Protein AF-A0A976L3A5-F1 (afdb_monomer)

Secondary structure (DSSP, 8-state):
---TT-EEEEE-S-HHHHHHHHHHHHHTT-EEEEESSHHHHHHHHHHS-EEEEEEESEETTEEHHHHHHHHHHSTTTTT--EEEEES---HHHHHHHHHTT-SEEEESS--HHHHHHHHHHHHHHHHHHHHH-----------SSPPEEEEE-S-HHHHHHHHHHHHHTT-EEEEESSHHHHHHHHHHH--SEEEE-S--SSS-HHHHHHHHHH-TTTTTS-EEEEES---HHHHHHHHTTT-SEEEETTS-HHHHHHHHHHHHHHHHHHHHHHHHHHHHHHHHTT--SS-SS----TTEEEEEEEE-GGGS--S-EEEEEE-SSSEEEEEEEEEE-SSTTHHHHHHHHHHHHHHHHHHHHHHH----HHHHHHHHHHHHHT-TTTTT-EEEEEEEEEETTT-EEEEEEESPPPEEEEETTTTEEEEE---BPPBTSSS------EEEE--TTEEEEEE-HHHHH-B-TTS-B-HHHHHHHHHHHS-TTS-HHHHHHHHHHHHHTT--SS-EEEEEEEE--

Structure (mmCIF, N/CA/C/O backbone):
data_AF-A0A976L3A5-F1
#
_entry.id   AF-A0A976L3A5-F1
#
loop_
_atom_site.group_PDB
_atom_site.id
_atom_site.type_symbol
_atom_site.label_atom_id
_atom_site.label_alt_id
_atom_site.label_comp_id
_atom_site.label_asym_id
_atom_site.label_entity_id
_atom_site.label_seq_id
_atom_site.pdbx_PDB_ins_code
_atom_site.Cartn_x
_atom_site.Cartn_y
_atom_site.Cartn_z
_atom_site.occupancy
_atom_site.B_iso_or_equiv
_atom_site.auth_seq_id
_atom_site.auth_comp_id
_atom_site.auth_asym_id
_atom_site.auth_atom_id
_atom_site.pdbx_PDB_model_num
ATOM 1 N N . MET A 1 1 ? 5.240 18.615 -30.918 1.00 34.28 1 MET A N 1
ATOM 2 C CA . MET A 1 1 ? 6.228 19.668 -30.588 1.00 34.28 1 MET A CA 1
ATOM 3 C C . MET A 1 1 ? 7.577 19.183 -31.095 1.00 34.28 1 MET A C 1
ATOM 5 O O . MET A 1 1 ? 7.905 18.039 -30.826 1.00 34.28 1 MET A O 1
ATOM 9 N N . ARG A 1 2 ? 8.304 19.961 -31.906 1.00 36.03 2 ARG A N 1
ATOM 10 C CA . ARG A 1 2 ? 9.638 19.564 -32.390 1.00 36.03 2 ARG A CA 1
ATOM 11 C C . ARG A 1 2 ? 10.633 19.681 -31.227 1.00 36.03 2 ARG A C 1
ATOM 13 O O . ARG A 1 2 ? 10.787 20.776 -30.696 1.00 36.03 2 ARG A O 1
ATOM 20 N N . ILE A 1 3 ? 11.278 18.574 -30.849 1.00 50.44 3 ILE A N 1
ATOM 21 C CA . ILE A 1 3 ? 12.352 18.484 -29.835 1.00 50.44 3 ILE A CA 1
ATOM 22 C C . ILE A 1 3 ? 13.650 19.067 -30.433 1.00 50.44 3 ILE A C 1
ATOM 24 O O . ILE A 1 3 ? 14.671 18.402 -30.557 1.00 50.44 3 ILE A O 1
ATOM 28 N N . THR A 1 4 ? 13.598 20.296 -30.939 1.00 49.31 4 THR A N 1
ATOM 29 C CA . THR A 1 4 ? 14.696 20.914 -31.693 1.00 49.31 4 THR A CA 1
ATOM 30 C C . THR A 1 4 ? 15.434 21.903 -30.804 1.00 49.31 4 THR A C 1
ATOM 32 O O . THR A 1 4 ? 15.256 23.104 -30.980 1.00 49.31 4 THR A O 1
ATOM 35 N N . ASN A 1 5 ? 16.161 21.388 -29.801 1.00 63.97 5 ASN A N 1
ATOM 36 C CA . ASN A 1 5 ? 17.355 22.017 -29.196 1.00 63.97 5 ASN A CA 1
ATOM 37 C C . ASN A 1 5 ? 18.055 21.155 -28.111 1.00 63.97 5 ASN A C 1
ATOM 39 O O . ASN A 1 5 ? 18.822 21.681 -27.307 1.00 63.97 5 ASN A O 1
ATOM 43 N N . SER A 1 6 ? 17.765 19.852 -28.014 1.00 84.44 6 SER A N 1
ATOM 44 C CA . SER A 1 6 ? 18.373 18.975 -27.002 1.00 84.44 6 SER A CA 1
ATOM 45 C C . SER A 1 6 ? 19.882 18.825 -27.229 1.00 84.44 6 SER A C 1
ATOM 47 O O . SER A 1 6 ? 20.307 18.494 -28.339 1.00 84.44 6 SER A O 1
ATOM 49 N N . LYS A 1 7 ? 20.680 19.053 -26.175 1.00 93.75 7 LYS A N 1
ATOM 50 C CA . LYS A 1 7 ? 22.141 18.891 -26.189 1.00 93.75 7 LYS A CA 1
ATOM 51 C C . LYS A 1 7 ? 22.528 17.460 -25.818 1.00 93.75 7 LYS A C 1
ATOM 53 O O . LYS A 1 7 ? 22.185 16.997 -24.729 1.00 93.75 7 LYS A O 1
ATOM 58 N N . ILE A 1 8 ? 23.226 16.765 -26.709 1.00 96.19 8 ILE A N 1
ATOM 59 C CA . ILE A 1 8 ? 23.627 15.361 -26.555 1.00 96.19 8 ILE A CA 1
ATOM 60 C C . ILE A 1 8 ? 25.153 15.278 -26.541 1.00 96.19 8 ILE A C 1
ATOM 62 O O . ILE A 1 8 ? 25.808 15.864 -27.400 1.00 96.19 8 ILE A O 1
ATOM 66 N N . LEU A 1 9 ? 25.717 14.539 -25.588 1.00 97.19 9 LEU A N 1
ATOM 67 C CA . LEU A 1 9 ? 27.156 14.293 -25.485 1.00 97.19 9 LEU A CA 1
ATOM 68 C C . LEU A 1 9 ? 27.495 12.892 -26.001 1.00 97.19 9 LEU A C 1
ATOM 70 O O . LEU A 1 9 ? 26.852 11.922 -25.612 1.00 97.19 9 LEU A O 1
ATOM 74 N N . ILE A 1 10 ? 28.518 12.780 -26.843 1.00 96.88 10 ILE A N 1
ATOM 75 C CA . ILE A 1 10 ? 29.095 11.516 -27.308 1.00 96.88 10 ILE A CA 1
ATOM 76 C C . ILE A 1 10 ? 30.474 11.362 -26.668 1.00 96.88 10 ILE A C 1
ATOM 78 O O . ILE A 1 10 ? 31.307 12.253 -26.804 1.00 96.88 10 ILE A O 1
ATOM 82 N N . VAL A 1 11 ? 30.718 10.238 -26.001 1.00 95.81 11 VAL A N 1
ATOM 83 C CA . VAL A 1 11 ? 31.983 9.899 -25.340 1.00 95.81 11 VAL A CA 1
ATOM 84 C C . VAL A 1 11 ? 32.478 8.576 -25.902 1.00 95.81 11 VAL A C 1
ATOM 86 O O . VAL A 1 11 ? 31.894 7.534 -25.625 1.00 95.81 11 VAL A O 1
ATOM 89 N N . ASP A 1 12 ? 33.508 8.613 -26.731 1.00 93.38 12 ASP A N 1
ATOM 90 C CA . ASP A 1 12 ? 34.044 7.437 -27.427 1.00 93.38 12 ASP A CA 1
ATOM 91 C C . ASP A 1 12 ? 35.480 7.776 -27.835 1.00 93.38 12 ASP A C 1
ATOM 93 O O . ASP A 1 12 ? 35.710 8.912 -28.239 1.00 93.38 12 ASP A O 1
ATOM 97 N N . ASP A 1 13 ? 36.454 6.875 -27.722 1.00 91.00 13 ASP A N 1
ATOM 98 C CA . ASP A 1 13 ? 37.835 7.140 -28.155 1.00 91.00 13 ASP A CA 1
ATOM 99 C C . ASP A 1 13 ? 37.987 7.019 -29.685 1.00 91.00 13 ASP A C 1
ATOM 101 O O . ASP A 1 13 ? 38.823 7.706 -30.285 1.00 91.00 13 ASP A O 1
ATOM 105 N N . ASP A 1 14 ? 37.097 6.275 -30.349 1.00 91.94 14 ASP A N 1
ATOM 106 C CA . ASP A 1 14 ? 37.069 6.101 -31.799 1.00 91.94 14 ASP A CA 1
ATOM 107 C C . ASP A 1 14 ? 36.424 7.297 -32.527 1.00 91.94 14 ASP A C 1
ATOM 109 O O . ASP A 1 14 ? 35.209 7.521 -32.521 1.00 91.94 14 ASP A O 1
ATOM 113 N N . GLU A 1 15 ? 37.256 8.065 -33.235 1.00 92.31 15 GLU A N 1
ATOM 114 C CA . GLU A 1 15 ? 36.833 9.253 -33.990 1.00 92.31 15 GLU A CA 1
ATOM 115 C C . GLU A 1 15 ? 35.798 8.930 -35.080 1.00 92.31 15 GLU A C 1
ATOM 117 O O . GLU A 1 15 ? 34.915 9.744 -35.366 1.00 92.31 15 GLU A O 1
ATOM 122 N N . VAL A 1 16 ? 35.880 7.745 -35.690 1.00 88.75 16 VAL A N 1
ATOM 123 C CA . VAL A 1 16 ? 34.959 7.336 -36.758 1.00 88.75 16 VAL A CA 1
ATOM 124 C C . VAL A 1 16 ? 33.553 7.142 -36.198 1.00 88.75 16 VAL A C 1
ATOM 126 O O . VAL A 1 16 ? 32.594 7.694 -36.745 1.00 88.75 16 VAL A O 1
ATOM 129 N N . THR A 1 17 ? 33.422 6.419 -35.087 1.00 88.62 17 THR A N 1
ATOM 130 C CA . THR A 1 17 ? 32.145 6.211 -34.402 1.00 88.62 17 THR A CA 1
ATOM 131 C C . THR A 1 17 ? 31.548 7.540 -33.948 1.00 88.62 17 THR A C 1
ATOM 133 O O . THR A 1 17 ? 30.372 7.791 -34.234 1.00 88.62 17 THR A O 1
ATOM 136 N N . ARG A 1 18 ? 32.345 8.432 -33.332 1.00 94.19 18 ARG A N 1
ATOM 137 C CA . ARG A 1 18 ? 31.859 9.766 -32.931 1.00 94.19 18 ARG A CA 1
ATOM 138 C C . ARG A 1 18 ? 31.299 10.551 -34.112 1.00 94.19 18 ARG A C 1
ATOM 140 O O . ARG A 1 18 ? 30.179 11.051 -34.026 1.00 94.19 18 ARG A O 1
ATOM 147 N N . LYS A 1 19 ? 32.007 10.580 -35.248 1.00 90.62 19 LYS A N 1
ATOM 148 C CA . LYS A 1 19 ? 31.548 11.268 -36.467 1.00 90.62 19 LYS A CA 1
ATOM 149 C C . LYS A 1 19 ? 30.248 10.692 -37.024 1.00 90.62 19 LYS A C 1
ATOM 151 O O . LYS A 1 19 ? 29.393 11.461 -37.457 1.00 90.62 19 LYS A O 1
ATOM 156 N N . ILE A 1 20 ? 30.080 9.367 -37.015 1.00 88.94 20 ILE A N 1
ATOM 157 C CA . ILE A 1 20 ? 28.850 8.711 -37.493 1.00 88.94 20 ILE A CA 1
ATOM 158 C C . ILE A 1 20 ? 27.659 9.102 -36.613 1.00 88.94 20 ILE A C 1
ATOM 160 O O . ILE A 1 20 ? 26.619 9.510 -37.134 1.00 88.94 20 ILE A O 1
ATOM 164 N N . ILE A 1 21 ? 27.815 9.006 -35.289 1.00 92.94 21 ILE A N 1
ATOM 165 C CA . ILE A 1 21 ? 26.757 9.353 -34.332 1.00 92.94 21 ILE A CA 1
ATOM 166 C C . ILE A 1 21 ? 26.446 10.852 -34.414 1.00 92.94 21 ILE A C 1
ATOM 168 O O . ILE A 1 21 ? 25.276 11.223 -34.511 1.00 92.94 21 ILE A O 1
ATOM 172 N N . ASN A 1 22 ? 27.470 11.711 -34.455 1.00 95.19 22 ASN A N 1
ATOM 173 C CA . ASN A 1 22 ? 27.300 13.156 -34.595 1.00 95.19 22 ASN A CA 1
ATOM 174 C C . ASN A 1 22 ? 26.527 13.509 -35.873 1.00 95.19 22 ASN A C 1
ATOM 176 O O . ASN A 1 22 ? 25.530 14.232 -35.824 1.00 95.19 22 ASN A O 1
ATOM 180 N N . PHE A 1 23 ? 26.934 12.950 -37.014 1.00 90.38 23 PHE A N 1
ATOM 181 C CA . PHE A 1 23 ? 26.252 13.185 -38.282 1.00 90.38 23 PHE A CA 1
ATOM 182 C C . PHE A 1 23 ? 24.777 12.762 -38.233 1.00 90.38 23 PHE A C 1
ATOM 184 O O . PHE A 1 23 ? 23.910 13.514 -38.682 1.00 90.38 23 PHE A O 1
ATOM 191 N N . ALA A 1 24 ? 24.482 11.587 -37.670 1.00 89.56 24 ALA A N 1
ATOM 192 C CA . ALA A 1 24 ? 23.116 11.092 -37.533 1.00 89.56 24 ALA A CA 1
ATOM 193 C C . ALA A 1 24 ? 22.250 12.010 -36.654 1.00 89.56 24 ALA A C 1
ATOM 195 O O . ALA A 1 24 ? 21.173 12.429 -37.074 1.00 89.56 24 ALA A O 1
ATOM 196 N N . LEU A 1 25 ? 22.731 12.361 -35.458 1.00 92.94 25 LEU A N 1
ATOM 197 C CA . LEU A 1 25 ? 21.977 13.159 -34.487 1.00 92.94 25 LEU A CA 1
ATOM 198 C C . LEU A 1 25 ? 21.798 14.618 -34.931 1.00 92.94 25 LEU A C 1
ATOM 200 O O . LEU A 1 25 ? 20.715 15.182 -34.777 1.00 92.94 25 LEU A O 1
ATOM 204 N N . THR A 1 26 ? 22.820 15.223 -35.537 1.00 92.25 26 THR A N 1
ATOM 205 C CA . THR A 1 26 ? 22.747 16.609 -36.026 1.00 92.25 26 THR A CA 1
ATOM 206 C C . THR A 1 26 ? 21.719 16.754 -37.150 1.00 92.25 26 THR A C 1
ATOM 208 O O . THR A 1 26 ? 21.004 17.754 -37.215 1.00 92.25 26 THR A O 1
ATOM 211 N N . ARG A 1 27 ? 21.575 15.738 -38.015 1.00 90.31 27 ARG A N 1
ATOM 212 C CA . ARG A 1 27 ? 20.540 15.719 -39.064 1.00 90.31 27 ARG A CA 1
ATOM 213 C C . ARG A 1 27 ? 19.114 15.674 -38.518 1.00 90.31 27 ARG A C 1
ATOM 215 O O . ARG A 1 27 ? 18.221 16.215 -39.164 1.00 90.31 27 ARG A O 1
ATOM 222 N N . GLU A 1 28 ? 18.918 15.089 -37.340 1.00 86.38 28 GLU A N 1
ATOM 223 C CA . GLU A 1 28 ? 17.640 15.111 -36.619 1.00 86.38 28 GLU A CA 1
ATOM 224 C C . GLU A 1 28 ? 17.406 16.431 -35.854 1.00 86.38 28 GLU A C 1
ATOM 226 O O . GLU A 1 28 ? 16.343 16.628 -35.266 1.00 86.38 28 GLU A O 1
ATOM 231 N N . GLY A 1 29 ? 18.360 17.371 -35.899 1.00 87.75 29 GLY A N 1
ATOM 232 C CA . GLY A 1 29 ? 18.245 18.699 -35.291 1.00 87.75 29 GLY A CA 1
ATOM 233 C C . GLY A 1 29 ? 18.708 18.782 -33.835 1.00 87.75 29 GLY A C 1
ATOM 234 O O . GLY A 1 29 ? 18.370 19.753 -33.155 1.00 87.75 29 GLY A O 1
ATOM 235 N N . TYR A 1 30 ? 19.460 17.789 -33.349 1.00 92.69 30 TYR A N 1
ATOM 236 C CA . TYR A 1 30 ? 20.087 17.820 -32.026 1.00 92.69 30 TYR A CA 1
ATOM 237 C C . TYR A 1 30 ? 21.396 18.617 -32.035 1.00 92.69 30 TYR A C 1
ATOM 239 O O . TYR A 1 30 ? 22.109 18.648 -33.038 1.00 92.69 30 TYR A O 1
ATOM 247 N N . GLN A 1 31 ? 21.738 19.231 -30.899 1.00 94.44 31 GLN A N 1
ATOM 248 C CA . GLN A 1 31 ? 23.044 19.857 -30.706 1.00 94.44 31 GLN A CA 1
ATOM 249 C C . GLN A 1 31 ? 24.000 18.825 -30.103 1.00 94.44 31 GLN A C 1
ATOM 251 O O . GLN A 1 31 ? 23.772 18.340 -28.998 1.00 94.44 31 GLN A O 1
ATOM 256 N N . VAL A 1 32 ? 25.062 18.477 -30.824 1.00 96.00 32 VAL A N 1
ATOM 257 C CA . VAL A 1 32 ? 25.955 17.375 -30.447 1.00 96.00 32 VAL A CA 1
ATOM 258 C C . VAL A 1 32 ? 27.290 17.906 -29.929 1.00 96.00 32 VAL A C 1
ATOM 260 O O . VAL A 1 32 ? 27.897 18.784 -30.539 1.00 96.00 32 VAL A O 1
ATOM 263 N N . TYR A 1 33 ? 27.751 17.341 -28.817 1.00 97.19 33 TYR A N 1
ATOM 264 C CA . TYR A 1 33 ? 29.067 17.559 -28.225 1.00 97.19 33 TYR A CA 1
ATOM 265 C C . TYR A 1 33 ? 29.862 16.253 -28.283 1.00 97.19 33 TYR A C 1
ATOM 267 O O . TYR A 1 33 ? 29.306 15.181 -28.053 1.00 97.19 33 TYR A O 1
ATOM 275 N N . GLU A 1 34 ? 31.156 16.327 -28.581 1.00 97.12 34 GLU A N 1
ATOM 276 C CA . GLU A 1 34 ? 32.026 15.156 -28.731 1.00 97.12 34 GLU A CA 1
ATOM 277 C C . GLU A 1 34 ? 33.172 15.203 -27.719 1.00 97.12 34 GLU A C 1
ATOM 279 O O . GLU A 1 34 ? 33.894 16.195 -27.631 1.00 97.12 34 GLU A O 1
ATOM 284 N N . ALA A 1 35 ? 33.370 14.108 -26.993 1.00 96.25 35 ALA A N 1
ATOM 285 C CA . ALA A 1 35 ? 34.487 13.888 -26.093 1.00 96.25 35 ALA A CA 1
ATOM 286 C C . ALA A 1 35 ? 35.207 12.587 -26.467 1.00 96.25 35 ALA A C 1
ATOM 288 O O . ALA A 1 35 ? 34.580 11.561 -26.719 1.00 96.25 35 ALA A O 1
ATOM 289 N N . ASP A 1 36 ? 36.534 12.635 -26.478 1.00 93.44 36 ASP A N 1
ATOM 290 C CA . ASP A 1 36 ? 37.414 11.490 -26.745 1.00 93.44 36 ASP A CA 1
ATOM 291 C C . ASP A 1 36 ? 37.754 10.673 -25.489 1.00 93.44 36 ASP A C 1
ATOM 293 O O . ASP A 1 36 ? 38.430 9.652 -25.559 1.00 93.44 36 ASP A O 1
ATOM 297 N N . SER A 1 37 ? 37.341 11.161 -24.320 1.00 92.50 37 SER A N 1
ATOM 298 C CA . SER A 1 37 ? 37.727 10.615 -23.025 1.00 92.50 37 SER A CA 1
ATOM 299 C C . SER A 1 37 ? 36.748 11.044 -21.925 1.00 92.50 37 SER A C 1
ATOM 301 O O . SER A 1 37 ? 36.172 12.140 -22.003 1.00 92.50 37 SER A O 1
ATOM 303 N N . PRO A 1 38 ? 36.612 10.250 -20.843 1.00 92.44 38 PRO A N 1
ATOM 304 C CA . PRO A 1 38 ? 35.830 10.620 -19.661 1.00 92.44 38 PRO A CA 1
ATOM 305 C C . PRO A 1 38 ? 36.198 11.993 -19.080 1.00 92.44 38 PRO A C 1
ATOM 307 O O . PRO A 1 38 ? 35.324 12.777 -18.724 1.00 92.44 38 PRO A O 1
ATOM 310 N N . GLY A 1 39 ? 37.489 12.343 -19.049 1.00 91.00 39 GLY A N 1
ATOM 311 C CA . GLY A 1 39 ? 37.946 13.631 -18.515 1.00 91.00 39 GLY A CA 1
ATOM 312 C C . GLY A 1 39 ? 37.489 14.838 -19.345 1.00 91.00 39 GLY A C 1
ATOM 313 O O . GLY A 1 39 ? 37.159 15.894 -18.798 1.00 91.00 39 GLY A O 1
ATOM 314 N N . THR A 1 40 ? 37.437 14.707 -20.673 1.00 93.19 40 THR A N 1
ATOM 315 C CA . THR A 1 40 ? 36.853 15.738 -21.546 1.00 93.19 40 THR A CA 1
ATOM 316 C C . THR A 1 40 ? 35.333 15.796 -21.376 1.00 93.19 40 THR A C 1
ATOM 318 O O . THR A 1 40 ? 34.783 16.891 -21.254 1.00 93.19 40 THR A O 1
ATOM 321 N N . ALA A 1 41 ? 34.675 14.641 -21.256 1.00 94.81 41 ALA A N 1
ATOM 322 C CA . ALA A 1 41 ? 33.236 14.543 -21.034 1.00 94.81 41 ALA A CA 1
ATOM 323 C C . ALA A 1 41 ? 32.789 15.214 -19.719 1.00 94.81 41 ALA A C 1
ATOM 325 O O . ALA A 1 41 ? 31.869 16.028 -19.739 1.00 94.81 41 ALA A O 1
ATOM 326 N N . SER A 1 42 ? 33.479 14.972 -18.598 1.00 92.50 42 SER A N 1
ATOM 327 C CA . SER A 1 42 ? 33.164 15.592 -17.296 1.00 92.50 42 SER A CA 1
ATOM 328 C C . SER A 1 42 ? 33.249 17.121 -17.321 1.00 92.50 42 SER A C 1
ATOM 330 O O . SER A 1 42 ? 32.432 17.806 -16.699 1.00 92.50 42 SER A O 1
ATOM 332 N N . ARG A 1 43 ? 34.209 17.680 -18.073 1.00 92.38 43 ARG A N 1
ATOM 333 C CA . ARG A 1 43 ? 34.311 19.135 -18.269 1.00 92.38 43 ARG A CA 1
ATOM 334 C C . ARG A 1 43 ? 33.100 19.677 -19.025 1.00 92.38 43 ARG A C 1
ATOM 336 O O . ARG A 1 43 ? 32.534 20.674 -18.595 1.00 92.38 43 ARG A O 1
ATOM 343 N N . MET A 1 44 ? 32.675 18.993 -20.089 1.00 93.44 44 MET A N 1
ATOM 344 C CA . MET A 1 44 ? 31.502 19.385 -20.877 1.00 93.44 44 MET A CA 1
ATOM 345 C C . MET A 1 44 ? 30.200 19.281 -20.076 1.00 93.44 44 MET A C 1
ATOM 347 O O . MET A 1 44 ? 29.391 20.202 -20.133 1.00 93.44 44 MET A O 1
ATOM 351 N N . LEU A 1 45 ? 30.027 18.224 -19.273 1.00 92.69 45 LEU A N 1
ATOM 352 C CA . LEU A 1 45 ? 28.875 18.072 -18.372 1.00 92.69 45 LEU A CA 1
ATOM 353 C C . LEU A 1 45 ? 28.760 19.225 -17.363 1.00 92.69 45 LEU A C 1
ATOM 355 O O . LEU A 1 45 ? 27.659 19.594 -16.974 1.00 92.69 45 LEU A O 1
ATOM 359 N N . SER A 1 46 ? 29.886 19.815 -16.955 1.00 87.75 46 SER A N 1
ATOM 360 C CA . SER A 1 46 ? 29.907 20.930 -15.998 1.00 87.75 46 SER A CA 1
ATOM 361 C C . SER A 1 46 ? 29.564 22.285 -16.629 1.00 87.75 46 SER A C 1
ATOM 363 O O . SER A 1 46 ? 29.201 23.217 -15.913 1.00 87.75 46 SER A O 1
ATOM 365 N N . THR A 1 47 ? 29.718 22.428 -17.947 1.00 88.38 47 THR A N 1
ATOM 366 C CA . THR A 1 47 ? 29.538 23.705 -18.661 1.00 88.38 47 THR A CA 1
ATOM 367 C C . THR A 1 47 ? 28.286 23.749 -19.528 1.00 88.38 47 THR A C 1
ATOM 369 O O . THR A 1 47 ? 27.828 24.832 -19.882 1.00 88.38 47 THR A O 1
ATOM 372 N N . GLU A 1 48 ? 27.744 22.592 -19.894 1.00 89.88 48 GLU A N 1
ATOM 373 C CA . GLU A 1 48 ? 26.650 22.457 -20.848 1.00 89.88 48 GLU A CA 1
ATOM 374 C C . GLU A 1 48 ? 25.471 21.703 -20.232 1.00 89.88 48 GLU A C 1
ATOM 376 O O . GLU A 1 48 ? 25.651 20.734 -19.500 1.00 89.88 48 GLU A O 1
ATOM 381 N N . ASP A 1 49 ? 24.248 22.109 -20.580 1.00 87.50 49 ASP A N 1
ATOM 382 C CA . ASP A 1 49 ? 23.013 21.430 -20.160 1.00 87.50 49 ASP A CA 1
ATOM 383 C C . ASP A 1 49 ? 22.756 20.181 -21.019 1.00 87.50 49 ASP A C 1
ATOM 385 O O . ASP A 1 49 ? 21.867 20.144 -21.874 1.00 87.50 49 ASP A O 1
ATOM 389 N N . ILE A 1 50 ? 23.627 19.182 -20.863 1.00 93.56 50 ILE A N 1
ATOM 390 C CA . ILE A 1 50 ? 23.534 17.901 -21.565 1.00 93.56 50 ILE A CA 1
ATOM 391 C C . ILE A 1 50 ? 22.330 17.120 -21.035 1.00 93.56 50 ILE A C 1
ATOM 393 O O . ILE A 1 50 ? 22.184 16.908 -19.835 1.00 93.56 50 ILE A O 1
ATOM 397 N N . CYS A 1 51 ? 21.485 16.640 -21.947 1.00 88.19 51 CYS A N 1
ATOM 398 C CA . CYS A 1 51 ? 20.265 15.904 -21.610 1.00 88.19 51 CYS A CA 1
ATOM 399 C C . CYS A 1 51 ? 20.319 14.407 -21.945 1.00 88.19 51 CYS A C 1
ATOM 401 O O . CYS A 1 51 ? 19.392 13.681 -21.592 1.00 88.19 51 CYS A O 1
ATOM 403 N N . LEU A 1 52 ? 21.382 13.949 -22.616 1.00 93.25 52 LEU A N 1
ATOM 404 C CA . LEU A 1 52 ? 21.638 12.547 -22.947 1.00 93.25 52 LEU A CA 1
ATOM 405 C C . LEU A 1 52 ? 23.127 12.326 -23.229 1.00 93.25 52 LEU A C 1
ATOM 407 O O . LEU A 1 52 ? 23.751 13.145 -23.907 1.00 93.25 52 LEU A O 1
ATOM 411 N N . VAL A 1 53 ? 23.668 11.201 -22.757 1.00 95.12 53 VAL A N 1
ATOM 412 C CA . VAL A 1 53 ? 25.044 10.769 -23.031 1.00 95.12 53 VAL A CA 1
ATOM 413 C C . VAL A 1 53 ? 25.050 9.459 -23.822 1.00 95.12 53 VAL A C 1
ATOM 415 O O . VAL A 1 53 ? 24.489 8.458 -23.380 1.00 95.12 53 VAL A O 1
ATOM 418 N N . PHE A 1 54 ? 25.727 9.447 -24.968 1.00 94.56 54 PHE A N 1
ATOM 419 C CA . PHE A 1 54 ? 26.199 8.232 -25.631 1.00 94.56 54 PHE A CA 1
ATOM 420 C C . PHE A 1 54 ? 27.617 7.939 -25.160 1.00 94.56 54 PHE A C 1
ATOM 422 O O . PHE A 1 54 ? 28.471 8.813 -25.256 1.00 94.56 54 PHE A O 1
ATOM 429 N N . CYS A 1 55 ? 27.883 6.738 -24.655 1.00 93.06 55 CYS A N 1
ATOM 430 C CA . CYS A 1 55 ? 29.186 6.408 -24.077 1.00 93.06 55 CYS A CA 1
ATOM 431 C C . CYS A 1 55 ? 29.695 5.058 -24.591 1.00 93.06 55 CYS A C 1
ATOM 433 O O . CYS A 1 55 ? 28.965 4.070 -24.512 1.00 93.06 55 CYS A O 1
ATOM 435 N N . ASP A 1 56 ? 30.928 4.981 -25.095 1.00 90.75 56 ASP A N 1
ATOM 436 C CA . ASP A 1 56 ? 31.579 3.688 -25.303 1.00 90.75 56 ASP A CA 1
ATOM 437 C C . ASP A 1 56 ? 31.894 3.040 -23.954 1.00 90.75 56 ASP A C 1
ATOM 439 O O . ASP A 1 56 ? 32.240 3.694 -22.974 1.00 90.75 56 ASP A O 1
ATOM 443 N N . VAL A 1 57 ? 31.743 1.725 -23.899 1.00 85.88 57 VAL A N 1
ATOM 444 C CA . VAL A 1 57 ? 32.099 0.910 -22.743 1.00 85.88 57 VAL A CA 1
ATOM 445 C C . VAL A 1 57 ? 33.615 0.755 -22.628 1.00 85.88 57 VAL A C 1
ATOM 447 O O . VAL A 1 57 ? 34.122 0.694 -21.509 1.00 85.88 57 VAL A O 1
ATOM 450 N N . VAL A 1 58 ? 34.335 0.671 -23.750 1.00 82.69 58 VAL A N 1
ATOM 451 C CA . VAL A 1 58 ? 35.790 0.457 -23.777 1.00 82.69 58 VAL A CA 1
ATOM 452 C C . VAL A 1 58 ? 36.442 1.675 -24.418 1.00 82.69 58 VAL A C 1
ATOM 454 O O . VAL A 1 58 ? 36.218 1.901 -25.595 1.00 82.69 58 VAL A O 1
ATOM 457 N N . MET A 1 59 ? 37.224 2.445 -23.654 1.00 84.75 59 MET A N 1
ATOM 458 C CA . MET A 1 59 ? 37.889 3.665 -24.135 1.00 84.75 59 MET A CA 1
ATOM 459 C C . MET A 1 59 ? 39.355 3.672 -23.688 1.00 84.75 59 MET A C 1
ATOM 461 O O . MET A 1 59 ? 39.682 4.185 -22.615 1.00 84.75 59 MET A O 1
ATOM 465 N N . GLY A 1 60 ? 40.245 3.067 -24.476 1.00 80.44 60 GLY A N 1
ATOM 466 C CA . GLY A 1 60 ? 41.640 2.838 -24.078 1.00 80.44 60 GLY A CA 1
ATOM 467 C C . GLY A 1 60 ? 41.764 2.138 -22.713 1.00 80.44 60 GLY A C 1
ATOM 468 O O . GLY A 1 60 ? 41.279 1.021 -22.537 1.00 80.44 60 GLY A O 1
ATOM 469 N N . ASP A 1 61 ? 42.397 2.812 -21.745 1.00 74.69 61 ASP A N 1
ATOM 470 C CA . ASP A 1 61 ? 42.569 2.334 -20.360 1.00 74.69 61 ASP A CA 1
ATOM 471 C C . ASP A 1 61 ? 41.356 2.621 -19.447 1.00 74.69 61 ASP A C 1
ATOM 473 O O . ASP A 1 61 ? 41.343 2.219 -18.283 1.00 74.69 61 ASP A O 1
ATOM 477 N N . ALA A 1 62 ? 40.339 3.332 -19.945 1.00 76.38 62 ALA A N 1
ATOM 478 C CA . ALA A 1 62 ? 39.169 3.748 -19.179 1.00 76.38 62 ALA A CA 1
ATOM 479 C C . ALA A 1 62 ? 37.914 2.921 -19.512 1.00 76.38 62 ALA A C 1
ATOM 481 O O . ALA A 1 62 ? 37.673 2.510 -20.650 1.00 76.38 62 ALA A O 1
ATOM 482 N N . SER A 1 63 ? 37.075 2.719 -18.494 1.00 84.25 63 SER A N 1
ATOM 483 C CA . SER A 1 63 ? 35.796 2.010 -18.584 1.00 84.25 63 SER A CA 1
ATOM 484 C C . SER A 1 63 ? 34.634 3.002 -18.611 1.00 84.25 63 SER A C 1
ATOM 486 O O . SER A 1 63 ? 34.462 3.803 -17.690 1.00 84.25 63 SER A O 1
ATOM 488 N N . GLY A 1 64 ? 33.780 2.915 -19.633 1.00 85.94 64 GLY A N 1
ATOM 489 C CA . GLY A 1 64 ? 32.553 3.716 -19.707 1.00 85.94 64 GLY A CA 1
ATOM 490 C C . GLY A 1 64 ? 31.575 3.435 -18.565 1.00 85.94 64 GLY A C 1
ATOM 491 O O . GLY A 1 64 ? 30.811 4.315 -18.166 1.00 85.94 64 GLY A O 1
ATOM 492 N N . PHE A 1 65 ? 31.621 2.229 -17.988 1.00 84.19 65 PHE A N 1
ATOM 493 C CA . PHE A 1 65 ? 30.830 1.895 -16.804 1.00 84.19 65 PHE A CA 1
ATOM 494 C C . PHE A 1 65 ? 31.267 2.696 -15.580 1.00 84.19 65 PHE A C 1
ATOM 496 O O . PHE A 1 65 ? 30.410 3.213 -14.863 1.00 84.19 65 PHE A O 1
ATOM 503 N N . ASP A 1 66 ? 32.577 2.840 -15.379 1.00 86.50 66 ASP A N 1
ATOM 504 C CA . ASP A 1 66 ? 33.126 3.589 -14.247 1.00 86.50 66 ASP A CA 1
ATOM 505 C C . ASP A 1 66 ? 32.814 5.079 -14.402 1.00 86.50 66 ASP A C 1
ATOM 507 O O . ASP A 1 66 ? 32.364 5.715 -13.452 1.00 86.50 66 ASP A O 1
ATOM 511 N N . PHE A 1 67 ? 32.927 5.605 -15.627 1.00 89.94 67 PHE A N 1
ATOM 512 C CA . PHE A 1 67 ? 32.523 6.975 -15.944 1.00 89.94 67 PHE A CA 1
ATOM 513 C C . PHE A 1 67 ? 31.033 7.230 -15.655 1.00 89.94 67 PHE A C 1
ATOM 515 O O . PHE A 1 67 ? 30.682 8.213 -15.006 1.00 89.94 67 PHE A O 1
ATOM 522 N N . CYS A 1 68 ? 30.140 6.334 -16.084 1.00 87.44 68 CYS A N 1
ATOM 523 C CA . CYS A 1 68 ? 28.708 6.450 -15.795 1.00 87.44 68 CYS A CA 1
ATOM 524 C C . CYS A 1 68 ? 28.427 6.423 -14.283 1.00 87.44 68 CYS A C 1
ATOM 526 O O . CYS A 1 68 ? 27.652 7.241 -13.782 1.00 87.44 68 CYS A O 1
ATOM 528 N N . ALA A 1 69 ? 29.081 5.524 -13.541 1.00 82.38 69 ALA A N 1
ATOM 529 C CA . ALA A 1 69 ? 28.949 5.445 -12.089 1.00 82.38 69 ALA A CA 1
ATOM 530 C C . ALA A 1 69 ? 29.446 6.725 -11.391 1.00 82.38 69 ALA A C 1
ATOM 532 O O . ALA A 1 69 ? 28.777 7.231 -10.487 1.00 82.38 69 ALA A O 1
ATOM 533 N N . GLU A 1 70 ? 30.574 7.283 -11.839 1.00 87.00 70 GLU A N 1
ATOM 534 C CA . GLU A 1 70 ? 31.121 8.549 -11.345 1.00 87.00 70 GLU A CA 1
ATOM 535 C C . GLU A 1 70 ? 30.150 9.712 -11.592 1.00 87.00 70 GLU A C 1
ATOM 537 O O . GLU A 1 70 ? 29.813 10.443 -10.658 1.00 87.00 70 GLU A O 1
ATOM 542 N N . VAL A 1 71 ? 29.633 9.858 -12.816 1.00 87.50 71 VAL A N 1
ATOM 543 C CA . VAL A 1 71 ? 28.672 10.919 -13.163 1.00 87.50 71 VAL A CA 1
ATOM 544 C C . VAL A 1 71 ? 27.403 10.794 -12.322 1.00 87.50 71 VAL A C 1
ATOM 546 O O . VAL A 1 71 ? 26.949 11.775 -11.736 1.00 87.50 71 VAL A O 1
ATOM 549 N N . ARG A 1 72 ? 26.861 9.580 -12.173 1.00 79.75 72 ARG A N 1
ATOM 550 C CA . ARG A 1 72 ? 25.640 9.338 -11.384 1.00 79.75 72 ARG A CA 1
ATOM 551 C C . ARG A 1 72 ? 25.819 9.527 -9.877 1.00 79.75 72 ARG A C 1
ATOM 553 O O . ARG A 1 72 ? 24.820 9.702 -9.174 1.00 79.75 72 ARG A O 1
ATOM 560 N N . SER A 1 73 ? 27.053 9.502 -9.370 1.00 79.88 73 SER A N 1
ATOM 561 C CA . SER A 1 73 ? 27.337 9.819 -7.964 1.00 79.88 73 SER A CA 1
ATOM 562 C C . SER A 1 73 ? 27.060 11.292 -7.629 1.00 79.88 73 SER A C 1
ATOM 564 O O . SER A 1 73 ? 26.775 11.617 -6.477 1.00 79.88 73 SER A O 1
ATOM 566 N N . GLN A 1 74 ? 27.062 12.171 -8.637 1.00 80.94 74 GLN A N 1
ATOM 567 C CA . GLN A 1 74 ? 26.772 13.593 -8.492 1.00 80.94 74 GLN A CA 1
ATOM 568 C C . GLN A 1 74 ? 25.256 13.826 -8.527 1.00 80.94 74 GLN A C 1
ATOM 570 O O . GLN A 1 74 ? 24.582 13.455 -9.489 1.00 80.94 74 GLN A O 1
ATOM 575 N N . ASP A 1 75 ? 24.705 14.476 -7.495 1.00 71.00 75 ASP A N 1
ATOM 576 C CA . ASP A 1 75 ? 23.251 14.677 -7.345 1.00 71.00 75 ASP A CA 1
ATOM 577 C C . ASP A 1 75 ? 22.600 15.341 -8.574 1.00 71.00 75 ASP A C 1
ATOM 579 O O . ASP A 1 75 ? 21.473 15.004 -8.930 1.00 71.00 75 ASP A O 1
ATOM 583 N N . VAL A 1 76 ? 23.323 16.240 -9.251 1.00 75.50 76 VAL A N 1
ATOM 584 C CA . VAL A 1 76 ? 22.837 17.000 -10.416 1.00 75.50 76 VAL A CA 1
ATOM 585 C C . VAL A 1 76 ? 22.673 16.129 -11.671 1.00 75.50 76 VAL A C 1
ATOM 587 O O . VAL A 1 76 ? 21.796 16.394 -12.488 1.00 75.50 76 VAL A O 1
ATOM 590 N N . PHE A 1 77 ? 23.472 15.066 -11.814 1.00 82.25 77 PHE A N 1
ATOM 591 C CA . PHE A 1 77 ? 23.480 14.183 -12.992 1.00 82.25 77 PHE A CA 1
ATOM 592 C C . PHE A 1 77 ? 22.919 12.789 -12.709 1.00 82.25 77 PHE A C 1
ATOM 594 O O . PHE A 1 77 ? 22.915 11.925 -13.582 1.00 82.25 77 PHE A O 1
ATOM 601 N N . ARG A 1 78 ? 22.398 12.551 -11.504 1.00 74.19 78 ARG A N 1
ATOM 602 C CA . ARG A 1 78 ? 21.846 11.254 -11.091 1.00 74.19 78 ARG A CA 1
ATOM 603 C C . ARG A 1 78 ? 20.803 10.696 -12.068 1.00 74.19 78 ARG A C 1
ATOM 605 O O . ARG A 1 78 ? 20.782 9.488 -12.305 1.00 74.19 78 ARG A O 1
ATOM 612 N N . ALA A 1 79 ? 19.969 11.571 -12.630 1.00 72.94 79 ALA A N 1
ATOM 613 C CA . ALA A 1 79 ? 18.916 11.239 -13.591 1.00 72.94 79 ALA A CA 1
ATOM 614 C C . ALA A 1 79 ? 19.303 11.509 -15.059 1.00 72.94 79 ALA A C 1
ATOM 616 O O . ALA A 1 79 ? 18.454 11.386 -15.939 1.00 72.94 79 ALA A O 1
ATOM 617 N N . LEU A 1 80 ? 20.554 11.896 -15.336 1.00 84.81 80 LEU A N 1
ATOM 618 C CA . LEU A 1 80 ? 21.039 12.086 -16.702 1.00 84.81 80 LEU A CA 1
ATOM 619 C C . LEU A 1 80 ? 21.029 10.730 -17.419 1.00 84.81 80 LEU A C 1
ATOM 621 O O . LEU A 1 80 ? 21.668 9.795 -16.925 1.00 84.81 80 LEU A O 1
ATOM 625 N N . PRO A 1 81 ? 20.317 10.584 -18.549 1.00 86.00 81 PRO A N 1
ATOM 626 C CA . PRO A 1 81 ? 20.274 9.300 -19.217 1.00 86.00 81 PRO A CA 1
ATOM 627 C C . PRO A 1 81 ? 21.580 8.956 -19.942 1.00 86.00 81 PRO A C 1
ATOM 629 O O . PRO A 1 81 ? 22.204 9.812 -20.576 1.00 86.00 81 PRO A O 1
ATOM 632 N N . PHE A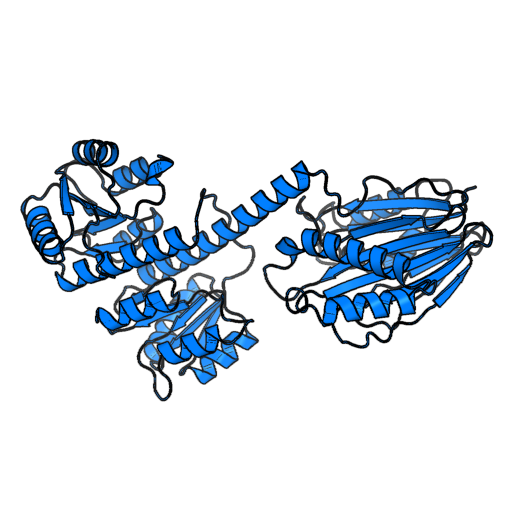 1 82 ? 21.940 7.672 -19.898 1.00 90.50 82 PHE A N 1
ATOM 633 C CA . PHE A 1 82 ? 23.093 7.085 -20.586 1.00 90.50 82 PHE A CA 1
ATOM 634 C C . PHE A 1 82 ? 22.660 5.973 -21.550 1.00 90.50 82 PHE A C 1
ATOM 636 O O . PHE A 1 82 ? 22.002 5.011 -21.145 1.00 90.50 82 PHE A O 1
ATOM 643 N N . ILE A 1 83 ? 23.108 6.061 -22.806 1.00 90.31 83 ILE A N 1
ATOM 644 C CA . ILE A 1 83 ? 23.075 4.966 -23.781 1.00 90.31 83 ILE A CA 1
ATOM 645 C C . ILE A 1 83 ? 24.504 4.475 -24.017 1.00 90.31 83 ILE A C 1
ATOM 647 O O . ILE A 1 83 ? 25.339 5.205 -24.550 1.00 90.31 83 ILE A O 1
ATOM 651 N N . PHE A 1 84 ? 24.787 3.218 -23.679 1.00 89.50 84 PHE A N 1
ATOM 652 C CA . PHE A 1 84 ? 26.096 2.635 -23.980 1.00 89.50 84 PHE A CA 1
ATOM 653 C C . PHE A 1 84 ? 26.200 2.185 -25.437 1.00 89.50 84 PHE A C 1
ATOM 655 O O . PHE A 1 84 ? 25.323 1.478 -25.922 1.00 89.50 84 PHE A O 1
ATOM 662 N N . VAL A 1 85 ? 27.288 2.519 -26.126 1.00 87.75 85 VAL A N 1
ATOM 663 C CA . VAL A 1 85 ? 27.564 2.097 -27.506 1.00 87.75 85 VAL A CA 1
ATOM 664 C C . VAL A 1 85 ? 28.760 1.154 -27.488 1.00 87.75 85 VAL A C 1
ATOM 666 O O . VAL A 1 85 ? 29.876 1.594 -27.289 1.00 87.75 85 VAL A O 1
ATOM 669 N N . THR A 1 86 ? 28.567 -0.150 -27.682 1.00 81.44 86 THR A N 1
ATOM 670 C CA . THR A 1 86 ? 29.644 -1.132 -27.451 1.00 81.44 86 THR A CA 1
ATOM 671 C C . THR A 1 86 ? 29.814 -2.138 -28.583 1.00 81.44 86 THR A C 1
ATOM 673 O O . THR A 1 86 ? 28.838 -2.627 -29.146 1.00 81.44 86 THR A O 1
ATOM 676 N N . GLY A 1 87 ? 31.062 -2.501 -28.895 1.00 72.88 87 GLY A N 1
ATOM 677 C CA . GLY A 1 87 ? 31.385 -3.636 -29.772 1.00 72.88 87 GLY A CA 1
ATOM 678 C C . GLY A 1 87 ? 31.184 -5.009 -29.119 1.00 72.88 87 GLY A C 1
ATOM 679 O O . GLY A 1 87 ? 31.178 -6.028 -29.811 1.00 72.88 87 GLY A O 1
ATOM 680 N N . LYS A 1 88 ? 30.982 -5.067 -27.793 1.00 66.12 88 LYS A N 1
ATOM 681 C CA . LYS A 1 88 ? 30.687 -6.317 -27.087 1.00 66.12 88 LYS A CA 1
ATOM 682 C C . LYS A 1 88 ? 29.241 -6.738 -27.353 1.00 66.12 88 LYS A C 1
ATOM 684 O O . LYS A 1 88 ? 28.283 -6.122 -26.893 1.00 66.12 88 LYS A O 1
ATOM 689 N N . SER A 1 89 ? 29.076 -7.804 -28.130 1.00 57.66 89 SER A N 1
ATOM 690 C CA . SER A 1 89 ? 27.775 -8.267 -28.625 1.00 57.66 89 SER A CA 1
ATOM 691 C C . SER A 1 89 ? 27.114 -9.341 -27.756 1.00 57.66 89 SER A C 1
ATOM 693 O O . SER A 1 89 ? 25.954 -9.688 -28.009 1.00 57.66 89 SER A O 1
ATOM 695 N N . SER A 1 90 ? 27.802 -9.851 -26.725 1.00 65.25 90 SER A N 1
ATOM 696 C CA . SER A 1 90 ? 27.270 -10.919 -25.878 1.00 65.25 90 SER A CA 1
ATOM 697 C C . SER A 1 90 ? 26.055 -10.441 -25.070 1.00 65.25 90 SER A C 1
ATOM 699 O O . SER A 1 90 ? 25.976 -9.300 -24.609 1.00 65.25 90 SER A O 1
ATOM 701 N N . GLY A 1 91 ? 25.075 -11.328 -24.875 1.00 59.84 91 GLY A N 1
ATOM 702 C CA . GLY A 1 91 ? 23.919 -11.034 -24.021 1.00 59.84 91 GLY A CA 1
ATOM 703 C C . GLY A 1 91 ? 24.290 -10.805 -22.549 1.00 59.84 91 GLY A C 1
ATOM 704 O O . GLY A 1 91 ? 23.486 -10.246 -21.807 1.00 59.84 91 GLY A O 1
ATOM 705 N N . GLU A 1 92 ? 25.485 -11.227 -22.127 1.00 65.81 92 GLU A N 1
ATOM 706 C CA . GLU A 1 92 ? 25.990 -11.066 -20.760 1.00 65.81 92 GLU A CA 1
ATOM 707 C C . GLU A 1 92 ? 26.512 -9.652 -20.519 1.00 65.81 92 GLU A C 1
ATOM 709 O O . GLU A 1 92 ? 26.108 -9.024 -19.542 1.00 65.81 92 GLU A O 1
ATOM 714 N N . ASP A 1 93 ? 27.289 -9.109 -21.459 1.00 66.81 93 ASP A N 1
ATOM 715 C CA . ASP A 1 93 ? 27.785 -7.730 -21.394 1.00 66.81 93 ASP A CA 1
ATOM 716 C C . ASP A 1 93 ? 26.627 -6.716 -21.420 1.00 66.81 93 ASP A C 1
ATOM 718 O O . ASP A 1 93 ? 26.609 -5.749 -20.659 1.00 66.81 93 ASP A O 1
ATOM 722 N N . LYS A 1 94 ? 25.597 -6.983 -22.234 1.00 66.75 94 LYS A N 1
ATOM 723 C CA . LYS A 1 94 ? 24.380 -6.154 -22.326 1.00 66.75 94 LYS A CA 1
ATOM 724 C C . LYS A 1 94 ? 23.568 -6.149 -21.032 1.00 66.75 94 LYS A C 1
ATOM 726 O O . LYS A 1 94 ? 23.085 -5.107 -20.597 1.00 66.75 94 LYS A O 1
ATOM 731 N N . ALA A 1 95 ? 23.406 -7.317 -20.409 1.00 63.25 95 ALA A N 1
ATOM 732 C CA . ALA A 1 95 ? 22.702 -7.428 -19.136 1.00 63.25 95 ALA A CA 1
ATOM 733 C C . ALA A 1 95 ? 23.490 -6.768 -17.991 1.00 63.25 95 ALA A C 1
ATOM 735 O O . ALA A 1 95 ? 22.884 -6.177 -17.097 1.00 63.25 95 ALA A O 1
ATOM 736 N N . LEU A 1 96 ? 24.825 -6.840 -18.026 1.00 68.31 96 LEU A N 1
ATOM 737 C CA . LEU A 1 96 ? 25.697 -6.161 -17.071 1.00 68.31 96 LEU A CA 1
ATOM 738 C C . LEU A 1 96 ? 25.587 -4.633 -17.194 1.00 68.31 96 LEU A C 1
ATOM 740 O O . LEU A 1 96 ? 25.403 -3.966 -16.180 1.00 68.31 96 LEU A O 1
ATOM 744 N N . ALA A 1 97 ? 25.591 -4.096 -18.417 1.00 67.19 97 ALA A N 1
ATOM 745 C CA . ALA A 1 97 ? 25.418 -2.664 -18.671 1.00 67.19 97 ALA A CA 1
ATOM 746 C C . ALA A 1 97 ? 24.118 -2.107 -18.061 1.00 67.19 97 ALA A C 1
ATOM 748 O O . ALA A 1 97 ? 24.129 -1.086 -17.375 1.00 67.19 97 ALA A O 1
ATOM 749 N N . LEU A 1 98 ? 23.003 -2.824 -18.235 1.00 65.19 98 LEU A N 1
ATOM 750 C CA . LEU A 1 98 ? 21.716 -2.447 -17.641 1.00 65.19 98 LEU A CA 1
ATOM 751 C C . LEU A 1 98 ? 21.730 -2.536 -16.107 1.00 65.19 98 LEU A C 1
ATOM 753 O O . LEU A 1 98 ? 21.159 -1.680 -15.439 1.00 65.19 98 LEU A O 1
ATOM 757 N N . LYS A 1 99 ? 22.412 -3.534 -15.525 1.00 64.94 99 LYS A N 1
ATOM 758 C CA . LYS A 1 99 ? 22.550 -3.665 -14.060 1.00 64.94 99 LYS A CA 1
ATOM 759 C C . LYS A 1 99 ? 23.353 -2.530 -13.423 1.00 64.94 99 LYS A C 1
ATOM 761 O O . LYS A 1 99 ? 23.077 -2.182 -12.279 1.00 64.94 99 LYS A O 1
ATOM 766 N N . ILE A 1 100 ? 24.323 -1.975 -14.148 1.00 66.31 100 ILE A N 1
ATOM 767 C CA . ILE A 1 100 ? 25.152 -0.841 -13.707 1.00 66.31 100 ILE A CA 1
ATOM 768 C C . ILE A 1 100 ? 24.373 0.492 -13.800 1.00 66.31 100 ILE A C 1
ATOM 770 O O . ILE A 1 100 ? 24.820 1.510 -13.283 1.00 66.31 100 ILE A O 1
ATOM 774 N N . GLY A 1 101 ? 23.158 0.476 -14.364 1.00 63.84 101 GLY A N 1
ATOM 775 C CA . GLY A 1 101 ? 22.250 1.624 -14.391 1.00 63.84 101 GLY A CA 1
ATOM 776 C C . GLY A 1 101 ? 22.236 2.374 -15.721 1.00 63.84 101 GLY A C 1
ATOM 777 O O . GLY A 1 101 ? 21.904 3.555 -15.744 1.00 63.84 101 GLY A O 1
ATOM 778 N N . ALA A 1 102 ? 22.606 1.729 -16.831 1.00 71.94 102 ALA A N 1
ATOM 779 C CA . ALA A 1 102 ? 22.361 2.294 -18.157 1.00 71.94 102 ALA A CA 1
ATOM 780 C C . ALA A 1 102 ? 20.860 2.357 -18.463 1.00 71.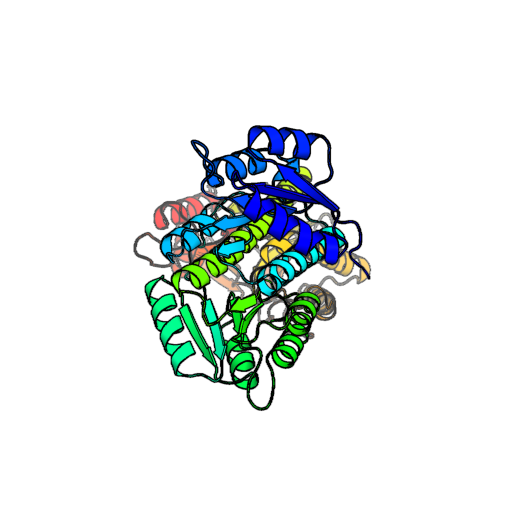94 102 ALA A C 1
ATOM 782 O O . ALA A 1 102 ? 20.121 1.419 -18.151 1.00 71.94 102 ALA A O 1
ATOM 783 N N . ASP A 1 103 ? 20.430 3.420 -19.138 1.00 78.12 103 ASP A N 1
ATOM 784 C CA . ASP A 1 103 ? 19.048 3.561 -19.598 1.00 78.12 103 ASP A CA 1
ATOM 785 C C . ASP A 1 103 ? 18.793 2.707 -20.845 1.00 78.12 103 ASP A C 1
ATOM 787 O O . ASP A 1 103 ? 17.705 2.149 -21.012 1.00 78.12 103 ASP A O 1
ATOM 791 N N . ASP A 1 104 ? 19.808 2.558 -21.704 1.00 80.69 104 ASP A N 1
ATOM 792 C CA . ASP A 1 104 ? 19.799 1.611 -22.819 1.00 80.69 104 ASP A CA 1
ATOM 793 C C . ASP A 1 104 ? 21.222 1.308 -23.338 1.00 80.69 104 ASP A C 1
ATOM 795 O O . ASP A 1 104 ? 22.222 1.832 -22.845 1.00 80.69 104 ASP A O 1
ATOM 799 N N . PHE A 1 105 ? 21.323 0.453 -24.356 1.00 84.50 105 PHE A N 1
ATOM 800 C CA . PHE A 1 105 ? 22.558 0.191 -25.090 1.00 84.50 105 PHE A CA 1
ATOM 801 C C . PHE A 1 105 ? 22.325 0.048 -26.605 1.00 84.50 105 PHE A C 1
ATOM 803 O O . PHE A 1 105 ? 21.218 -0.237 -27.078 1.00 84.50 105 PHE A O 1
ATOM 810 N N . ILE A 1 106 ? 23.414 0.186 -27.359 1.00 82.44 106 ILE A N 1
ATOM 811 C CA . ILE A 1 106 ? 23.550 0.016 -28.806 1.00 82.44 106 ILE A CA 1
ATOM 812 C C . ILE A 1 106 ? 24.782 -0.852 -29.070 1.00 82.44 106 ILE A C 1
ATOM 814 O O . ILE A 1 106 ? 25.832 -0.671 -28.458 1.00 82.44 106 ILE A O 1
ATOM 818 N N . THR A 1 107 ? 24.657 -1.832 -29.964 1.00 79.81 107 THR A N 1
ATOM 819 C CA . THR A 1 107 ? 25.766 -2.728 -30.331 1.00 79.81 107 THR A CA 1
ATOM 820 C C . THR A 1 107 ? 26.413 -2.268 -31.630 1.00 79.81 107 THR A C 1
ATOM 822 O O . THR A 1 107 ? 25.700 -2.066 -32.604 1.00 79.81 107 THR A O 1
ATOM 825 N N . LYS A 1 108 ? 27.742 -2.134 -31.665 1.00 78.44 108 LYS A N 1
ATOM 826 C CA . LYS A 1 108 ? 28.516 -1.861 -32.884 1.00 78.44 108 LYS A CA 1
ATOM 827 C C . LYS A 1 108 ? 28.699 -3.168 -33.694 1.00 78.44 108 LYS A C 1
ATOM 829 O O . LYS A 1 108 ? 28.993 -4.200 -33.086 1.00 78.44 108 LYS A O 1
ATOM 834 N N . PRO A 1 109 ? 28.579 -3.148 -35.036 1.00 76.12 109 PRO A N 1
ATOM 835 C CA . PRO A 1 109 ? 28.049 -2.052 -35.848 1.00 76.12 109 PRO A CA 1
ATOM 836 C C . PRO A 1 109 ? 26.529 -1.907 -35.659 1.00 76.12 109 PRO A C 1
ATOM 838 O O . PRO A 1 109 ? 25.821 -2.906 -35.534 1.00 76.12 109 PRO A O 1
ATOM 841 N N . PHE A 1 110 ? 26.033 -0.668 -35.663 1.00 78.50 110 PHE A N 1
ATOM 842 C CA . PHE A 1 110 ? 24.615 -0.349 -35.467 1.00 78.50 110 PHE A CA 1
ATOM 843 C C . PHE A 1 110 ? 23.985 0.255 -36.719 1.00 78.50 110 PHE A C 1
ATOM 845 O O . PHE A 1 110 ? 24.668 0.821 -37.574 1.00 78.50 110 PHE A O 1
ATOM 852 N N . LYS A 1 111 ? 22.658 0.161 -36.797 1.00 77.38 111 LYS A N 1
ATOM 853 C CA . LYS A 1 111 ? 21.861 0.911 -37.765 1.00 77.38 111 LYS A CA 1
ATOM 854 C C . LYS A 1 111 ? 21.621 2.326 -37.248 1.00 77.38 111 LYS A C 1
ATOM 856 O O . LYS A 1 111 ? 21.416 2.526 -36.050 1.00 77.38 111 LYS A O 1
ATOM 861 N N . VAL A 1 112 ? 21.642 3.305 -38.150 1.00 81.50 112 VAL A N 1
ATOM 862 C CA . VAL A 1 112 ? 21.384 4.709 -37.796 1.00 81.50 112 VAL A CA 1
ATOM 863 C C . VAL A 1 112 ? 19.954 4.867 -37.286 1.00 81.50 112 VAL A C 1
ATOM 865 O O . VAL A 1 112 ? 19.720 5.604 -36.335 1.00 81.50 112 VAL A O 1
ATOM 868 N N . GLU A 1 113 ? 19.015 4.119 -37.857 1.00 74.38 113 GLU A N 1
ATOM 869 C CA . GLU A 1 113 ? 17.618 4.111 -37.439 1.00 74.38 113 GLU A CA 1
ATOM 870 C C . GLU A 1 113 ? 17.485 3.719 -35.957 1.00 74.38 113 GLU A C 1
ATOM 872 O O . GLU A 1 113 ? 16.880 4.459 -35.186 1.00 74.38 113 GLU A O 1
ATOM 877 N N . ASP A 1 114 ? 18.143 2.638 -35.521 1.00 70.00 114 ASP A N 1
ATOM 878 C CA . ASP A 1 114 ? 18.111 2.169 -34.125 1.00 70.00 114 ASP A CA 1
ATOM 879 C C . ASP A 1 114 ? 18.657 3.221 -33.142 1.00 70.00 114 ASP A C 1
ATOM 881 O O . ASP A 1 114 ? 18.113 3.409 -32.048 1.00 70.00 114 ASP A O 1
ATOM 885 N N . LEU A 1 115 ? 19.729 3.925 -33.532 1.00 85.56 115 LEU A N 1
ATOM 886 C CA . LEU A 1 115 ? 20.318 5.025 -32.761 1.00 85.56 115 LEU A CA 1
ATOM 887 C C . LEU A 1 115 ? 19.304 6.161 -32.575 1.00 85.56 115 LEU A C 1
ATOM 889 O O . LEU A 1 115 ? 19.072 6.609 -31.448 1.00 85.56 115 LEU A O 1
ATOM 893 N N . ILE A 1 116 ? 18.676 6.612 -33.663 1.00 83.81 116 ILE A N 1
ATOM 894 C CA . ILE A 1 116 ? 17.693 7.699 -33.626 1.00 83.81 116 ILE A CA 1
ATOM 895 C C . ILE A 1 116 ? 16.463 7.303 -32.802 1.00 83.81 116 ILE A C 1
ATOM 897 O O . ILE A 1 116 ? 16.012 8.076 -31.954 1.00 83.81 116 ILE A O 1
ATOM 901 N N . LEU A 1 117 ? 15.965 6.078 -32.973 1.00 74.00 117 LEU A N 1
ATOM 902 C CA . LEU A 1 117 ? 14.825 5.543 -32.227 1.00 74.00 117 LEU A CA 1
ATOM 903 C C . LEU A 1 117 ? 15.058 5.549 -30.717 1.00 74.00 117 LEU A C 1
ATOM 905 O O . LEU A 1 117 ? 14.220 6.043 -29.955 1.00 74.00 117 LEU A O 1
ATOM 909 N N . LYS A 1 118 ? 16.204 5.027 -30.270 1.00 83.38 118 LYS A N 1
ATOM 910 C CA . LYS A 1 118 ? 16.579 5.007 -28.848 1.00 83.38 118 LYS A CA 1
ATOM 911 C C . LYS A 1 118 ? 16.749 6.414 -28.288 1.00 83.38 118 LYS A C 1
ATOM 913 O O . LYS A 1 118 ? 16.251 6.690 -27.198 1.00 83.38 118 LYS A O 1
ATOM 918 N N . THR A 1 119 ? 17.365 7.311 -29.060 1.00 88.62 119 THR A N 1
ATOM 919 C CA . THR A 1 119 ? 17.508 8.731 -28.701 1.00 88.62 119 THR A CA 1
ATOM 920 C C . THR A 1 119 ? 16.149 9.360 -28.412 1.00 88.62 119 THR A C 1
ATOM 922 O O . THR A 1 119 ? 15.910 9.869 -27.316 1.00 88.62 119 THR A O 1
ATOM 925 N N . LYS A 1 120 ? 15.229 9.279 -29.381 1.00 82.00 120 LYS A N 1
ATOM 926 C CA . LYS A 1 120 ? 13.889 9.867 -29.283 1.00 82.00 120 LYS A CA 1
ATOM 927 C C . LYS A 1 120 ? 13.083 9.255 -28.137 1.00 82.00 120 LYS A C 1
ATOM 929 O O . LYS A 1 120 ? 12.445 9.991 -27.390 1.00 82.00 120 LYS A O 1
ATOM 934 N N . SER A 1 121 ? 13.164 7.936 -27.955 1.00 74.81 121 SER A N 1
ATOM 935 C CA . SER A 1 121 ? 12.477 7.209 -26.877 1.00 74.81 121 SER A CA 1
ATOM 936 C C . SER A 1 121 ? 12.903 7.685 -25.486 1.00 74.81 121 SER A C 1
ATOM 938 O O . SER A 1 121 ? 12.058 7.980 -24.642 1.00 74.81 121 SER A O 1
ATOM 940 N N . ILE A 1 122 ? 14.214 7.804 -25.248 1.00 83.19 122 ILE A N 1
ATOM 941 C CA . ILE A 1 122 ? 14.740 8.260 -23.957 1.00 83.19 122 ILE A CA 1
ATOM 942 C C . ILE A 1 122 ? 14.396 9.726 -23.703 1.00 83.19 122 ILE A C 1
ATOM 944 O O . ILE A 1 122 ? 13.924 10.059 -22.618 1.00 83.19 122 ILE A O 1
ATOM 948 N N . LEU A 1 123 ? 14.595 10.603 -24.688 1.00 82.94 123 LEU A N 1
ATOM 949 C CA . LEU A 1 123 ? 14.286 12.023 -24.516 1.00 82.94 123 LEU A CA 1
ATOM 950 C C . LEU A 1 123 ? 12.791 12.240 -24.248 1.00 82.94 123 LEU A C 1
ATOM 952 O O . LEU A 1 123 ? 12.438 13.017 -23.362 1.00 82.94 123 LEU A O 1
ATOM 956 N N . ARG A 1 124 ? 11.913 11.491 -24.932 1.00 72.44 124 ARG A N 1
ATOM 957 C CA . ARG A 1 124 ? 10.464 11.529 -24.692 1.00 72.44 124 ARG A CA 1
ATOM 958 C C . ARG A 1 124 ? 10.112 11.097 -23.270 1.00 72.44 124 ARG A C 1
ATOM 960 O O . ARG A 1 124 ? 9.322 11.766 -22.608 1.00 72.44 124 ARG A O 1
ATOM 967 N N . ARG A 1 125 ? 10.731 10.016 -22.784 1.00 68.31 125 ARG A N 1
ATOM 968 C CA . ARG A 1 125 ? 10.582 9.538 -21.402 1.00 68.31 125 ARG A CA 1
ATOM 969 C C . ARG A 1 125 ? 10.980 10.626 -20.395 1.00 68.31 125 ARG A C 1
ATOM 971 O O . ARG A 1 125 ? 10.220 10.914 -19.476 1.00 68.31 125 ARG A O 1
ATOM 978 N N . VAL A 1 126 ? 12.133 11.267 -20.592 1.00 69.19 126 VAL A N 1
ATOM 979 C CA . VAL A 1 126 ? 12.622 12.344 -19.713 1.00 69.19 126 VAL A CA 1
ATOM 980 C C . VAL A 1 126 ? 11.698 13.567 -19.728 1.00 69.19 126 VAL A C 1
ATOM 982 O O . VAL A 1 126 ? 11.446 14.145 -18.674 1.00 69.19 126 VAL A O 1
ATOM 985 N N . GLU A 1 127 ? 11.162 13.965 -20.885 1.00 66.06 127 GLU A N 1
ATOM 986 C CA . GLU A 1 127 ? 10.202 15.077 -20.981 1.00 66.06 127 GLU A CA 1
ATOM 987 C C . GLU A 1 127 ? 8.922 14.817 -20.184 1.00 66.06 127 GLU A C 1
ATOM 989 O O . GLU A 1 127 ? 8.487 15.692 -19.435 1.00 66.06 127 GLU A O 1
ATOM 994 N N . ILE A 1 128 ? 8.342 13.617 -20.308 1.00 56.06 128 ILE A N 1
ATOM 995 C CA . ILE A 1 128 ? 7.149 13.223 -19.545 1.00 56.06 128 ILE A CA 1
ATOM 996 C C . ILE A 1 128 ? 7.444 13.352 -18.045 1.00 56.06 128 ILE A C 1
ATOM 998 O O . ILE A 1 128 ? 6.703 14.015 -17.321 1.00 56.06 128 ILE A O 1
ATOM 1002 N N . TYR A 1 129 ? 8.579 12.832 -17.583 1.00 55.50 129 TYR A N 1
ATOM 1003 C CA . TYR A 1 129 ? 8.966 12.926 -16.175 1.00 55.50 129 TYR A CA 1
ATOM 1004 C C . TYR A 1 129 ? 9.241 14.360 -15.689 1.00 55.50 129 TYR A C 1
ATOM 1006 O O . TYR A 1 129 ? 8.931 14.682 -14.542 1.00 55.50 129 TYR A O 1
ATOM 1014 N N . LYS A 1 130 ? 9.758 15.254 -16.544 1.00 55.81 130 LYS A N 1
ATOM 1015 C CA . LYS A 1 130 ? 9.932 16.682 -16.209 1.00 55.81 130 LYS A CA 1
ATOM 1016 C C . LYS A 1 130 ? 8.597 17.421 -16.071 1.00 55.81 130 LYS A C 1
ATOM 1018 O O . LYS A 1 130 ? 8.482 18.282 -15.204 1.00 55.81 130 LYS A O 1
ATOM 1023 N N . VAL A 1 131 ? 7.596 17.090 -16.892 1.00 44.31 131 VAL A N 1
ATOM 1024 C CA . VAL A 1 131 ? 6.253 17.703 -16.845 1.00 44.31 131 VAL A CA 1
ATOM 1025 C C . VAL A 1 131 ? 5.466 17.259 -15.608 1.00 44.31 131 VAL A C 1
ATOM 1027 O O . VAL A 1 131 ? 4.720 18.060 -15.048 1.00 44.31 131 VAL A O 1
ATOM 1030 N N . TYR A 1 132 ? 5.662 16.019 -15.153 1.00 41.97 132 TYR A N 1
ATOM 1031 C CA . TYR A 1 132 ? 4.979 15.468 -13.976 1.00 41.97 132 TYR A CA 1
ATOM 1032 C C . TYR A 1 132 ? 5.752 15.618 -12.654 1.00 41.97 132 TYR A C 1
ATOM 1034 O O . TYR A 1 132 ? 5.215 15.270 -11.609 1.00 41.97 132 TYR A O 1
ATOM 1042 N N . GLY A 1 133 ? 6.953 16.209 -12.684 1.00 35.38 133 GLY A N 1
ATOM 1043 C CA . GLY A 1 133 ? 7.741 16.570 -11.506 1.00 35.38 133 GLY A CA 1
ATOM 1044 C C . GLY A 1 133 ? 8.307 15.363 -10.757 1.00 35.38 133 GLY A C 1
ATOM 1045 O O . GLY A 1 133 ? 7.637 14.785 -9.912 1.00 35.38 133 GLY A O 1
ATOM 1046 N N . LEU A 1 134 ? 9.577 15.031 -10.996 1.00 35.78 134 LEU A N 1
ATOM 1047 C CA . LEU A 1 134 ? 10.291 14.014 -10.219 1.00 35.78 134 LEU A CA 1
ATOM 1048 C C . LEU A 1 134 ? 11.562 14.583 -9.588 1.00 35.78 134 LEU A C 1
ATOM 1050 O O . LEU A 1 134 ? 12.505 14.983 -10.273 1.00 35.78 134 LEU A O 1
ATOM 1054 N N . LYS A 1 135 ? 11.579 14.577 -8.252 1.00 31.20 135 LYS A N 1
ATOM 1055 C CA . LYS A 1 135 ? 12.788 14.470 -7.434 1.00 31.20 135 LYS A CA 1
ATOM 1056 C C . LYS A 1 135 ? 12.906 13.004 -7.029 1.00 31.20 135 LYS A C 1
ATOM 1058 O O . LYS A 1 135 ? 12.065 12.529 -6.281 1.00 31.20 135 LYS A O 1
ATOM 1063 N N . GLU A 1 136 ? 13.958 12.319 -7.460 1.00 34.88 136 GLU A N 1
ATOM 1064 C CA . GLU A 1 136 ? 14.210 10.930 -7.057 1.00 34.88 136 GLU A CA 1
ATOM 1065 C C . GLU A 1 136 ? 15.610 10.786 -6.450 1.00 34.88 136 GLU A C 1
ATOM 1067 O O . GLU A 1 136 ? 16.631 11.142 -7.055 1.00 34.88 136 GLU A O 1
ATOM 1072 N N . LYS A 1 137 ? 15.653 10.258 -5.222 1.00 29.12 137 LYS A N 1
ATOM 1073 C CA . LYS A 1 137 ? 16.861 9.802 -4.529 1.00 29.12 137 LYS A CA 1
ATOM 1074 C C . LYS A 1 137 ? 16.753 8.287 -4.342 1.00 29.12 137 LYS A C 1
ATOM 1076 O O . LYS A 1 137 ? 16.006 7.795 -3.508 1.00 29.12 137 LYS A O 1
ATOM 1081 N N . PHE A 1 138 ? 17.583 7.552 -5.079 1.00 29.89 138 PHE A N 1
ATOM 1082 C CA . PHE A 1 138 ? 17.630 6.091 -5.065 1.00 29.89 138 PHE A CA 1
ATOM 1083 C C . PHE A 1 138 ? 17.994 5.494 -3.697 1.00 29.89 138 PHE A C 1
ATOM 1085 O O . PHE A 1 138 ? 19.057 5.785 -3.144 1.00 29.89 138 PHE A O 1
ATOM 1092 N N . ARG A 1 139 ? 17.196 4.527 -3.223 1.00 26.12 139 ARG A N 1
ATOM 1093 C CA . ARG A 1 139 ? 17.640 3.521 -2.248 1.00 26.12 139 ARG A CA 1
ATOM 1094 C C . ARG A 1 139 ? 16.962 2.174 -2.512 1.00 26.12 139 ARG A C 1
ATOM 1096 O O . ARG A 1 139 ? 15.776 2.104 -2.806 1.00 26.12 139 ARG A O 1
ATOM 1103 N N . GLN A 1 140 ? 17.751 1.103 -2.462 1.00 27.89 140 GLN A N 1
ATOM 1104 C CA . GLN A 1 140 ? 17.340 -0.249 -2.854 1.00 27.89 140 GLN A CA 1
ATOM 1105 C C . GLN A 1 140 ? 16.689 -0.995 -1.685 1.00 27.89 140 GLN A C 1
ATOM 1107 O O . GLN A 1 140 ? 17.290 -1.051 -0.614 1.00 27.89 140 GLN A O 1
ATOM 1112 N N . THR A 1 141 ? 15.552 -1.655 -1.920 1.00 29.62 141 THR A N 1
ATOM 1113 C CA . THR A 1 141 ? 15.095 -2.828 -1.150 1.00 29.62 141 THR A CA 1
ATOM 1114 C C . THR A 1 141 ? 14.319 -3.784 -2.063 1.00 29.62 141 THR A C 1
ATOM 1116 O O . THR A 1 141 ? 13.785 -3.385 -3.100 1.00 29.62 141 THR A O 1
ATOM 1119 N N . HIS A 1 142 ? 14.326 -5.070 -1.713 1.00 33.22 142 HIS A N 1
ATOM 1120 C CA . HIS A 1 142 ? 13.657 -6.149 -2.442 1.00 33.22 142 HIS A CA 1
ATOM 1121 C C . HIS A 1 142 ? 12.273 -6.448 -1.834 1.00 33.22 142 HIS A C 1
ATOM 1123 O O . HIS A 1 142 ? 12.140 -6.336 -0.617 1.00 33.22 142 HIS A O 1
ATOM 1129 N N . PRO A 1 143 ? 11.253 -6.835 -2.627 1.00 43.00 143 PRO A N 1
ATOM 1130 C CA . PRO A 1 143 ? 9.975 -7.308 -2.093 1.00 43.00 143 PRO A CA 1
ATOM 1131 C C . PRO A 1 143 ? 10.067 -8.750 -1.557 1.00 43.00 143 PRO A C 1
ATOM 1133 O O . PRO A 1 143 ? 10.719 -9.592 -2.170 1.00 43.00 143 PRO A O 1
ATOM 1136 N N . ASP A 1 144 ? 9.338 -9.044 -0.473 1.00 48.69 144 ASP A N 1
ATOM 1137 C CA . ASP A 1 144 ? 9.224 -10.369 0.173 1.00 48.69 144 ASP A CA 1
ATOM 1138 C C . ASP A 1 144 ? 8.342 -11.387 -0.605 1.00 48.69 144 ASP A C 1
ATOM 1140 O O . ASP A 1 144 ? 8.200 -12.536 -0.189 1.00 48.69 144 ASP A O 1
ATOM 1144 N N . ALA A 1 145 ? 7.754 -11.007 -1.752 1.00 57.62 145 ALA A N 1
ATOM 1145 C CA . ALA A 1 145 ? 6.873 -11.855 -2.572 1.00 57.62 145 ALA A CA 1
ATOM 1146 C C . ALA A 1 145 ? 7.325 -11.933 -4.050 1.00 57.62 145 ALA A C 1
ATOM 1148 O O . ALA A 1 145 ? 7.867 -10.957 -4.577 1.00 57.62 145 ALA A O 1
ATOM 1149 N N . PRO A 1 146 ? 7.087 -13.064 -4.753 1.00 75.81 146 PRO A N 1
ATOM 1150 C CA . PRO A 1 146 ? 7.513 -13.239 -6.140 1.00 75.81 146 PRO A CA 1
ATOM 1151 C C . PRO A 1 146 ? 6.700 -12.356 -7.090 1.00 75.81 146 PRO A C 1
ATOM 1153 O O . PRO A 1 146 ? 5.469 -12.417 -7.125 1.00 75.81 146 PRO A O 1
ATOM 1156 N N . VAL A 1 147 ? 7.409 -11.576 -7.905 1.00 84.38 147 VAL A N 1
ATOM 1157 C CA . VAL A 1 147 ? 6.812 -10.634 -8.857 1.00 84.38 147 VAL A CA 1
ATOM 1158 C C . VAL A 1 147 ? 6.021 -11.374 -9.945 1.00 84.38 147 VAL A C 1
ATOM 1160 O O . VAL A 1 147 ? 6.479 -12.377 -10.502 1.00 84.38 147 VAL A O 1
ATOM 1163 N N . LYS A 1 148 ? 4.822 -10.876 -10.250 1.00 90.88 148 LYS A N 1
ATOM 1164 C CA . LYS A 1 148 ? 3.871 -11.410 -11.227 1.00 90.88 148 LYS A CA 1
ATOM 1165 C C . LYS A 1 148 ? 4.011 -10.715 -12.580 1.00 90.88 148 LYS A C 1
ATOM 1167 O O . LYS A 1 148 ? 3.798 -9.511 -12.693 1.00 90.88 148 LYS A O 1
ATOM 1172 N N . ILE A 1 149 ? 4.269 -11.491 -13.626 1.00 93.94 149 ILE A N 1
ATOM 1173 C CA . ILE A 1 149 ? 4.401 -11.010 -15.004 1.00 93.94 149 ILE A CA 1
ATOM 1174 C C . ILE A 1 149 ? 3.252 -11.561 -15.847 1.00 93.94 149 ILE A C 1
ATOM 1176 O O . ILE A 1 149 ? 3.046 -12.776 -15.888 1.00 93.94 149 ILE A O 1
ATOM 1180 N N . LEU A 1 150 ? 2.539 -10.687 -16.560 1.00 96.56 150 LEU A N 1
ATOM 1181 C CA . LEU A 1 150 ? 1.601 -11.075 -17.615 1.00 96.56 150 LEU A CA 1
ATOM 1182 C C . LEU A 1 150 ? 2.216 -10.780 -18.985 1.00 96.56 150 LEU A C 1
ATOM 1184 O O . LEU A 1 150 ? 2.529 -9.632 -19.280 1.00 96.56 150 LEU A O 1
ATOM 1188 N N . LEU A 1 151 ? 2.352 -11.805 -19.826 1.00 96.38 151 LEU A N 1
ATOM 1189 C CA . LEU A 1 151 ? 2.754 -11.663 -21.226 1.00 96.38 151 LEU A CA 1
ATOM 1190 C C . LEU A 1 151 ? 1.551 -11.898 -22.151 1.00 96.38 151 LEU A C 1
ATOM 1192 O O . LEU A 1 151 ? 0.940 -12.966 -22.111 1.00 96.38 151 LEU A O 1
ATOM 1196 N N . VAL A 1 152 ? 1.218 -10.909 -22.974 1.00 96.00 152 VAL A N 1
ATOM 1197 C CA . VAL A 1 152 ? 0.103 -10.936 -23.925 1.00 96.00 152 VAL A CA 1
ATOM 1198 C C . VAL A 1 152 ? 0.668 -10.943 -25.340 1.00 96.00 152 VAL A C 1
ATOM 1200 O O . VAL A 1 152 ? 1.218 -9.947 -25.791 1.00 96.00 152 VAL A O 1
ATOM 1203 N N . ASP A 1 153 ? 0.599 -12.085 -26.008 1.00 94.00 153 ASP A N 1
ATOM 1204 C CA . ASP A 1 153 ? 1.221 -12.312 -27.313 1.00 94.00 153 ASP A CA 1
ATOM 1205 C C . ASP A 1 153 ? 0.530 -13.516 -27.968 1.00 94.00 153 ASP A C 1
ATOM 1207 O O . ASP A 1 153 ? 0.305 -14.539 -27.309 1.00 94.00 153 ASP A O 1
ATOM 1211 N N . ASP A 1 154 ? 0.142 -13.395 -29.236 1.00 91.81 154 ASP A N 1
ATOM 1212 C CA . ASP A 1 154 ? -0.517 -14.469 -29.983 1.00 91.81 154 ASP A CA 1
ATOM 1213 C C . ASP A 1 154 ? 0.466 -15.582 -30.392 1.00 91.81 154 ASP A C 1
ATOM 1215 O O . ASP A 1 154 ? 0.047 -16.718 -30.647 1.00 91.81 154 ASP A O 1
ATOM 1219 N N . ASP A 1 155 ? 1.777 -15.315 -30.348 1.00 91.06 155 ASP A N 1
ATOM 1220 C CA . ASP A 1 155 ? 2.820 -16.308 -30.574 1.00 91.06 155 ASP A CA 1
ATOM 1221 C C . ASP A 1 155 ? 3.047 -17.202 -29.333 1.00 91.06 155 ASP A C 1
ATOM 1223 O O . ASP A 1 155 ? 3.719 -16.878 -28.342 1.00 91.06 155 ASP A O 1
ATOM 1227 N N . ILE A 1 156 ? 2.511 -18.422 -29.417 1.00 87.50 156 ILE A N 1
ATOM 1228 C CA . ILE A 1 156 ? 2.621 -19.463 -28.384 1.00 87.50 156 ILE A CA 1
ATOM 1229 C C . ILE A 1 156 ? 4.085 -19.873 -28.117 1.00 87.50 156 ILE A C 1
ATOM 1231 O O . ILE A 1 156 ? 4.423 -20.315 -27.015 1.00 87.50 156 ILE A O 1
ATOM 1235 N N . ILE A 1 157 ? 4.969 -19.770 -29.109 1.00 84.44 157 ILE A N 1
ATOM 1236 C CA . ILE A 1 157 ? 6.381 -20.138 -28.968 1.00 84.44 157 ILE A CA 1
ATOM 1237 C C . ILE A 1 157 ? 7.100 -19.076 -28.137 1.00 84.44 157 ILE A C 1
ATOM 1239 O O . ILE A 1 157 ? 7.795 -19.424 -27.176 1.00 84.44 157 ILE A O 1
ATOM 1243 N N . ILE A 1 158 ? 6.887 -17.796 -28.454 1.00 84.06 158 ILE A N 1
ATOM 1244 C CA . ILE A 1 158 ? 7.459 -16.665 -27.712 1.00 84.06 158 ILE A CA 1
ATOM 1245 C C . ILE A 1 158 ? 6.988 -16.683 -26.257 1.00 84.06 158 ILE A C 1
ATOM 1247 O O . ILE A 1 158 ? 7.817 -16.642 -25.340 1.00 84.06 158 ILE A O 1
ATOM 1251 N N . THR A 1 159 ? 5.681 -16.836 -26.027 1.00 89.19 159 THR A N 1
ATOM 1252 C CA . THR A 1 159 ? 5.124 -16.900 -24.667 1.00 89.19 159 THR A CA 1
ATOM 1253 C C . THR A 1 159 ? 5.731 -18.038 -23.849 1.00 89.19 159 THR A C 1
ATOM 1255 O O . THR A 1 159 ? 6.180 -17.821 -22.724 1.00 89.19 159 THR A O 1
ATOM 1258 N N . ARG A 1 160 ? 5.855 -19.244 -24.415 1.00 84.25 160 ARG A N 1
ATOM 1259 C CA . ARG A 1 160 ? 6.479 -20.386 -23.722 1.00 84.25 160 ARG A CA 1
ATOM 1260 C C . ARG A 1 160 ? 7.963 -20.178 -23.430 1.00 84.25 160 ARG A C 1
ATOM 1262 O O . ARG A 1 160 ? 8.412 -20.534 -22.337 1.00 84.25 160 ARG A O 1
ATOM 1269 N N . LEU A 1 161 ? 8.721 -19.627 -24.379 1.00 82.56 161 LEU A N 1
ATOM 1270 C CA . LEU A 1 161 ? 10.154 -19.370 -24.219 1.00 82.56 161 LEU A CA 1
ATOM 1271 C C . LEU A 1 161 ? 10.412 -18.410 -23.053 1.00 82.56 161 LEU A C 1
ATOM 1273 O O . LEU A 1 161 ? 11.158 -18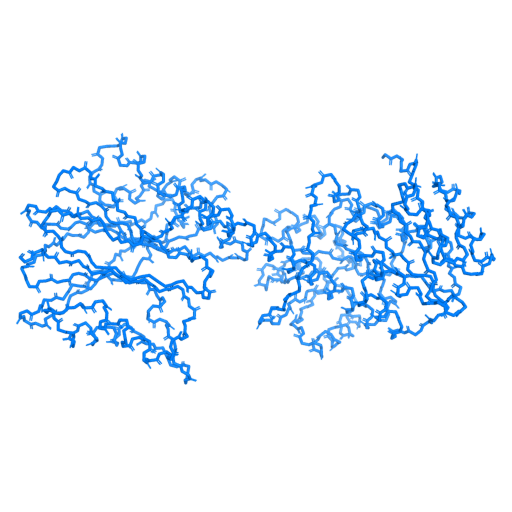.741 -22.125 1.00 82.56 161 LEU A O 1
ATOM 1277 N N . PHE A 1 162 ? 9.769 -17.243 -23.085 1.00 84.50 162 PHE A N 1
ATOM 1278 C CA . PHE A 1 162 ? 9.923 -16.229 -22.046 1.00 84.50 162 PHE A CA 1
ATOM 1279 C C . PHE A 1 162 ? 9.288 -16.665 -20.729 1.00 84.50 162 PHE A C 1
ATOM 1281 O O . PHE A 1 162 ? 9.887 -16.458 -19.678 1.00 84.50 162 PHE A O 1
ATOM 1288 N N . GLY A 1 163 ? 8.155 -17.369 -20.767 1.00 83.69 163 GLY A N 1
ATOM 1289 C CA . GLY A 1 163 ? 7.519 -17.934 -19.580 1.00 83.69 163 GLY A CA 1
ATOM 1290 C C . GLY A 1 163 ? 8.443 -18.871 -18.804 1.00 83.69 163 GLY A C 1
ATOM 1291 O O . GLY A 1 163 ? 8.613 -18.706 -17.596 1.00 83.69 163 GLY A O 1
ATOM 1292 N N . LYS A 1 164 ? 9.114 -19.812 -19.486 1.00 80.81 164 LYS A N 1
ATOM 1293 C CA . LYS A 1 164 ? 10.101 -20.700 -18.843 1.00 80.81 164 LYS A CA 1
ATOM 1294 C C . LYS A 1 164 ? 11.262 -19.911 -18.245 1.00 80.81 164 LYS A C 1
ATOM 1296 O O . LYS A 1 164 ? 11.711 -20.215 -17.142 1.00 80.81 164 LYS A O 1
ATOM 1301 N N . TYR A 1 165 ? 11.740 -18.900 -18.966 1.00 81.06 165 TYR A N 1
ATOM 1302 C CA . TYR A 1 165 ? 12.819 -18.051 -18.485 1.00 81.06 165 TYR A CA 1
ATOM 1303 C C . TYR A 1 165 ? 12.409 -17.270 -17.226 1.00 81.06 165 TYR A C 1
ATOM 1305 O O . TYR A 1 165 ? 13.157 -17.269 -16.250 1.00 81.06 165 TYR A O 1
ATOM 1313 N N . PHE A 1 166 ? 11.222 -16.658 -17.203 1.00 85.00 166 PHE A N 1
ATOM 1314 C CA . PHE A 1 166 ? 10.729 -15.907 -16.049 1.00 85.00 166 PHE A CA 1
ATOM 1315 C C . PHE A 1 166 ? 10.516 -16.804 -14.823 1.00 85.00 166 PHE A C 1
ATOM 1317 O O . PHE A 1 166 ? 11.003 -16.479 -13.742 1.00 85.00 166 PHE A O 1
ATOM 1324 N N . MET A 1 167 ? 9.892 -17.973 -14.990 1.00 85.00 167 MET A N 1
ATOM 1325 C CA . MET A 1 167 ? 9.697 -18.922 -13.885 1.00 85.00 167 MET A CA 1
ATOM 1326 C C . MET A 1 167 ? 11.028 -19.376 -13.267 1.00 85.00 167 MET A C 1
ATOM 1328 O O . MET A 1 167 ? 11.166 -19.402 -12.047 1.00 85.00 167 MET A O 1
ATOM 1332 N N . ASN A 1 168 ? 12.046 -19.648 -14.092 1.00 82.12 168 ASN A N 1
ATOM 1333 C CA . ASN A 1 168 ? 13.382 -20.020 -13.611 1.00 82.12 168 ASN A CA 1
ATOM 1334 C C . ASN A 1 168 ? 14.103 -18.896 -12.846 1.00 82.12 168 ASN A C 1
ATOM 1336 O O . ASN A 1 168 ? 15.067 -19.174 -12.139 1.00 82.12 168 ASN A O 1
ATOM 1340 N N . ASN A 1 169 ? 13.668 -17.643 -12.997 1.00 77.38 169 ASN A N 1
ATOM 1341 C CA . ASN A 1 169 ? 14.216 -16.484 -12.288 1.00 77.38 169 ASN A CA 1
ATOM 1342 C C . ASN A 1 169 ? 13.301 -16.018 -11.137 1.00 77.38 169 ASN A C 1
ATOM 1344 O O . ASN A 1 169 ? 13.445 -14.897 -10.661 1.00 77.38 169 ASN A O 1
ATOM 1348 N N . GLY A 1 170 ? 12.379 -16.873 -10.674 1.00 81.38 170 GLY A N 1
ATOM 1349 C CA . GLY A 1 170 ? 11.579 -16.631 -9.468 1.00 81.38 170 GLY A CA 1
ATOM 1350 C C . GLY A 1 170 ? 10.312 -15.798 -9.674 1.00 81.38 170 GLY A C 1
ATOM 1351 O O . GLY A 1 170 ? 9.653 -15.452 -8.696 1.00 81.38 170 GLY A O 1
ATOM 1352 N N . TYR A 1 171 ? 9.937 -15.492 -10.918 1.00 85.19 171 TYR A N 1
ATOM 1353 C CA . TYR A 1 171 ? 8.686 -14.790 -11.211 1.00 85.19 171 TYR A CA 1
ATOM 1354 C C . TYR A 1 171 ? 7.489 -15.736 -11.256 1.00 85.19 171 TYR A C 1
ATOM 1356 O O . TYR A 1 171 ? 7.576 -16.857 -11.766 1.00 85.19 171 TYR A O 1
ATOM 1364 N N . LYS A 1 172 ? 6.322 -15.234 -10.840 1.00 89.69 172 LYS A N 1
ATOM 1365 C CA . LYS A 1 172 ? 5.039 -15.857 -11.179 1.00 89.69 172 LYS A CA 1
ATOM 1366 C C . LYS A 1 172 ? 4.634 -15.398 -12.582 1.00 89.69 172 LYS A C 1
ATOM 1368 O O . LYS A 1 172 ? 4.588 -14.205 -12.858 1.00 89.69 172 LYS A O 1
ATOM 1373 N N . TYR A 1 173 ? 4.345 -16.340 -13.473 1.00 92.75 173 TYR A N 1
ATOM 1374 C CA . TYR A 1 173 ? 4.117 -16.060 -14.892 1.00 92.75 173 TYR A CA 1
ATOM 1375 C C . TYR A 1 173 ? 2.679 -16.360 -15.324 1.00 92.75 173 TYR A C 1
ATOM 1377 O O . TYR A 1 173 ? 2.130 -17.411 -14.991 1.00 92.75 173 TYR A O 1
ATOM 1385 N N . PHE A 1 174 ? 2.109 -15.464 -16.129 1.00 95.81 174 PHE A N 1
ATOM 1386 C CA . PHE A 1 174 ? 0.823 -15.628 -16.797 1.00 95.81 174 PHE A CA 1
ATOM 1387 C C . PHE A 1 174 ? 0.947 -15.291 -18.285 1.00 95.81 174 PHE A C 1
ATOM 1389 O O . PHE A 1 174 ? 1.734 -14.426 -18.671 1.00 95.81 174 PHE A O 1
ATOM 1396 N N . SER A 1 175 ? 0.142 -15.951 -19.120 1.00 95.62 175 SER A N 1
ATOM 1397 C CA . SER A 1 175 ? 0.138 -15.732 -20.571 1.00 95.62 175 SER A CA 1
ATOM 1398 C C . SER A 1 175 ? -1.271 -15.546 -21.114 1.00 95.62 175 SER A C 1
ATOM 1400 O O . SER A 1 175 ? -2.209 -16.194 -20.641 1.00 95.62 175 SER A O 1
ATOM 1402 N N . ALA A 1 176 ? -1.412 -14.691 -22.120 1.00 95.31 176 ALA A N 1
ATOM 1403 C CA . ALA A 1 176 ? -2.644 -14.495 -22.869 1.00 95.31 176 ALA A CA 1
ATOM 1404 C C . ALA A 1 176 ? -2.342 -14.403 -24.367 1.00 95.31 176 ALA A C 1
ATOM 1406 O O . ALA A 1 176 ? -1.354 -13.799 -24.754 1.00 95.31 176 ALA A O 1
ATOM 1407 N N . VAL A 1 177 ? -3.219 -14.972 -25.196 1.00 93.69 177 VAL A N 1
ATOM 1408 C CA . VAL A 1 177 ? -3.053 -14.992 -26.665 1.00 93.69 177 VAL A CA 1
ATOM 1409 C C . VAL A 1 177 ? -3.746 -13.830 -27.383 1.00 93.69 177 VAL A C 1
ATOM 1411 O O . VAL A 1 177 ? -3.715 -13.762 -28.601 1.00 93.69 177 VAL A O 1
ATOM 1414 N N . ASN A 1 178 ? -4.459 -12.972 -26.647 1.00 93.75 178 ASN A N 1
ATOM 1415 C CA . ASN A 1 178 ? -5.117 -11.777 -27.175 1.00 93.75 178 ASN A CA 1
ATOM 1416 C C . ASN A 1 178 ? -5.465 -10.792 -26.047 1.00 93.75 178 ASN A C 1
ATOM 1418 O O . ASN A 1 178 ? -5.455 -11.157 -24.863 1.00 93.75 178 ASN A O 1
ATOM 1422 N N . ALA A 1 179 ? -5.833 -9.567 -26.429 1.00 95.38 179 ALA A N 1
ATOM 1423 C CA . ALA A 1 179 ? -6.166 -8.475 -25.515 1.00 95.38 179 ALA A CA 1
ATOM 1424 C C . ALA A 1 179 ? -7.284 -8.825 -24.516 1.00 95.38 179 ALA A C 1
ATOM 1426 O O . ALA A 1 179 ? -7.154 -8.562 -23.323 1.00 95.38 179 ALA A O 1
ATOM 1427 N N . TYR A 1 180 ? -8.370 -9.469 -24.962 1.00 95.19 180 TYR A N 1
ATOM 1428 C CA . TYR A 1 180 ? -9.510 -9.794 -24.092 1.00 95.19 180 TYR A CA 1
ATOM 1429 C C . TYR A 1 180 ? -9.148 -10.793 -22.987 1.00 95.19 180 TYR A C 1
ATOM 1431 O O . TYR A 1 180 ? -9.505 -10.603 -21.822 1.00 95.19 180 TYR A O 1
ATOM 1439 N N . LYS A 1 181 ? -8.404 -11.855 -23.326 1.00 95.38 181 LYS A N 1
ATOM 1440 C CA . LYS A 1 181 ? -7.876 -12.793 -22.324 1.00 95.38 181 LYS A CA 1
ATOM 1441 C C . LYS A 1 181 ? -6.863 -12.107 -21.414 1.00 95.38 181 LYS A C 1
ATOM 1443 O O . LYS A 1 181 ? -6.891 -12.349 -20.208 1.00 95.38 181 LYS A O 1
ATOM 1448 N N . GLY A 1 182 ? -6.021 -11.239 -21.979 1.00 96.12 182 GLY A N 1
ATOM 1449 C CA . GLY A 1 182 ? -5.070 -10.417 -21.236 1.00 96.12 182 GLY A CA 1
ATOM 1450 C C . GLY A 1 182 ? -5.768 -9.575 -20.173 1.00 96.12 182 GLY A C 1
ATOM 1451 O O . GLY A 1 182 ? -5.390 -9.635 -19.008 1.00 96.12 182 GLY A O 1
ATOM 1452 N N . LEU A 1 183 ? -6.850 -8.883 -20.536 1.00 95.81 183 LEU A N 1
ATOM 1453 C CA . LEU A 1 183 ? -7.635 -8.056 -19.621 1.00 95.81 183 LEU A CA 1
ATOM 1454 C C . LEU A 1 183 ? -8.259 -8.881 -18.487 1.00 95.81 183 LEU A C 1
ATOM 1456 O O . LEU A 1 183 ? -8.177 -8.499 -17.322 1.00 95.81 183 LEU A O 1
ATOM 1460 N N . ASN A 1 184 ? -8.842 -10.039 -18.805 1.00 95.44 184 ASN A N 1
ATOM 1461 C CA . ASN A 1 184 ? -9.441 -10.917 -17.797 1.00 95.44 184 ASN A CA 1
ATOM 1462 C C . ASN A 1 184 ? -8.404 -11.446 -16.797 1.00 95.44 184 ASN A C 1
ATOM 1464 O O . ASN A 1 184 ? -8.656 -11.461 -15.591 1.00 95.44 184 ASN A O 1
ATOM 1468 N N . ILE A 1 185 ? -7.229 -11.856 -17.284 1.00 95.25 185 ILE A N 1
ATOM 1469 C CA . ILE A 1 185 ? -6.130 -12.301 -16.421 1.00 95.25 185 ILE A CA 1
ATOM 1470 C C . ILE A 1 185 ? -5.591 -11.128 -15.599 1.00 95.25 185 ILE A C 1
ATOM 1472 O O . ILE A 1 185 ? -5.366 -11.296 -14.404 1.00 95.25 185 ILE A O 1
ATOM 1476 N N . ALA A 1 186 ? -5.448 -9.940 -16.195 1.00 92.75 186 ALA A N 1
ATOM 1477 C CA . ALA A 1 186 ? -4.997 -8.744 -15.492 1.00 92.75 186 ALA A CA 1
ATOM 1478 C C . ALA A 1 186 ? -5.916 -8.398 -14.308 1.00 92.75 186 ALA A C 1
ATOM 1480 O O . ALA A 1 186 ? -5.420 -8.176 -13.206 1.00 92.75 186 ALA A O 1
ATOM 1481 N N . ARG A 1 187 ? -7.244 -8.456 -14.494 1.00 88.19 187 ARG A N 1
ATOM 1482 C CA . ARG A 1 187 ? -8.229 -8.247 -13.414 1.00 88.19 187 ARG A CA 1
ATOM 1483 C C . ARG A 1 187 ? -8.137 -9.285 -12.306 1.00 88.19 187 ARG A C 1
ATOM 1485 O O . ARG A 1 187 ? -8.240 -8.943 -11.133 1.00 88.19 187 ARG A O 1
ATOM 1492 N N . LYS A 1 188 ? -7.987 -10.555 -12.680 1.00 85.06 188 LYS A N 1
ATOM 1493 C CA . LYS A 1 188 ? -8.003 -11.668 -11.728 1.00 85.06 188 LYS A CA 1
ATOM 1494 C C . LYS A 1 188 ? -6.712 -11.755 -10.920 1.00 85.06 188 LYS A C 1
ATOM 1496 O O . LYS A 1 188 ? -6.749 -11.931 -9.709 1.00 85.06 188 LYS A O 1
ATOM 1501 N N . GLU A 1 189 ? -5.575 -11.696 -11.602 1.00 87.50 189 GLU A N 1
ATOM 1502 C CA . GLU A 1 189 ? -4.278 -12.026 -11.012 1.00 87.50 189 GLU A CA 1
ATOM 1503 C C . GLU A 1 189 ? -3.519 -10.793 -10.524 1.00 87.50 189 GLU A C 1
ATOM 1505 O O . GLU A 1 189 ? -2.616 -10.951 -9.693 1.00 87.50 189 GLU A O 1
ATOM 1510 N N . MET A 1 190 ? -3.905 -9.597 -10.998 1.00 82.38 190 MET A N 1
ATOM 1511 C CA . MET A 1 190 ? -3.279 -8.310 -10.682 1.00 82.38 190 MET A CA 1
ATOM 1512 C C . MET A 1 190 ? -1.753 -8.378 -10.867 1.00 82.38 190 MET A C 1
ATOM 1514 O O . MET A 1 190 ? -1.022 -8.430 -9.876 1.00 82.38 190 MET A O 1
ATOM 1518 N N . PRO A 1 191 ? -1.263 -8.482 -12.120 1.00 90.75 191 PRO A N 1
ATOM 1519 C CA . PRO A 1 191 ? 0.165 -8.578 -12.392 1.00 90.75 191 PRO A CA 1
ATOM 1520 C C . PRO A 1 191 ? 0.886 -7.276 -12.026 1.00 90.75 191 PRO A C 1
ATOM 1522 O O . PRO A 1 191 ? 0.324 -6.191 -12.156 1.00 90.75 191 PRO A O 1
ATOM 1525 N N . ASP A 1 192 ? 2.150 -7.394 -11.625 1.00 83.75 192 ASP A N 1
ATOM 1526 C CA . ASP A 1 192 ? 3.012 -6.251 -11.307 1.00 83.75 192 ASP A CA 1
ATOM 1527 C C . ASP A 1 192 ? 3.566 -5.584 -12.573 1.00 83.75 192 ASP A C 1
ATOM 1529 O O . ASP A 1 192 ? 3.991 -4.433 -12.542 1.00 83.75 192 ASP A O 1
ATOM 1533 N N . ILE A 1 193 ? 3.581 -6.307 -13.698 1.00 92.31 193 ILE A N 1
ATOM 1534 C CA . ILE A 1 193 ? 3.987 -5.787 -15.004 1.00 92.31 193 ILE A CA 1
ATOM 1535 C C . ILE A 1 193 ? 3.307 -6.550 -16.144 1.00 92.31 193 ILE A C 1
ATOM 1537 O O . ILE A 1 193 ? 3.131 -7.773 -16.082 1.00 92.31 193 ILE A O 1
ATOM 1541 N N . ILE A 1 194 ? 2.942 -5.821 -17.198 1.00 95.56 194 ILE A N 1
ATOM 1542 C CA . ILE A 1 194 ? 2.365 -6.365 -18.429 1.00 95.56 194 ILE A CA 1
ATOM 1543 C C . ILE A 1 194 ? 3.355 -6.158 -19.573 1.00 95.56 194 ILE A C 1
ATOM 1545 O O . ILE A 1 194 ? 3.782 -5.038 -19.842 1.00 95.56 194 ILE A O 1
ATOM 1549 N N . LEU A 1 195 ? 3.690 -7.244 -20.263 1.00 95.31 195 LEU A N 1
ATOM 1550 C CA . LEU A 1 195 ? 4.354 -7.224 -21.559 1.00 95.31 195 LEU A CA 1
ATOM 1551 C C . LEU A 1 195 ? 3.305 -7.562 -22.611 1.00 95.31 195 LEU A C 1
ATOM 1553 O O . LEU A 1 195 ? 2.636 -8.582 -22.483 1.00 95.31 195 LEU A O 1
ATOM 1557 N N . SER A 1 196 ? 3.154 -6.733 -23.636 1.00 95.06 196 SER A N 1
ATOM 1558 C CA . SER A 1 196 ? 2.179 -6.980 -24.702 1.00 95.06 196 SER A CA 1
ATOM 1559 C C . SER A 1 196 ? 2.816 -6.841 -26.064 1.00 95.06 196 SER A C 1
ATOM 1561 O O . SER A 1 196 ? 3.520 -5.861 -26.307 1.00 95.06 196 SER A O 1
ATOM 1563 N N . ASP A 1 197 ? 2.499 -7.749 -26.977 1.00 92.25 197 ASP A N 1
ATOM 1564 C CA . ASP A 1 197 ? 2.765 -7.504 -28.384 1.00 92.25 197 ASP A CA 1
ATOM 1565 C C . ASP A 1 197 ? 1.981 -6.283 -28.874 1.00 92.25 197 ASP A C 1
ATOM 1567 O O . ASP A 1 197 ? 0.922 -5.929 -28.344 1.00 92.25 197 ASP A O 1
ATOM 1571 N N . PHE A 1 198 ? 2.549 -5.630 -29.881 1.00 86.62 198 PHE A N 1
ATOM 1572 C CA . PHE A 1 198 ? 1.894 -4.599 -30.657 1.00 86.62 198 PHE A CA 1
ATOM 1573 C C . PHE A 1 198 ? 0.840 -5.207 -31.582 1.00 86.62 198 PHE A C 1
ATOM 1575 O O . PHE A 1 198 ? -0.306 -4.768 -31.571 1.00 86.62 198 PHE A O 1
ATOM 1582 N N . MET A 1 199 ? 1.230 -6.207 -32.374 1.00 85.81 199 MET A N 1
ATOM 1583 C CA . MET A 1 199 ? 0.374 -6.788 -33.404 1.00 85.81 199 MET A CA 1
ATOM 1584 C C . MET A 1 199 ? -0.308 -8.020 -32.835 1.00 85.81 199 MET A C 1
ATOM 1586 O O . MET A 1 199 ? 0.329 -9.044 -32.656 1.00 85.81 199 MET A O 1
ATOM 1590 N N . MET A 1 200 ? -1.603 -7.927 -32.563 1.00 90.00 200 MET A N 1
ATOM 1591 C CA . MET A 1 200 ? -2.404 -9.070 -32.131 1.00 90.00 200 MET A CA 1
ATOM 1592 C C . MET A 1 200 ? -3.677 -9.160 -32.976 1.00 90.00 200 MET A C 1
ATOM 1594 O O . MET A 1 200 ? -4.172 -8.128 -33.440 1.00 90.00 200 MET A O 1
ATOM 1598 N N . PRO A 1 201 ? -4.235 -10.367 -33.175 1.00 82.44 201 PRO A N 1
ATOM 1599 C CA . PRO A 1 201 ? -5.523 -10.536 -33.833 1.00 82.44 201 PRO A CA 1
ATOM 1600 C C . PRO A 1 201 ? -6.647 -9.812 -33.087 1.00 82.44 201 PRO A C 1
ATOM 1602 O O . PRO A 1 201 ? -6.656 -9.766 -31.855 1.00 82.44 201 PRO A O 1
ATOM 1605 N N . ASP A 1 202 ? -7.624 -9.323 -33.853 1.00 88.06 202 ASP A N 1
ATOM 1606 C CA . ASP A 1 202 ? -8.843 -8.623 -33.418 1.00 88.06 202 ASP A CA 1
ATOM 1607 C C . ASP A 1 202 ? -8.610 -7.262 -32.741 1.00 88.06 202 ASP A C 1
ATOM 1609 O O . ASP A 1 202 ? -9.157 -6.251 -33.179 1.00 88.06 202 ASP A O 1
ATOM 1613 N N . VAL A 1 203 ? -7.808 -7.234 -31.678 1.00 90.12 203 VAL A N 1
ATOM 1614 C CA . VAL A 1 203 ? -7.502 -6.055 -30.866 1.00 90.12 203 VAL A CA 1
ATOM 1615 C C . VAL A 1 203 ? -5.996 -5.981 -30.676 1.00 90.12 203 VAL A C 1
ATOM 1617 O O . VAL A 1 203 ? -5.402 -6.858 -30.046 1.00 90.12 203 VAL A O 1
ATOM 1620 N N . ASP A 1 204 ? -5.396 -4.919 -31.209 1.00 90.31 204 ASP A N 1
ATOM 1621 C CA . ASP A 1 204 ? -3.960 -4.677 -31.122 1.00 90.31 204 ASP A CA 1
ATOM 1622 C C . ASP A 1 204 ? -3.512 -4.263 -29.704 1.00 90.31 204 ASP A C 1
ATOM 1624 O O . ASP A 1 204 ? -4.311 -4.007 -28.796 1.00 90.31 204 ASP A O 1
ATOM 1628 N N . GLY A 1 205 ? -2.198 -4.206 -29.494 1.00 90.06 205 GLY A N 1
ATOM 1629 C CA . GLY A 1 205 ? -1.610 -3.846 -28.206 1.00 90.06 205 GLY A CA 1
ATOM 1630 C C . GLY A 1 205 ? -1.894 -2.408 -27.761 1.00 90.06 205 GLY A C 1
ATOM 1631 O O . GLY A 1 205 ? -1.879 -2.129 -26.560 1.00 90.06 205 GLY A O 1
ATOM 1632 N N . PHE A 1 206 ? -2.171 -1.490 -28.692 1.00 91.12 206 PHE A N 1
ATOM 1633 C CA . PHE A 1 206 ? -2.516 -0.108 -28.357 1.00 91.12 206 PHE A CA 1
ATOM 1634 C C . PHE A 1 206 ? -3.911 -0.051 -27.773 1.00 91.12 206 PHE A C 1
ATOM 1636 O O . PHE A 1 206 ? -4.109 0.499 -26.691 1.00 91.12 206 PHE A O 1
ATOM 1643 N N . GLU A 1 207 ? -4.873 -0.660 -28.450 1.00 93.31 207 GLU A N 1
ATOM 1644 C CA . GLU A 1 207 ? -6.233 -0.720 -27.956 1.00 93.31 207 GLU A CA 1
ATOM 1645 C C . GLU A 1 207 ? -6.297 -1.514 -26.648 1.00 93.31 207 GLU A C 1
ATOM 1647 O O . GLU A 1 207 ? -6.937 -1.065 -25.698 1.00 93.31 207 GLU A O 1
ATOM 1652 N N . PHE A 1 208 ? -5.513 -2.588 -26.508 1.00 95.88 208 PHE A N 1
ATOM 1653 C CA . PHE A 1 208 ? -5.358 -3.272 -25.224 1.00 95.88 208 PHE A CA 1
ATOM 1654 C C . PHE A 1 208 ? -4.864 -2.332 -24.109 1.00 95.88 208 PHE A C 1
ATOM 1656 O O . PHE A 1 208 ? -5.446 -2.304 -23.021 1.00 95.88 208 PHE A O 1
ATOM 1663 N N . ARG A 1 209 ? -3.843 -1.502 -24.367 1.00 94.62 209 ARG A N 1
ATOM 1664 C CA . ARG A 1 209 ? -3.395 -0.492 -23.396 1.00 94.62 209 ARG A CA 1
ATOM 1665 C C . ARG A 1 209 ? -4.486 0.542 -23.102 1.00 94.62 209 ARG A C 1
ATOM 1667 O O . ARG A 1 209 ? -4.642 0.905 -21.937 1.00 94.62 209 ARG A O 1
ATOM 1674 N N . ARG A 1 210 ? -5.279 0.984 -24.088 1.00 92.88 210 ARG A N 1
ATOM 1675 C CA . ARG A 1 210 ? -6.425 1.888 -23.842 1.00 92.88 210 ARG A CA 1
ATOM 1676 C C . ARG A 1 210 ? -7.467 1.252 -22.930 1.00 92.88 210 ARG A C 1
ATOM 1678 O O . ARG A 1 210 ? -7.922 1.909 -21.998 1.00 92.88 210 ARG A O 1
ATOM 1685 N N . MET A 1 211 ? -7.792 -0.021 -23.147 1.00 94.12 211 MET A N 1
ATOM 1686 C CA . MET A 1 211 ? -8.718 -0.767 -22.290 1.00 94.12 211 MET A CA 1
ATOM 1687 C C . MET A 1 211 ? -8.216 -0.830 -20.841 1.00 94.12 211 MET A C 1
ATOM 1689 O O . MET A 1 211 ? -8.999 -0.643 -19.914 1.00 94.12 211 MET A O 1
ATOM 1693 N N . LEU A 1 212 ? -6.910 -1.044 -20.634 1.00 92.88 212 LEU A N 1
ATOM 1694 C CA . LEU A 1 212 ? -6.302 -1.026 -19.298 1.00 92.88 212 LEU A CA 1
ATOM 1695 C C . LEU A 1 212 ? -6.348 0.367 -18.657 1.00 92.88 212 LEU A C 1
ATOM 1697 O O . LEU A 1 212 ? -6.626 0.472 -17.469 1.00 92.88 212 LEU A O 1
ATOM 1701 N N . LEU A 1 213 ? -6.101 1.432 -19.427 1.00 87.00 213 LEU A N 1
ATOM 1702 C CA . LEU A 1 213 ? -6.147 2.818 -18.940 1.00 87.00 213 LEU A CA 1
ATOM 1703 C C . LEU A 1 213 ? -7.555 3.259 -18.507 1.00 87.00 213 LEU A C 1
ATOM 1705 O O . LEU A 1 213 ? -7.685 4.091 -17.610 1.00 87.00 213 LEU A O 1
ATOM 1709 N N . GLN A 1 214 ? -8.599 2.704 -19.126 1.00 89.69 214 GLN A N 1
ATOM 1710 C CA . GLN A 1 214 ? -9.997 2.951 -18.755 1.00 89.69 214 GLN A CA 1
ATOM 1711 C C . GLN A 1 214 ? -10.425 2.209 -17.484 1.00 89.69 214 GLN A C 1
ATOM 1713 O O . GLN A 1 214 ? -11.431 2.574 -16.881 1.00 89.69 214 GLN A O 1
ATOM 1718 N N . ASP A 1 215 ? -9.683 1.180 -17.074 1.00 80.94 215 ASP A N 1
ATOM 1719 C CA . ASP A 1 215 ? -9.964 0.401 -15.874 1.00 80.94 215 ASP A CA 1
ATOM 1720 C C . ASP A 1 215 ? -9.186 0.992 -14.677 1.00 80.94 215 ASP A C 1
ATOM 1722 O O . ASP A 1 215 ? -7.955 0.874 -14.630 1.00 80.94 215 ASP A O 1
ATOM 1726 N N . PRO A 1 216 ? -9.855 1.623 -13.685 1.00 72.56 216 PRO A N 1
ATOM 1727 C CA . PRO A 1 216 ? -9.180 2.261 -12.548 1.00 72.56 216 PRO A CA 1
ATOM 1728 C C . PRO A 1 216 ? -8.268 1.303 -11.782 1.00 72.56 216 PRO A C 1
ATOM 1730 O O . PRO A 1 216 ? -7.211 1.696 -11.288 1.00 72.56 216 PRO A O 1
ATOM 1733 N N . ALA A 1 217 ? -8.646 0.025 -11.756 1.00 70.50 217 ALA A N 1
ATOM 1734 C CA . ALA A 1 217 ? -7.929 -1.026 -11.071 1.00 70.50 217 ALA A CA 1
ATOM 1735 C C . ALA A 1 217 ? -6.645 -1.463 -11.800 1.00 70.50 217 ALA A C 1
ATOM 1737 O O . ALA A 1 217 ? -5.805 -2.089 -11.148 1.00 70.50 217 ALA A O 1
ATOM 1738 N N . LEU A 1 218 ? -6.497 -1.171 -13.100 1.00 80.69 218 LEU A N 1
ATOM 1739 C CA . LEU A 1 218 ? -5.404 -1.660 -13.954 1.00 80.69 218 LEU A CA 1
ATOM 1740 C C . LEU A 1 218 ? -4.570 -0.551 -14.611 1.00 80.69 218 LEU A C 1
ATOM 1742 O O . LEU A 1 218 ? -3.448 -0.822 -15.038 1.00 80.69 218 LEU A O 1
ATOM 1746 N N . ARG A 1 219 ? -5.074 0.688 -14.686 1.00 79.88 219 ARG A N 1
ATOM 1747 C CA . ARG A 1 219 ? -4.434 1.806 -15.410 1.00 79.88 219 ARG A CA 1
ATOM 1748 C C . ARG A 1 219 ? -2.984 2.080 -14.998 1.00 79.88 219 ARG A C 1
ATOM 1750 O O . ARG A 1 219 ? -2.162 2.430 -15.844 1.00 79.88 219 ARG A O 1
ATOM 1757 N N . ASN A 1 220 ? -2.669 1.846 -13.723 1.00 79.19 220 ASN A N 1
ATOM 1758 C CA . ASN A 1 220 ? -1.351 2.089 -13.134 1.00 79.19 220 ASN A CA 1
ATOM 1759 C C . ASN A 1 220 ? -0.386 0.904 -13.273 1.00 79.19 220 ASN A C 1
ATOM 1761 O O . ASN A 1 220 ? 0.774 1.032 -12.888 1.00 79.19 220 ASN A O 1
ATOM 1765 N N . ILE A 1 221 ? -0.832 -0.247 -13.794 1.00 83.38 221 ILE A N 1
ATOM 1766 C CA . ILE A 1 221 ? 0.060 -1.390 -13.991 1.00 83.38 221 ILE A CA 1
ATOM 1767 C C . ILE A 1 221 ? 1.106 -1.011 -15.054 1.00 83.38 221 ILE A C 1
ATOM 1769 O O . ILE A 1 221 ? 0.725 -0.610 -16.162 1.00 83.38 221 ILE A O 1
ATOM 1773 N N . PRO A 1 222 ? 2.412 -1.137 -14.746 1.00 86.25 222 PRO A N 1
ATOM 1774 C CA . PRO A 1 222 ? 3.493 -0.920 -15.695 1.00 86.25 222 PRO A CA 1
ATOM 1775 C C . PRO A 1 222 ? 3.282 -1.735 -16.969 1.00 86.25 222 PRO A C 1
ATOM 1777 O O . PRO A 1 222 ? 3.124 -2.956 -16.923 1.00 86.25 222 PRO A O 1
ATOM 1780 N N . PHE A 1 223 ? 3.296 -1.053 -18.109 1.00 92.38 223 PHE A N 1
ATOM 1781 C CA . PHE A 1 223 ? 3.065 -1.667 -19.408 1.00 92.38 223 PHE A CA 1
ATOM 1782 C C . PHE A 1 223 ? 4.296 -1.505 -20.295 1.00 92.38 223 PHE A C 1
ATOM 1784 O O . PHE A 1 223 ? 4.845 -0.407 -20.411 1.00 92.38 223 PHE A O 1
ATOM 1791 N N . ILE A 1 224 ? 4.725 -2.598 -20.916 1.00 92.00 224 ILE A N 1
ATOM 1792 C CA . ILE A 1 224 ? 5.845 -2.650 -21.851 1.00 92.00 224 ILE A CA 1
ATOM 1793 C C . ILE A 1 224 ? 5.340 -3.222 -23.170 1.00 92.00 224 ILE A C 1
ATOM 1795 O O . ILE A 1 224 ? 4.744 -4.302 -23.191 1.00 92.00 224 ILE A O 1
ATOM 1799 N N . PHE A 1 225 ? 5.645 -2.553 -24.280 1.00 92.06 225 PHE A N 1
ATOM 1800 C CA . PHE A 1 225 ? 5.475 -3.188 -25.585 1.00 92.06 225 PHE A CA 1
ATOM 1801 C C . PHE A 1 225 ? 6.599 -4.189 -25.836 1.00 92.06 225 PHE A C 1
ATOM 1803 O O . PHE A 1 225 ? 7.775 -3.840 -25.783 1.00 92.06 225 PHE A O 1
ATOM 1810 N N . PHE A 1 226 ? 6.240 -5.432 -26.128 1.00 90.50 226 PHE A N 1
ATOM 1811 C CA . PHE A 1 226 ? 7.148 -6.523 -26.439 1.00 90.50 226 PHE A CA 1
ATOM 1812 C C . PHE A 1 226 ? 6.927 -6.972 -27.882 1.00 90.50 226 PHE A C 1
ATOM 1814 O O . PHE A 1 226 ? 6.110 -7.842 -28.154 1.00 90.50 226 PHE A O 1
ATOM 1821 N N . THR A 1 227 ? 7.613 -6.323 -28.821 1.00 85.75 227 THR A N 1
ATOM 1822 C CA . THR A 1 227 ? 7.234 -6.314 -30.243 1.00 85.75 227 THR A CA 1
ATOM 1823 C C . THR A 1 227 ? 8.384 -6.722 -31.160 1.00 85.75 227 THR A C 1
ATOM 1825 O O . THR A 1 227 ? 9.557 -6.583 -30.817 1.00 85.75 227 THR A O 1
ATOM 1828 N N . SER A 1 228 ? 8.057 -7.242 -32.342 1.00 81.69 228 SER A N 1
ATOM 1829 C CA . SER A 1 228 ? 9.023 -7.420 -33.438 1.00 81.69 228 SER A CA 1
ATOM 1830 C C . SER A 1 228 ? 9.135 -6.181 -34.337 1.00 81.69 228 SER A C 1
ATOM 1832 O O . SER A 1 228 ? 10.047 -6.119 -35.154 1.00 81.69 228 SER A O 1
ATOM 1834 N N . ASN A 1 229 ? 8.209 -5.221 -34.214 1.00 70.62 229 ASN A N 1
ATOM 1835 C CA . ASN A 1 229 ? 8.164 -3.991 -35.005 1.00 70.62 229 ASN A CA 1
ATOM 1836 C C . ASN A 1 229 ? 8.969 -2.869 -34.327 1.00 70.62 229 ASN A C 1
ATOM 1838 O O . ASN A 1 229 ? 8.709 -2.534 -33.173 1.00 70.62 229 ASN A O 1
ATOM 1842 N N . ASP A 1 230 ? 9.901 -2.265 -35.060 1.00 66.88 230 ASP A N 1
ATOM 1843 C CA . ASP A 1 230 ? 10.804 -1.199 -34.616 1.00 66.88 230 ASP A CA 1
ATOM 1844 C C . ASP A 1 230 ? 10.451 0.184 -35.201 1.00 66.88 230 ASP A C 1
ATOM 1846 O O . ASP A 1 230 ? 11.194 1.143 -35.023 1.00 66.88 230 ASP A O 1
ATOM 1850 N N . SER A 1 231 ? 9.302 0.337 -35.873 1.00 74.75 231 SER A N 1
ATOM 1851 C CA . SER A 1 231 ? 8.943 1.612 -36.509 1.00 74.75 231 SER A CA 1
ATOM 1852 C C . SER A 1 231 ? 8.829 2.774 -35.502 1.00 74.75 231 SER A C 1
ATOM 1854 O O . SER A 1 231 ? 8.095 2.674 -34.512 1.00 74.75 231 SER A O 1
ATOM 1856 N N . GLU A 1 232 ? 9.454 3.913 -35.819 1.00 65.56 232 GLU A N 1
ATOM 1857 C CA . GLU A 1 232 ? 9.509 5.112 -34.963 1.00 65.56 232 GLU A CA 1
ATOM 1858 C C . GLU A 1 232 ? 8.144 5.603 -34.487 1.00 65.56 232 GLU A C 1
ATOM 1860 O O . GLU A 1 232 ? 7.941 5.818 -33.292 1.00 65.56 232 GLU A O 1
ATOM 1865 N N . ASN A 1 233 ? 7.197 5.744 -35.415 1.00 72.75 233 ASN A N 1
ATOM 1866 C CA . ASN A 1 233 ? 5.875 6.286 -35.108 1.00 72.75 233 ASN A CA 1
ATOM 1867 C C . ASN A 1 233 ? 5.136 5.427 -34.074 1.00 72.75 233 ASN A C 1
ATOM 1869 O O . ASN A 1 233 ? 4.512 5.968 -33.166 1.00 72.75 233 ASN A O 1
ATOM 1873 N N . THR A 1 234 ? 5.255 4.101 -34.178 1.00 72.81 234 THR A N 1
ATOM 1874 C CA . THR A 1 234 ? 4.639 3.159 -33.235 1.00 72.81 234 THR A CA 1
ATOM 1875 C C . THR A 1 234 ? 5.261 3.299 -31.845 1.00 72.81 234 THR A C 1
ATOM 1877 O O . THR A 1 234 ? 4.546 3.387 -30.853 1.00 72.81 234 THR A O 1
ATOM 1880 N N . ILE A 1 235 ? 6.589 3.394 -31.746 1.00 72.00 235 ILE A N 1
ATOM 1881 C CA . ILE A 1 235 ? 7.268 3.534 -30.448 1.00 72.00 235 ILE A CA 1
ATOM 1882 C C . ILE A 1 235 ? 6.870 4.849 -29.760 1.00 72.00 235 ILE A C 1
ATOM 1884 O O . ILE A 1 235 ? 6.509 4.846 -28.582 1.00 72.00 235 ILE A O 1
ATOM 1888 N N . LEU A 1 236 ? 6.882 5.965 -30.497 1.00 74.50 236 LEU A N 1
ATOM 1889 C CA . LEU A 1 236 ? 6.518 7.280 -29.963 1.00 74.50 236 LEU A CA 1
ATOM 1890 C C . LEU A 1 236 ? 5.054 7.344 -29.517 1.00 74.50 236 LEU A C 1
ATOM 1892 O O . LEU A 1 236 ? 4.774 7.827 -28.420 1.00 74.50 236 LEU A O 1
ATOM 1896 N N . GLN A 1 237 ? 4.139 6.789 -30.316 1.00 79.00 237 GLN A N 1
ATOM 1897 C CA . GLN A 1 237 ? 2.729 6.674 -29.946 1.00 79.00 237 GLN A CA 1
ATOM 1898 C C . GLN A 1 237 ? 2.555 5.871 -28.650 1.00 79.00 237 GLN A C 1
ATOM 1900 O O . GLN A 1 237 ? 1.675 6.168 -27.846 1.00 79.00 237 GLN A O 1
ATOM 1905 N N . GLY A 1 238 ? 3.389 4.850 -28.435 1.00 78.06 238 GLY A N 1
ATOM 1906 C CA . GLY A 1 238 ? 3.360 4.060 -27.214 1.00 78.06 238 GLY A CA 1
ATOM 1907 C C . GLY A 1 238 ? 3.714 4.888 -25.977 1.00 78.06 238 GLY A C 1
ATOM 1908 O O . GLY A 1 238 ? 2.998 4.834 -24.980 1.00 78.06 238 GLY A O 1
ATOM 1909 N N . PHE A 1 239 ? 4.769 5.704 -26.040 1.00 76.62 239 PHE A N 1
ATOM 1910 C CA . PHE A 1 239 ? 5.141 6.595 -24.931 1.00 76.62 239 PHE A CA 1
ATOM 1911 C C . PHE A 1 239 ? 4.080 7.657 -24.627 1.00 76.62 239 PHE A C 1
ATOM 1913 O O . PHE A 1 239 ? 3.878 7.985 -23.459 1.00 76.62 239 PHE A O 1
ATOM 1920 N N . ASP A 1 240 ? 3.337 8.123 -25.632 1.00 78.06 240 ASP A N 1
ATOM 1921 C CA . ASP A 1 240 ? 2.183 9.009 -25.418 1.00 78.06 240 ASP A CA 1
ATOM 1922 C C . ASP A 1 240 ? 1.044 8.334 -24.620 1.00 78.06 240 ASP A C 1
ATOM 1924 O O . ASP A 1 240 ? 0.160 9.016 -24.103 1.00 78.06 240 ASP A O 1
ATOM 1928 N N . MET A 1 241 ? 1.077 7.005 -24.472 1.00 78.81 241 MET A N 1
ATOM 1929 C CA . MET A 1 241 ? 0.138 6.200 -23.679 1.00 78.81 241 MET A CA 1
ATOM 1930 C C . MET A 1 241 ? 0.724 5.709 -22.342 1.00 78.81 241 MET A C 1
ATOM 1932 O O . MET A 1 241 ? 0.229 4.733 -21.761 1.00 78.81 241 MET A O 1
ATOM 1936 N N . ASP A 1 242 ? 1.779 6.377 -21.861 1.00 78.75 242 ASP A N 1
ATOM 1937 C CA . ASP A 1 242 ? 2.472 6.095 -20.596 1.00 78.75 242 ASP A CA 1
ATOM 1938 C C . ASP A 1 242 ? 2.894 4.620 -20.462 1.00 78.75 242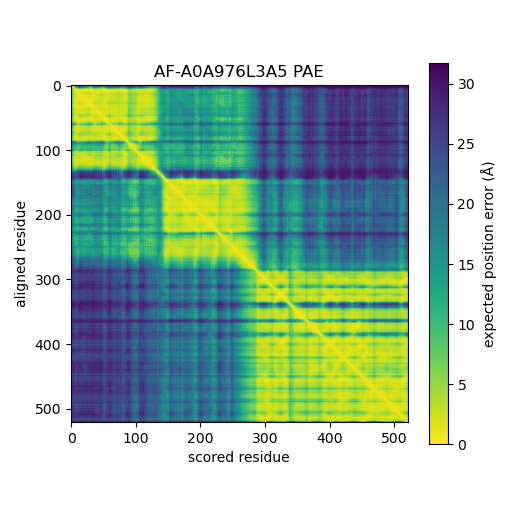 ASP A C 1
ATOM 1940 O O . ASP A 1 242 ? 2.655 3.952 -19.451 1.00 78.75 242 ASP A O 1
ATOM 1944 N N . ILE A 1 243 ? 3.490 4.067 -21.524 1.00 86.00 243 ILE A N 1
ATOM 1945 C CA . ILE A 1 243 ? 4.255 2.820 -21.406 1.00 86.00 243 ILE A CA 1
ATOM 1946 C C . ILE A 1 243 ? 5.580 3.097 -20.694 1.00 86.00 243 ILE A C 1
ATOM 1948 O O . ILE A 1 243 ? 6.169 4.171 -20.831 1.00 86.00 243 ILE A O 1
ATOM 1952 N N . LYS A 1 244 ? 6.102 2.101 -19.975 1.00 82.94 244 LYS A N 1
ATOM 1953 C CA . LYS A 1 244 ? 7.407 2.223 -19.310 1.00 82.94 244 LYS A CA 1
ATOM 1954 C C . LYS A 1 244 ? 8.562 2.018 -20.280 1.00 82.94 244 LYS A C 1
ATOM 1956 O O . LYS A 1 244 ? 9.561 2.737 -20.218 1.00 82.94 244 LYS A O 1
ATOM 1961 N N . ASP A 1 245 ? 8.431 1.070 -21.200 1.00 84.44 245 ASP A N 1
ATOM 1962 C CA . ASP A 1 245 ? 9.464 0.790 -22.194 1.00 84.44 245 ASP A CA 1
ATOM 1963 C C . ASP A 1 245 ? 8.894 0.056 -23.413 1.00 84.44 245 ASP A C 1
ATOM 1965 O O . ASP A 1 245 ? 7.756 -0.420 -23.398 1.00 84.44 245 ASP A O 1
ATOM 1969 N N . TYR A 1 246 ? 9.725 -0.086 -24.443 1.00 85.94 246 TYR A N 1
ATOM 1970 C CA . TYR A 1 246 ? 9.540 -1.091 -25.483 1.00 85.94 246 TYR A CA 1
ATOM 1971 C C . TYR A 1 246 ? 10.740 -2.044 -25.496 1.00 85.94 246 TYR A C 1
ATOM 1973 O O . TYR A 1 246 ? 11.878 -1.676 -25.197 1.00 85.94 246 TYR A O 1
ATOM 1981 N N . ILE A 1 247 ? 10.487 -3.303 -25.825 1.00 86.00 247 ILE A N 1
ATOM 1982 C CA . ILE A 1 247 ? 11.489 -4.358 -25.873 1.00 86.00 247 ILE A CA 1
ATOM 1983 C C . ILE A 1 247 ? 11.289 -5.134 -27.171 1.00 86.00 247 ILE A C 1
ATOM 1985 O O . ILE A 1 247 ? 10.197 -5.623 -27.452 1.00 86.00 247 ILE A O 1
ATOM 1989 N N . LEU A 1 248 ? 12.360 -5.278 -27.953 1.00 82.44 248 LEU A N 1
ATOM 1990 C CA . LEU A 1 248 ? 12.320 -6.084 -29.169 1.00 82.44 248 LEU A CA 1
ATOM 1991 C C . LEU A 1 248 ? 12.290 -7.576 -28.821 1.00 82.44 248 LEU A C 1
ATOM 1993 O O . LEU A 1 248 ? 13.132 -8.023 -28.036 1.00 82.44 248 LEU A O 1
ATOM 1997 N N . LYS A 1 249 ? 11.402 -8.360 -29.446 1.00 83.25 249 LYS A N 1
ATOM 1998 C CA . LYS A 1 249 ? 11.319 -9.827 -29.254 1.00 83.25 249 LYS A CA 1
ATOM 1999 C C . LYS A 1 249 ? 12.616 -10.558 -29.628 1.00 83.25 249 LYS A C 1
ATOM 2001 O O . LYS A 1 249 ? 12.911 -11.621 -29.090 1.00 83.25 249 LYS A O 1
ATOM 2006 N N . SER A 1 250 ? 13.420 -9.959 -30.509 1.00 77.56 250 SER A N 1
ATOM 2007 C CA . SER A 1 250 ? 14.761 -10.425 -30.886 1.00 77.56 250 SER A CA 1
ATOM 2008 C C . SER A 1 250 ? 15.822 -10.219 -29.794 1.00 77.56 250 SER A C 1
ATOM 2010 O O . SER A 1 250 ? 16.940 -10.727 -29.913 1.00 77.56 250 SER A O 1
ATOM 2012 N N . SER A 1 251 ? 15.503 -9.488 -28.722 1.00 77.44 251 SER A N 1
ATOM 2013 C CA . SER A 1 251 ? 16.421 -9.266 -27.606 1.00 77.44 251 SER A CA 1
ATOM 2014 C C . SER A 1 251 ? 16.690 -10.573 -26.852 1.00 77.44 251 SER A C 1
ATOM 2016 O O . SER A 1 251 ? 15.755 -11.326 -26.568 1.00 77.44 251 SER A O 1
ATOM 2018 N N . PRO A 1 252 ? 17.942 -10.841 -26.435 1.00 75.44 252 PRO A N 1
ATOM 2019 C CA . PRO A 1 252 ? 18.244 -12.014 -25.623 1.00 75.44 252 PRO A CA 1
ATOM 2020 C C . PRO A 1 252 ? 17.406 -12.037 -24.329 1.00 75.44 252 PRO A C 1
ATOM 2022 O O . PRO A 1 252 ? 17.299 -10.996 -23.675 1.00 75.44 252 PRO A O 1
ATOM 2025 N N . PRO A 1 253 ? 16.894 -13.197 -23.869 1.00 77.38 253 PRO A N 1
ATOM 2026 C CA . PRO A 1 253 ? 16.055 -13.272 -22.666 1.00 77.38 253 PRO A CA 1
ATOM 2027 C C . PRO A 1 253 ? 16.672 -12.642 -21.410 1.00 77.38 253 PRO A C 1
ATOM 2029 O O . PRO A 1 253 ? 15.976 -11.995 -20.631 1.00 77.38 253 PRO A O 1
ATOM 2032 N N . LYS A 1 254 ? 18.000 -12.747 -21.252 1.00 70.06 254 LYS A N 1
ATOM 2033 C CA . LYS A 1 254 ? 18.757 -12.087 -20.171 1.00 70.06 254 LYS A CA 1
ATOM 2034 C C . LYS A 1 254 ? 18.614 -10.556 -20.191 1.00 70.06 254 LYS A C 1
ATOM 2036 O O . LYS A 1 254 ? 18.535 -9.943 -19.132 1.00 70.06 254 LYS A O 1
ATOM 2041 N N . VAL A 1 255 ? 18.567 -9.944 -21.377 1.00 72.56 255 VAL A N 1
ATOM 2042 C CA . VAL A 1 255 ? 18.402 -8.490 -21.553 1.00 72.56 255 VAL A CA 1
ATOM 2043 C C . VAL A 1 255 ? 16.978 -8.067 -21.206 1.00 72.56 255 VAL A C 1
ATOM 2045 O O . VAL A 1 255 ? 16.792 -7.107 -20.463 1.00 72.56 255 VAL A O 1
ATOM 2048 N N . VAL A 1 256 ? 15.981 -8.815 -21.687 1.00 82.62 256 VAL A N 1
ATOM 2049 C CA . VAL A 1 256 ? 14.565 -8.579 -21.358 1.00 82.62 256 VAL A CA 1
ATOM 2050 C C . VAL A 1 256 ? 14.354 -8.637 -19.845 1.00 82.62 256 VAL A C 1
ATOM 2052 O O . VAL A 1 256 ? 13.779 -7.729 -19.254 1.00 82.62 256 VAL A O 1
ATOM 2055 N N . HIS A 1 257 ? 14.913 -9.659 -19.201 1.00 79.19 257 HIS A N 1
ATOM 2056 C CA . HIS A 1 257 ? 14.888 -9.810 -17.751 1.00 79.19 257 HIS A CA 1
ATOM 2057 C C . HIS A 1 257 ? 15.585 -8.661 -17.011 1.00 79.19 257 HIS A C 1
ATOM 2059 O O . HIS A 1 257 ? 15.047 -8.162 -16.026 1.00 79.19 257 HIS A O 1
ATOM 2065 N N . ALA A 1 258 ? 16.748 -8.202 -17.481 1.00 71.75 258 ALA A N 1
ATOM 2066 C CA . ALA A 1 258 ? 17.437 -7.063 -16.875 1.00 71.75 258 ALA A CA 1
ATOM 2067 C C . ALA A 1 258 ? 16.599 -5.773 -16.945 1.00 71.75 258 ALA A C 1
ATOM 2069 O O . ALA A 1 258 ? 16.497 -5.069 -15.941 1.00 71.75 258 ALA A O 1
ATOM 2070 N N . LYS A 1 259 ? 15.945 -5.499 -18.085 1.00 79.81 259 LYS A N 1
ATOM 2071 C CA . LYS A 1 259 ? 15.035 -4.350 -18.239 1.00 79.81 259 LYS A CA 1
ATOM 2072 C C . LYS A 1 259 ? 13.837 -4.434 -17.294 1.00 79.81 259 LYS A C 1
ATOM 2074 O O . LYS A 1 259 ? 13.563 -3.473 -16.581 1.00 79.81 259 LYS A O 1
ATOM 2079 N N . ILE A 1 260 ? 13.173 -5.591 -17.234 1.00 84.56 260 ILE A N 1
ATOM 2080 C CA . ILE A 1 260 ? 12.040 -5.826 -16.325 1.00 84.56 260 ILE A CA 1
ATOM 2081 C C . ILE A 1 260 ? 12.460 -5.596 -14.868 1.00 84.56 260 ILE A C 1
ATOM 2083 O O . ILE A 1 260 ? 11.799 -4.850 -14.151 1.00 84.56 260 ILE A O 1
ATOM 2087 N N . ASN A 1 261 ? 13.593 -6.166 -14.447 1.00 78.56 261 ASN A N 1
ATOM 2088 C CA . ASN A 1 261 ? 14.118 -5.966 -13.097 1.00 78.56 261 ASN A CA 1
ATOM 2089 C C . ASN A 1 261 ? 14.402 -4.506 -12.775 1.00 78.56 261 ASN A C 1
ATOM 2091 O O . ASN A 1 261 ? 14.098 -4.069 -11.670 1.00 78.56 261 ASN A O 1
ATOM 2095 N N . ASN A 1 262 ? 14.991 -3.759 -13.710 1.00 75.06 262 ASN A N 1
ATOM 2096 C CA . ASN A 1 262 ? 15.284 -2.349 -13.487 1.00 75.06 262 ASN A CA 1
ATOM 2097 C C . ASN A 1 262 ? 13.989 -1.548 -13.280 1.00 75.06 262 ASN A C 1
ATOM 2099 O O . ASN A 1 262 ? 13.883 -0.780 -12.332 1.00 75.06 262 ASN A O 1
ATOM 2103 N N . ILE A 1 263 ? 12.966 -1.808 -14.099 1.00 79.50 263 ILE A N 1
ATOM 2104 C CA . ILE A 1 263 ? 11.653 -1.161 -13.977 1.00 79.50 263 ILE A CA 1
ATOM 2105 C C . ILE A 1 263 ? 11.002 -1.491 -12.631 1.00 79.50 263 ILE A C 1
ATOM 2107 O O . ILE A 1 263 ? 10.596 -0.582 -11.915 1.00 79.50 263 ILE A O 1
ATOM 2111 N N . ILE A 1 264 ? 10.956 -2.769 -12.242 1.00 77.38 264 ILE A N 1
ATOM 2112 C CA . ILE A 1 264 ? 10.388 -3.185 -10.949 1.00 77.38 264 ILE A CA 1
ATOM 2113 C C . ILE A 1 264 ? 11.155 -2.555 -9.783 1.00 77.38 264 ILE A C 1
ATOM 2115 O O . ILE A 1 264 ? 10.551 -2.072 -8.825 1.00 77.38 264 ILE A O 1
ATOM 2119 N N . LYS A 1 265 ? 12.490 -2.558 -9.851 1.00 73.25 265 LYS A N 1
ATOM 2120 C CA . LYS A 1 265 ? 13.353 -1.984 -8.816 1.00 73.25 265 LYS A CA 1
ATOM 2121 C C . LYS A 1 265 ? 13.112 -0.485 -8.667 1.00 73.25 265 LYS A C 1
ATOM 2123 O O . LYS A 1 265 ? 12.997 -0.024 -7.536 1.00 73.25 265 LYS A O 1
ATOM 2128 N N . ASN A 1 266 ? 12.996 0.243 -9.776 1.00 69.81 266 ASN A N 1
ATOM 2129 C CA . ASN A 1 266 ? 12.718 1.678 -9.767 1.00 69.81 266 ASN A CA 1
ATOM 2130 C C . ASN A 1 266 ? 11.342 1.967 -9.169 1.00 69.81 266 ASN A C 1
ATOM 2132 O O . ASN A 1 266 ? 11.255 2.740 -8.228 1.00 69.81 266 ASN A O 1
ATOM 2136 N N . LEU A 1 267 ? 10.299 1.252 -9.596 1.00 68.75 267 LEU A N 1
ATOM 2137 C CA . LEU A 1 267 ? 8.952 1.404 -9.031 1.00 68.75 267 LEU A CA 1
ATOM 2138 C C . LEU A 1 267 ? 8.905 1.087 -7.531 1.00 68.75 267 LEU A C 1
ATOM 2140 O O . LEU A 1 267 ? 8.202 1.739 -6.764 1.00 68.75 267 LEU A O 1
ATOM 2144 N N . THR A 1 268 ? 9.665 0.080 -7.096 1.00 66.25 268 THR A N 1
ATOM 2145 C CA . THR A 1 268 ? 9.773 -0.270 -5.673 1.00 66.25 268 THR A CA 1
ATOM 2146 C C . THR A 1 268 ? 10.487 0.835 -4.892 1.00 66.25 268 THR A C 1
ATOM 2148 O O . THR A 1 268 ? 10.066 1.164 -3.785 1.00 66.25 268 THR A O 1
ATOM 2151 N N . ALA A 1 269 ? 11.546 1.419 -5.459 1.00 64.38 269 ALA A N 1
ATOM 2152 C CA . ALA A 1 269 ? 12.291 2.515 -4.851 1.00 64.38 269 ALA A CA 1
ATOM 2153 C C . ALA A 1 269 ? 11.451 3.799 -4.751 1.00 64.38 269 ALA A C 1
ATOM 2155 O O . ALA A 1 269 ? 11.343 4.327 -3.647 1.00 64.38 269 ALA A O 1
ATOM 2156 N N . GLU A 1 270 ? 10.798 4.219 -5.842 1.00 62.53 270 GLU A N 1
ATOM 2157 C CA . GLU A 1 270 ? 9.858 5.356 -5.891 1.00 62.53 270 GLU A CA 1
ATOM 2158 C C . GLU A 1 270 ? 8.791 5.208 -4.796 1.00 62.53 270 GLU A C 1
ATOM 2160 O O . GLU A 1 270 ? 8.561 6.099 -3.976 1.00 62.53 270 GLU A O 1
ATOM 2165 N N . ARG A 1 271 ? 8.192 4.013 -4.705 1.00 59.97 271 ARG A N 1
ATOM 2166 C CA . ARG A 1 271 ? 7.201 3.685 -3.677 1.00 59.97 271 ARG A CA 1
ATOM 2167 C C . ARG A 1 271 ? 7.767 3.848 -2.265 1.00 59.97 271 ARG A C 1
ATOM 2169 O O . ARG A 1 271 ? 7.134 4.464 -1.414 1.00 59.97 271 ARG A O 1
ATOM 2176 N N . ASN A 1 272 ? 8.943 3.294 -1.993 1.00 59.72 272 ASN A N 1
ATOM 2177 C CA . ASN A 1 272 ? 9.540 3.376 -0.661 1.00 59.72 272 ASN A CA 1
ATOM 2178 C C . ASN A 1 272 ? 9.978 4.803 -0.304 1.00 59.72 272 ASN A C 1
ATOM 2180 O O . ASN A 1 272 ? 9.910 5.176 0.864 1.00 59.72 272 ASN A O 1
ATOM 2184 N N . GLN A 1 273 ? 10.419 5.602 -1.279 1.00 61.41 273 GLN A N 1
ATOM 2185 C CA . GLN A 1 273 ? 10.729 7.014 -1.065 1.00 61.41 273 GLN A CA 1
ATOM 2186 C C . GLN A 1 273 ? 9.466 7.776 -0.662 1.00 61.41 273 GLN A C 1
ATOM 2188 O O . GLN A 1 273 ? 9.476 8.449 0.364 1.00 61.41 273 GLN A O 1
ATOM 2193 N N . ALA A 1 274 ? 8.368 7.599 -1.396 1.00 57.28 274 ALA A N 1
ATOM 2194 C CA . ALA A 1 274 ? 7.096 8.224 -1.056 1.00 57.28 274 ALA A CA 1
ATOM 2195 C C . ALA A 1 274 ? 6.583 7.793 0.338 1.00 57.28 274 ALA A C 1
ATOM 2197 O O . ALA A 1 274 ? 6.041 8.622 1.067 1.00 57.28 274 ALA A O 1
ATOM 2198 N N . LEU A 1 275 ? 6.807 6.535 0.756 1.00 56.31 275 LEU A N 1
ATOM 2199 C CA . LEU A 1 275 ? 6.510 6.094 2.131 1.00 56.31 275 LEU A CA 1
ATOM 2200 C C . LEU A 1 275 ? 7.362 6.833 3.162 1.00 56.31 275 LEU A C 1
ATOM 2202 O O . LEU A 1 275 ? 6.833 7.301 4.165 1.00 56.31 275 LEU A O 1
ATOM 2206 N N . ASN A 1 276 ? 8.667 6.952 2.919 1.00 61.31 276 ASN A N 1
ATOM 2207 C CA . ASN A 1 276 ? 9.564 7.658 3.831 1.00 61.31 276 ASN A CA 1
ATOM 2208 C C . ASN A 1 276 ? 9.211 9.149 3.931 1.00 61.31 276 ASN A C 1
ATOM 2210 O O . ASN A 1 276 ? 9.228 9.698 5.024 1.00 61.31 276 ASN A O 1
ATOM 2214 N N . GLU A 1 277 ? 8.853 9.806 2.827 1.00 62.66 277 GLU A N 1
ATOM 2215 C CA . GLU A 1 277 ? 8.451 11.219 2.842 1.00 62.66 277 GLU A CA 1
ATOM 2216 C C . GLU A 1 277 ? 7.140 11.432 3.611 1.00 62.66 277 GLU A C 1
ATOM 2218 O O . GLU A 1 277 ? 7.038 12.362 4.412 1.00 62.66 277 GLU A O 1
ATOM 2223 N N . LEU A 1 278 ? 6.153 10.545 3.434 1.00 58.69 278 LEU A N 1
ATOM 2224 C CA . LEU A 1 278 ? 4.934 10.562 4.246 1.00 58.69 278 LEU A CA 1
ATOM 2225 C C . LEU A 1 278 ? 5.230 10.304 5.723 1.00 58.69 278 LEU A C 1
ATOM 2227 O O . LEU A 1 278 ? 4.650 10.973 6.576 1.00 58.69 278 LEU A O 1
ATOM 2231 N N . GLN A 1 279 ? 6.147 9.382 6.025 1.00 59.59 279 GLN A N 1
ATOM 2232 C CA . GLN A 1 279 ? 6.589 9.122 7.390 1.00 59.59 279 GLN A CA 1
ATOM 2233 C C . GLN A 1 279 ? 7.188 10.370 8.028 1.00 59.59 279 GLN A C 1
ATOM 2235 O O . GLN A 1 279 ? 6.838 10.734 9.149 1.00 59.59 279 GLN A O 1
ATOM 2240 N N . GLU A 1 280 ? 8.118 11.010 7.325 1.00 64.69 280 GLU A N 1
ATOM 2241 C CA . GLU A 1 280 ? 8.782 12.218 7.790 1.00 64.69 280 GLU A CA 1
ATOM 2242 C C . GLU A 1 280 ? 7.768 13.345 7.996 1.00 64.69 280 GLU A C 1
ATOM 2244 O O . GLU A 1 280 ? 7.800 14.004 9.036 1.00 64.69 280 GLU A O 1
ATOM 2249 N N . ALA A 1 281 ? 6.815 13.519 7.075 1.00 64.06 281 ALA A N 1
ATOM 2250 C CA . ALA A 1 281 ? 5.736 14.489 7.215 1.00 64.06 281 ALA A CA 1
ATOM 2251 C C . ALA A 1 281 ? 4.844 14.194 8.435 1.00 64.06 281 ALA A C 1
ATOM 2253 O O . ALA A 1 281 ? 4.629 15.087 9.257 1.00 64.06 281 ALA A O 1
ATOM 2254 N N . ALA A 1 282 ? 4.384 12.952 8.607 1.00 59.44 282 ALA A N 1
ATOM 2255 C CA . ALA A 1 282 ? 3.564 12.541 9.747 1.00 59.44 282 ALA A CA 1
ATOM 2256 C C . ALA A 1 282 ? 4.296 12.753 11.084 1.00 59.44 282 ALA A C 1
ATOM 2258 O O . ALA A 1 282 ? 3.744 13.362 12.006 1.00 59.44 282 ALA A O 1
ATOM 2259 N N . ASN A 1 283 ? 5.570 12.351 11.154 1.00 61.72 283 ASN A N 1
ATOM 2260 C CA . ASN A 1 283 ? 6.432 12.564 12.316 1.00 61.72 283 ASN A CA 1
ATOM 2261 C C . ASN A 1 283 ? 6.647 14.060 12.597 1.00 61.72 283 ASN A C 1
ATOM 2263 O O . ASN A 1 283 ? 6.611 14.482 13.750 1.00 61.72 283 ASN A O 1
ATOM 2267 N N . SER A 1 284 ? 6.838 14.882 11.557 1.00 61.56 284 SER A N 1
ATOM 2268 C CA . SER A 1 284 ? 7.074 16.325 11.704 1.00 61.56 284 SER A CA 1
ATOM 2269 C C . SER A 1 284 ? 5.869 17.085 12.268 1.00 61.56 284 SER A C 1
ATOM 2271 O O . SER A 1 284 ? 6.043 18.098 12.943 1.00 61.56 284 SER A O 1
ATOM 2273 N N . ILE A 1 285 ? 4.652 16.583 12.030 1.00 59.34 285 ILE A N 1
ATOM 2274 C CA . ILE A 1 285 ? 3.395 17.193 12.488 1.00 59.34 285 ILE A CA 1
ATOM 2275 C C . ILE A 1 285 ? 2.950 16.589 13.837 1.00 59.34 285 ILE A C 1
ATOM 2277 O O . ILE A 1 285 ? 1.945 17.013 14.399 1.00 59.34 285 ILE A O 1
ATOM 2281 N N . SER A 1 286 ? 3.703 15.627 14.399 1.00 58.03 286 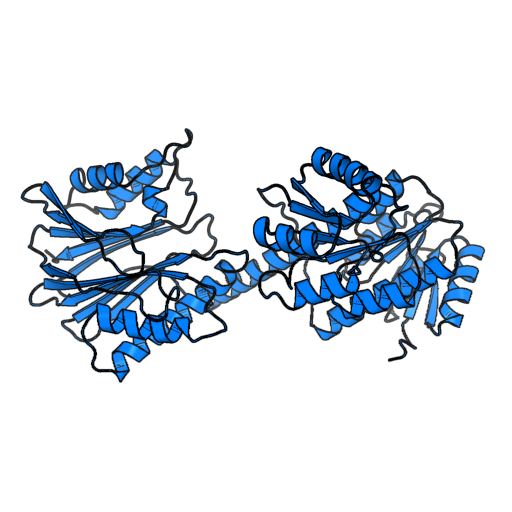SER A N 1
ATOM 2282 C CA . SER A 1 286 ? 3.273 14.821 15.561 1.00 58.03 286 SER A CA 1
ATOM 2283 C C . SER A 1 286 ? 1.869 14.238 15.355 1.00 58.03 286 SER A C 1
ATOM 2285 O O . SER A 1 286 ? 1.056 14.190 16.277 1.00 58.03 286 SER A O 1
ATOM 2287 N N . MET A 1 287 ? 1.541 13.877 14.108 1.00 60.56 287 MET A N 1
ATOM 2288 C CA . MET A 1 287 ? 0.215 13.382 13.770 1.00 60.56 287 MET A CA 1
ATOM 2289 C C . MET A 1 287 ? 0.105 11.936 14.240 1.00 60.56 287 MET A C 1
ATOM 2291 O O . MET A 1 287 ? 0.487 11.000 13.543 1.00 60.56 287 MET A O 1
ATOM 2295 N N . GLU A 1 288 ? -0.408 11.770 15.452 1.00 67.56 288 GLU A N 1
ATOM 2296 C CA . GLU A 1 288 ? -0.616 10.465 16.058 1.00 67.56 288 GLU A CA 1
ATOM 2297 C C . GLU A 1 288 ? -1.975 9.888 15.646 1.00 67.56 288 GLU A C 1
ATOM 2299 O O . GLU A 1 288 ? -3.052 10.444 15.901 1.00 67.56 288 GLU A O 1
ATOM 2304 N N . VAL A 1 289 ? -1.918 8.748 14.965 1.00 74.62 289 VAL A N 1
ATOM 2305 C CA . VAL A 1 289 ? -3.086 7.935 14.595 1.00 74.62 289 VAL A CA 1
ATOM 2306 C C . VAL A 1 289 ? -3.691 7.256 15.822 1.00 74.62 289 VAL A C 1
ATOM 2308 O O . VAL A 1 289 ? -4.901 7.068 15.909 1.00 74.62 289 VAL A O 1
ATOM 2311 N N . VAL A 1 290 ? -2.855 6.985 16.816 1.00 83.44 290 VAL A N 1
ATOM 2312 C CA . VAL A 1 290 ? -3.246 6.508 18.132 1.00 83.44 290 VAL A CA 1
ATOM 2313 C C . VAL A 1 290 ? -2.587 7.424 19.165 1.00 83.44 290 VAL A C 1
ATOM 2315 O O . VAL A 1 290 ? -1.362 7.529 19.143 1.00 83.44 290 VAL A O 1
ATOM 2318 N N . PRO A 1 291 ? -3.349 8.100 20.045 1.00 84.75 291 PRO A N 1
ATOM 2319 C CA . PRO A 1 291 ? -2.777 8.950 21.090 1.00 84.75 291 PRO A CA 1
ATOM 2320 C C . PRO A 1 291 ? -1.801 8.174 21.985 1.00 84.75 291 PRO A C 1
ATOM 2322 O O . PRO A 1 291 ? -2.118 7.045 22.367 1.00 84.75 291 PRO A O 1
ATOM 2325 N N . GLN A 1 292 ? -0.672 8.783 22.384 1.00 82.06 292 GLN A N 1
ATOM 2326 C CA . GLN A 1 292 ? 0.293 8.152 23.314 1.00 82.06 292 GLN A CA 1
ATOM 2327 C C . GLN A 1 292 ? -0.345 7.618 24.601 1.00 82.06 292 GLN A C 1
ATOM 2329 O O . GLN A 1 292 ? 0.077 6.594 25.134 1.00 82.06 292 GLN A O 1
ATOM 2334 N N . SER A 1 293 ? -1.344 8.325 25.125 1.00 87.81 293 SER A N 1
ATOM 2335 C CA . SER A 1 293 ? -2.096 7.899 26.298 1.00 87.81 293 SER A CA 1
ATOM 2336 C C . SER A 1 293 ? -3.572 8.253 26.147 1.00 87.81 293 SER A C 1
ATOM 2338 O O . SER A 1 293 ? -3.890 9.290 25.554 1.00 87.81 293 SER A O 1
ATOM 2340 N N . PRO A 1 294 ? -4.478 7.452 26.728 1.00 91.31 294 PRO A N 1
ATOM 2341 C CA . PRO A 1 294 ? -5.888 7.800 26.777 1.00 91.31 294 PRO A CA 1
ATOM 2342 C C . PRO A 1 294 ? -6.109 9.098 27.576 1.00 91.31 294 PRO A C 1
ATOM 2344 O O . PRO A 1 294 ? -5.296 9.446 28.440 1.00 91.31 294 PRO A O 1
ATOM 2347 N N . PRO A 1 295 ? -7.201 9.836 27.310 1.00 92.00 295 PRO A N 1
ATOM 2348 C CA . PRO A 1 295 ? -7.547 11.013 28.092 1.00 92.00 295 PRO A CA 1
ATOM 2349 C C . PRO A 1 295 ? -7.962 10.622 29.514 1.00 92.00 295 PRO A C 1
ATOM 2351 O O . PRO A 1 295 ? -8.507 9.545 29.755 1.00 92.00 295 PRO A O 1
ATOM 2354 N N . VAL A 1 296 ? -7.775 11.544 30.458 1.00 92.25 296 VAL A N 1
ATOM 2355 C CA . VAL A 1 296 ? -8.373 11.416 31.790 1.00 92.25 296 VAL A CA 1
ATOM 2356 C C . VAL A 1 296 ? -9.850 11.782 31.682 1.00 92.25 296 VAL A C 1
ATOM 2358 O O . VAL A 1 296 ? -10.176 12.932 31.397 1.00 92.25 296 VAL A O 1
ATOM 2361 N N . PHE A 1 297 ? -10.738 10.821 31.932 1.00 93.00 297 PHE A N 1
ATOM 2362 C CA . PHE A 1 297 ? -12.182 11.041 31.939 1.00 93.00 297 PHE A CA 1
ATOM 2363 C C . PHE A 1 297 ? -12.783 10.592 33.270 1.00 93.00 297 PHE A C 1
ATOM 2365 O O . PHE A 1 297 ? -12.501 9.498 33.758 1.00 93.00 297 PHE A O 1
ATOM 2372 N N . LYS A 1 298 ? -13.586 11.457 33.895 1.00 93.00 298 LYS A N 1
ATOM 2373 C CA . LYS A 1 298 ? -14.099 11.230 35.252 1.00 93.00 298 LYS A CA 1
ATOM 2374 C C . LYS A 1 298 ? -14.888 9.919 35.318 1.00 93.00 298 LYS A C 1
ATOM 2376 O O . LYS A 1 298 ? -15.755 9.678 34.488 1.00 93.00 298 LYS A O 1
ATOM 2381 N N . GLY A 1 299 ? -14.596 9.102 36.330 1.00 91.81 299 GLY A N 1
ATOM 2382 C CA . GLY A 1 299 ? -15.301 7.847 36.600 1.00 91.81 299 GLY A CA 1
ATOM 2383 C C . GLY A 1 299 ? -14.871 6.663 35.732 1.00 91.81 299 GLY A C 1
ATOM 2384 O O . GLY A 1 299 ? -15.247 5.539 36.058 1.00 91.81 299 GLY A O 1
ATOM 2385 N N . LEU A 1 300 ? -14.064 6.871 34.686 1.00 94.69 300 LEU A N 1
ATOM 2386 C CA . LEU A 1 300 ? -13.545 5.801 33.837 1.00 94.69 300 LEU A CA 1
ATOM 2387 C C . LEU A 1 300 ? -12.035 5.628 34.015 1.00 94.69 300 LEU A C 1
ATOM 2389 O O . LEU A 1 300 ? -11.263 6.584 34.038 1.00 94.69 300 LEU A O 1
ATOM 2393 N N . ASN A 1 301 ? -11.608 4.375 34.103 1.00 94.38 301 ASN A N 1
ATOM 2394 C CA . ASN A 1 301 ? -10.223 3.968 33.947 1.00 94.38 301 ASN A CA 1
ATOM 2395 C C . ASN A 1 301 ? -10.060 3.386 32.540 1.00 94.38 301 ASN A C 1
ATOM 2397 O O . ASN A 1 301 ? -10.662 2.360 32.223 1.00 94.38 301 ASN A O 1
ATOM 2401 N N . ILE A 1 302 ? -9.270 4.058 31.705 1.00 95.44 302 ILE A N 1
ATOM 2402 C CA . ILE A 1 302 ? -9.000 3.658 30.323 1.00 95.44 302 ILE A CA 1
ATOM 2403 C C . ILE A 1 302 ? -7.518 3.307 30.225 1.00 95.44 302 ILE A C 1
ATOM 2405 O O . ILE A 1 302 ? -6.660 4.122 30.560 1.00 95.44 302 ILE A O 1
ATOM 2409 N N . GLN A 1 303 ? -7.222 2.095 29.768 1.00 95.50 303 GLN A N 1
ATOM 2410 C CA . GLN A 1 303 ? -5.871 1.606 29.511 1.00 95.50 303 GLN A CA 1
ATOM 2411 C C . GLN A 1 303 ? -5.758 1.212 28.044 1.00 95.50 303 GLN A C 1
ATOM 2413 O O . GLN A 1 303 ? -6.681 0.623 27.486 1.00 95.50 303 GLN A O 1
ATOM 2418 N N . GLN A 1 304 ? -4.624 1.524 27.426 1.00 95.12 304 GLN A N 1
ATOM 2419 C CA . GLN A 1 304 ? -4.416 1.352 25.995 1.00 95.12 304 GLN A CA 1
ATOM 2420 C C . GLN A 1 304 ? -3.020 0.796 25.731 1.00 95.12 304 GLN A C 1
ATOM 2422 O O . GLN A 1 304 ? -2.044 1.226 26.344 1.00 95.12 304 GLN A O 1
ATOM 2427 N N . TRP A 1 305 ? -2.919 -0.106 24.763 1.00 94.62 305 TRP A N 1
ATOM 2428 C CA . TRP A 1 305 ? -1.665 -0.501 24.142 1.00 94.62 305 TRP A CA 1
ATOM 2429 C C . TRP A 1 305 ? -1.823 -0.458 22.627 1.00 94.62 305 TRP A C 1
ATOM 2431 O O . TRP A 1 305 ? -2.806 -0.962 22.097 1.00 94.62 305 TRP A O 1
ATOM 2441 N N . HIS A 1 306 ? -0.855 0.154 21.950 1.00 91.75 306 HIS A N 1
ATOM 2442 C CA . HIS A 1 306 ? -0.730 0.132 20.501 1.00 91.75 306 HIS A CA 1
ATOM 2443 C C . HIS A 1 306 ? 0.730 -0.126 20.117 1.00 91.75 306 HIS A C 1
ATOM 2445 O O . HIS A 1 306 ? 1.646 0.428 20.732 1.00 91.75 306 HIS A O 1
ATOM 2451 N N . GLN A 1 307 ? 0.947 -0.980 19.124 1.00 87.69 307 GLN A N 1
ATOM 2452 C CA . GLN A 1 307 ? 2.250 -1.335 18.583 1.00 87.69 307 GLN A CA 1
ATOM 2453 C C . GLN A 1 307 ? 2.143 -1.421 17.066 1.00 87.69 307 GLN A C 1
ATOM 2455 O O . GLN A 1 307 ? 1.396 -2.240 16.543 1.00 87.69 307 GLN A O 1
ATOM 2460 N N . THR A 1 308 ? 2.940 -0.623 16.366 1.00 81.56 308 THR A N 1
ATOM 2461 C CA . THR A 1 308 ? 2.977 -0.645 14.905 1.00 81.56 308 THR A CA 1
ATOM 2462 C 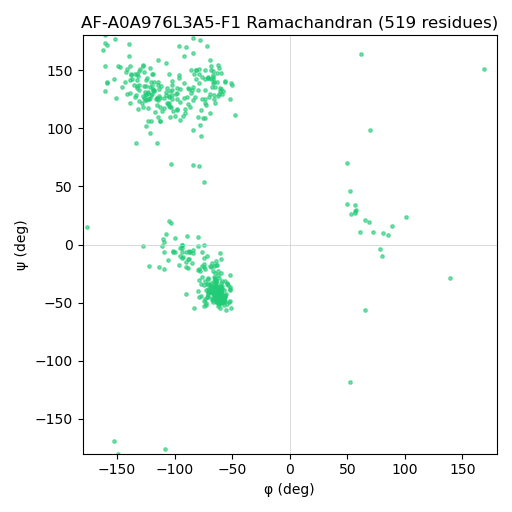C . THR A 1 308 ? 3.799 -1.808 14.355 1.00 81.56 308 THR A C 1
ATOM 2464 O O . THR A 1 308 ? 4.797 -2.232 14.963 1.00 81.56 308 THR A O 1
ATOM 2467 N N . TYR A 1 309 ? 3.444 -2.277 13.160 1.00 77.62 309 TYR A N 1
ATOM 2468 C CA . TYR A 1 309 ? 4.215 -3.264 12.416 1.00 77.62 309 TYR A CA 1
ATOM 2469 C C . TYR A 1 309 ? 5.543 -2.673 11.915 1.00 77.62 309 TYR A C 1
ATOM 2471 O O . TYR A 1 309 ? 5.591 -1.790 11.059 1.00 77.62 309 TYR A O 1
ATOM 2479 N N . LYS A 1 310 ? 6.670 -3.172 12.444 1.00 69.38 310 LYS A N 1
ATOM 2480 C CA . LYS A 1 310 ? 8.043 -2.768 12.057 1.00 69.38 310 LYS A CA 1
ATOM 2481 C C . LYS A 1 310 ? 8.311 -1.251 12.114 1.00 69.38 310 LYS A C 1
ATOM 2483 O O . LYS A 1 310 ? 9.195 -0.759 11.414 1.00 69.38 310 LYS A O 1
ATOM 2488 N N . GLY A 1 311 ? 7.582 -0.509 12.950 1.00 62.62 311 GLY A N 1
ATOM 2489 C CA . GLY A 1 311 ? 7.710 0.950 13.040 1.00 62.62 311 GLY A CA 1
ATOM 2490 C C . GLY A 1 311 ? 7.135 1.704 11.836 1.00 62.62 311 GLY A C 1
ATOM 2491 O O . GLY A 1 311 ? 7.375 2.903 11.712 1.00 62.62 311 GLY A O 1
ATOM 2492 N N . ILE A 1 312 ? 6.403 1.014 10.957 1.00 62.78 312 ILE A N 1
ATOM 2493 C CA . ILE A 1 312 ? 5.636 1.612 9.868 1.00 62.78 312 ILE A CA 1
ATOM 2494 C C . ILE A 1 312 ? 4.269 1.997 10.445 1.00 62.78 312 ILE A C 1
ATOM 2496 O O . ILE A 1 312 ? 3.660 1.171 11.111 1.00 62.78 312 ILE A O 1
ATOM 2500 N N . PRO A 1 313 ? 3.774 3.220 10.237 1.00 63.66 313 PRO A N 1
ATOM 2501 C CA . PRO A 1 313 ? 2.501 3.655 10.767 1.00 63.66 313 PRO A CA 1
ATOM 2502 C C . PRO A 1 313 ? 1.373 2.821 10.219 1.00 63.66 313 PRO A C 1
ATOM 2504 O O . PRO A 1 313 ? 1.247 2.666 9.004 1.00 63.66 313 PRO A O 1
ATOM 2507 N N . GLY A 1 314 ? 0.601 2.317 11.161 1.00 70.31 314 GLY A N 1
ATOM 2508 C CA . GLY A 1 314 ? -0.391 1.302 10.940 1.00 70.31 314 GLY A CA 1
ATOM 2509 C C . GLY A 1 314 ? -1.706 1.745 10.323 1.00 70.31 314 GLY A C 1
ATOM 2510 O O . GLY A 1 314 ? -1.953 2.940 10.125 1.00 70.31 314 GLY A O 1
ATOM 2511 N N . GLY A 1 315 ? -2.559 0.755 10.061 1.00 78.38 315 GLY A N 1
ATOM 2512 C CA . GLY A 1 315 ? -3.986 0.937 9.775 1.00 78.38 315 GLY A CA 1
ATOM 2513 C C . GLY A 1 315 ? -4.820 1.163 11.041 1.00 78.38 315 GLY A C 1
ATOM 2514 O O . GLY A 1 315 ? -5.796 1.918 11.006 1.00 78.38 315 GLY A O 1
ATOM 2515 N N . ASP A 1 316 ? -4.377 0.581 12.158 1.00 88.38 316 ASP A N 1
ATOM 2516 C CA . ASP A 1 316 ? -4.976 0.712 13.485 1.00 88.38 316 ASP A CA 1
ATOM 2517 C C . ASP A 1 316 ? -5.034 2.171 13.956 1.00 88.38 316 ASP A C 1
ATOM 2519 O O . ASP A 1 316 ? -4.020 2.874 13.989 1.00 88.38 316 ASP A O 1
ATOM 2523 N N . PHE A 1 317 ? -6.206 2.614 14.413 1.00 89.44 317 PHE A N 1
ATOM 2524 C CA . PHE A 1 317 ? -6.403 3.940 14.984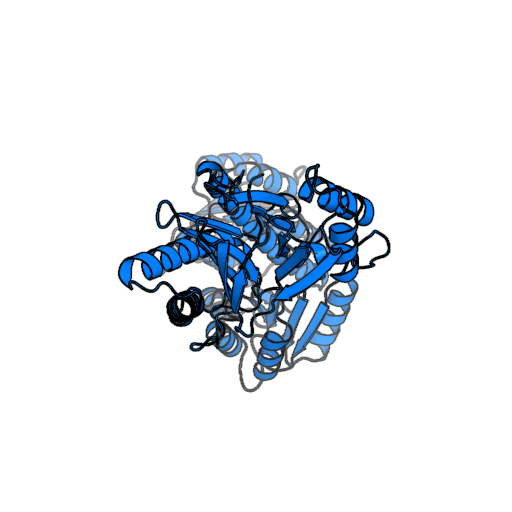 1.00 89.44 317 PHE A CA 1
ATOM 2525 C C . PHE A 1 317 ? -7.355 3.942 16.178 1.00 89.44 317 PHE A C 1
ATOM 2527 O O . PHE A 1 317 ? -8.295 3.154 16.286 1.00 89.44 317 PHE A O 1
ATOM 2534 N N . ILE A 1 318 ? -7.118 4.898 17.076 1.00 92.94 318 ILE A N 1
ATOM 2535 C CA . ILE A 1 318 ? -7.959 5.151 18.245 1.00 92.94 318 ILE A CA 1
ATOM 2536 C C . ILE A 1 318 ? -8.207 6.656 18.312 1.00 92.94 318 ILE A C 1
ATOM 2538 O O . ILE A 1 318 ? -7.299 7.463 18.086 1.00 92.94 318 ILE A O 1
ATOM 2542 N N . ASP A 1 319 ? -9.442 7.062 18.581 1.00 93.25 319 ASP A N 1
ATOM 2543 C CA . ASP A 1 319 ? -9.779 8.461 18.837 1.00 93.25 319 ASP A CA 1
ATOM 2544 C C . ASP A 1 319 ? -10.753 8.578 20.010 1.00 93.25 319 ASP A C 1
ATOM 2546 O O . ASP A 1 319 ? -11.623 7.730 20.219 1.00 93.25 319 ASP A O 1
ATOM 2550 N N . TYR A 1 320 ? -10.596 9.660 20.764 1.00 93.69 320 TYR A N 1
ATOM 2551 C CA . TYR A 1 320 ? -11.412 9.981 21.923 1.00 93.69 320 TYR A CA 1
ATOM 2552 C C . TYR A 1 320 ? -12.041 11.354 21.714 1.00 93.69 320 TYR A C 1
ATOM 2554 O O . TYR A 1 320 ? -11.359 12.353 21.464 1.00 93.69 320 TYR A O 1
ATOM 2562 N N . ILE A 1 321 ? -13.362 11.415 21.825 1.00 91.94 321 ILE A N 1
ATOM 2563 C CA . ILE A 1 321 ? -14.133 12.639 21.643 1.00 91.94 321 ILE A CA 1
ATOM 2564 C C . ILE A 1 321 ? -14.976 12.846 22.892 1.00 91.94 321 ILE A C 1
ATOM 2566 O O . ILE A 1 321 ? -16.013 12.214 23.072 1.00 91.94 321 ILE A O 1
ATOM 2570 N N . GLN A 1 322 ? -14.532 13.750 23.760 1.00 91.25 322 GLN A N 1
ATOM 2571 C CA . GLN A 1 322 ? -15.360 14.219 24.862 1.00 91.25 322 GLN A CA 1
ATOM 2572 C C . GLN A 1 322 ? -16.447 15.149 24.309 1.00 91.25 322 GLN A C 1
ATOM 2574 O O . GLN A 1 322 ? -16.132 16.145 23.653 1.00 91.25 322 GLN A O 1
ATOM 2579 N N . ILE A 1 323 ? -17.712 14.799 24.541 1.00 87.38 323 ILE A N 1
ATOM 2580 C CA . ILE A 1 323 ? -18.871 15.574 24.074 1.00 87.38 323 ILE A CA 1
ATOM 2581 C C . ILE A 1 323 ? -19.279 16.606 25.118 1.00 87.38 323 ILE A C 1
ATOM 2583 O O . ILE A 1 323 ? -19.525 17.764 24.780 1.00 87.38 323 ILE A O 1
ATOM 2587 N N . ASP A 1 324 ? -19.280 16.192 26.380 1.00 89.00 324 ASP A N 1
ATOM 2588 C CA . ASP A 1 324 ? -19.555 17.009 27.555 1.00 89.00 324 ASP A CA 1
ATOM 2589 C C . ASP A 1 324 ? -18.831 16.414 28.782 1.00 89.00 324 ASP A C 1
ATOM 2591 O O . ASP A 1 324 ? -17.942 15.570 28.644 1.00 89.00 324 ASP A O 1
ATOM 2595 N N . ASP A 1 325 ? -19.143 16.888 29.988 1.00 91.50 325 ASP A N 1
ATOM 2596 C CA . ASP A 1 325 ? -18.499 16.424 31.227 1.00 91.50 325 ASP A CA 1
ATOM 2597 C C . ASP A 1 325 ? -18.849 14.968 31.586 1.00 91.50 325 ASP A C 1
ATOM 2599 O O . ASP A 1 325 ? -18.114 14.321 32.344 1.00 91.50 325 ASP A O 1
ATOM 2603 N N . ASP A 1 326 ? -19.938 14.445 31.017 1.00 93.44 326 ASP A N 1
ATOM 2604 C CA . ASP A 1 326 ? -20.522 13.166 31.401 1.00 93.44 326 ASP A CA 1
ATOM 2605 C C . ASP A 1 326 ? -20.427 12.111 30.292 1.00 93.44 326 ASP A C 1
ATOM 2607 O O . ASP A 1 326 ? -20.475 10.916 30.572 1.00 93.44 326 ASP A O 1
ATOM 2611 N N . THR A 1 327 ? -20.218 12.525 29.040 1.00 93.31 327 THR A N 1
ATOM 2612 C CA . THR A 1 327 ? -20.238 11.652 27.863 1.00 93.31 327 THR A CA 1
ATOM 2613 C C . THR A 1 327 ? -18.932 11.696 27.071 1.00 93.31 327 THR A C 1
ATOM 2615 O O . THR A 1 327 ? -18.494 12.748 26.588 1.00 93.31 327 THR A O 1
ATOM 2618 N N . ILE A 1 328 ? -18.348 10.516 26.853 1.00 94.75 328 ILE A N 1
ATOM 2619 C CA . ILE A 1 328 ? -17.196 10.307 25.971 1.00 94.75 328 ILE A CA 1
ATOM 2620 C C . ILE A 1 328 ? -17.562 9.363 24.828 1.00 94.75 328 ILE A C 1
ATOM 2622 O O . ILE A 1 328 ? -18.255 8.364 25.019 1.00 94.75 328 ILE A O 1
ATOM 2626 N N . VAL A 1 329 ? -17.066 9.673 23.633 1.00 95.12 329 VAL A N 1
ATOM 2627 C CA . VAL A 1 329 ? -17.115 8.785 22.475 1.00 95.12 329 VAL A CA 1
ATOM 2628 C C . VAL A 1 329 ? -15.730 8.229 22.201 1.00 95.12 329 VAL A C 1
ATOM 2630 O O . VAL A 1 329 ? -14.756 8.978 22.123 1.00 95.12 329 VAL A O 1
ATOM 2633 N N . ILE A 1 330 ? -15.653 6.911 22.070 1.00 96.62 330 ILE A N 1
ATOM 2634 C CA . ILE A 1 330 ? -14.432 6.168 21.778 1.00 96.62 330 ILE A CA 1
ATOM 2635 C C . ILE A 1 330 ? -14.606 5.525 20.412 1.00 96.62 330 ILE A C 1
ATOM 2637 O O . ILE A 1 330 ? -15.590 4.826 20.165 1.00 96.62 330 ILE A O 1
ATOM 2641 N N . ILE A 1 331 ? -13.649 5.779 19.530 1.00 95.69 331 ILE A N 1
ATOM 2642 C CA . ILE A 1 331 ? -13.588 5.192 18.198 1.00 95.69 331 ILE A CA 1
ATOM 2643 C C . ILE A 1 331 ? -12.345 4.320 18.169 1.00 95.69 331 ILE A C 1
ATOM 2645 O O . ILE A 1 331 ? -11.252 4.788 18.488 1.00 95.69 331 ILE A O 1
ATOM 2649 N N . PHE A 1 332 ? -12.524 3.064 17.799 1.00 95.56 332 PHE A N 1
ATOM 2650 C CA . PHE A 1 332 ? -11.462 2.078 17.696 1.00 95.56 332 PHE A CA 1
ATOM 2651 C C . PHE A 1 332 ? -11.612 1.398 16.345 1.00 95.56 332 PHE A C 1
ATOM 2653 O O . PHE A 1 332 ? -12.691 0.894 16.048 1.00 95.56 332 PHE A O 1
ATOM 2660 N N . GLY A 1 333 ? -10.591 1.414 15.503 1.00 91.44 333 GLY A N 1
ATOM 2661 C CA . GLY A 1 333 ? -10.742 0.865 14.165 1.00 91.44 333 GLY A CA 1
ATOM 2662 C C . GLY A 1 333 ? -9.432 0.533 13.491 1.00 91.44 333 GLY A C 1
ATOM 2663 O O . GLY A 1 333 ? -8.360 0.857 13.992 1.00 91.44 333 GLY A O 1
ATOM 2664 N N . ASP A 1 334 ? -9.563 -0.097 12.336 1.00 87.69 334 ASP A N 1
ATOM 2665 C CA . ASP A 1 334 ? -8.467 -0.473 11.459 1.00 87.69 334 ASP A CA 1
ATOM 2666 C C . ASP A 1 334 ? -8.858 -0.183 10.000 1.00 87.69 334 ASP A C 1
ATOM 2668 O O . ASP A 1 334 ? -10.032 -0.218 9.606 1.00 87.69 334 ASP A O 1
ATOM 2672 N N . ILE A 1 335 ? -7.874 0.184 9.187 1.00 80.62 335 ILE A N 1
ATOM 2673 C CA . ILE A 1 335 ? -8.040 0.506 7.775 1.00 80.62 335 ILE A CA 1
ATOM 2674 C C . ILE A 1 335 ? -7.630 -0.690 6.932 1.00 80.62 335 ILE A C 1
ATOM 2676 O O . ILE A 1 335 ? -6.453 -0.981 6.728 1.00 80.62 335 ILE A O 1
ATOM 2680 N N . MET A 1 336 ? -8.634 -1.295 6.304 1.00 68.12 336 MET A N 1
ATOM 2681 C CA . MET A 1 336 ? -8.480 -2.452 5.435 1.00 68.12 336 MET A CA 1
ATOM 2682 C C . MET A 1 336 ? -8.592 -2.044 3.958 1.00 68.12 336 MET A C 1
ATOM 2684 O O . MET A 1 336 ? -9.536 -1.381 3.531 1.00 68.12 336 MET A O 1
ATOM 2688 N N . GLY A 1 337 ? -7.669 -2.490 3.101 1.00 50.41 337 GLY A N 1
ATOM 2689 C CA . GLY A 1 337 ? -7.684 -2.087 1.689 1.00 50.41 337 GLY A CA 1
ATOM 2690 C C . GLY A 1 337 ? -7.103 -3.113 0.724 1.00 50.41 337 GLY A C 1
ATOM 2691 O O . GLY A 1 337 ? -5.953 -3.531 0.838 1.00 50.41 337 GLY A O 1
ATOM 2692 N N . LYS A 1 338 ? -7.882 -3.474 -0.305 1.00 38.97 338 LYS A N 1
ATOM 2693 C CA . LYS A 1 338 ? -7.460 -4.359 -1.404 1.00 38.97 338 LYS A CA 1
ATOM 2694 C C . LYS A 1 338 ? -6.722 -3.573 -2.495 1.00 38.97 338 LYS A C 1
ATOM 2696 O O . LYS A 1 338 ? -7.260 -3.449 -3.589 1.00 38.97 338 LYS A O 1
ATOM 2701 N N . LYS A 1 339 ? -5.514 -3.062 -2.216 1.00 38.66 339 LYS A N 1
ATOM 2702 C CA . LYS A 1 339 ? -4.407 -2.822 -3.181 1.00 38.66 339 LYS A CA 1
ATOM 2703 C C . LYS A 1 339 ? -3.286 -1.977 -2.572 1.00 38.66 339 LYS A C 1
ATOM 2705 O O . LYS A 1 339 ? -3.506 -1.123 -1.718 1.00 38.66 339 LYS A O 1
ATOM 2710 N N . TRP A 1 340 ? -2.074 -2.218 -3.077 1.00 38.56 340 TRP A N 1
ATOM 2711 C CA . TRP A 1 340 ? -0.859 -1.453 -2.805 1.00 38.56 340 TRP A CA 1
ATOM 2712 C C . TRP A 1 340 ? -1.119 0.053 -2.944 1.00 38.56 340 TRP A C 1
ATOM 2714 O O . TRP A 1 340 ? -1.382 0.535 -4.042 1.00 38.56 340 TRP A O 1
ATOM 2724 N N . GLY A 1 341 ? -1.080 0.773 -1.822 1.00 44.38 341 GLY A N 1
ATOM 2725 C CA . GLY A 1 341 ? -1.429 2.194 -1.761 1.00 44.38 341 GLY A CA 1
ATOM 2726 C C . GLY A 1 341 ? -2.242 2.576 -0.523 1.00 44.38 341 GLY A C 1
ATOM 2727 O O . GLY A 1 341 ? -2.095 3.692 -0.049 1.00 44.38 341 GLY A O 1
ATOM 2728 N N . ALA A 1 342 ? -3.036 1.661 0.049 1.00 45.75 342 ALA A N 1
ATOM 2729 C CA . ALA A 1 342 ? -3.917 1.970 1.187 1.00 45.75 342 ALA A CA 1
ATOM 2730 C C . ALA A 1 342 ? -3.168 2.546 2.409 1.00 45.75 342 ALA A C 1
ATOM 2732 O O . ALA A 1 342 ? -3.613 3.533 2.982 1.00 45.75 342 ALA A O 1
ATOM 2733 N N . TRP A 1 343 ? -1.974 2.028 2.719 1.00 48.66 343 TRP A N 1
ATOM 2734 C CA . TRP A 1 343 ? -1.119 2.544 3.800 1.00 48.66 343 TRP A CA 1
ATOM 2735 C C . TRP A 1 343 ? -0.637 3.986 3.555 1.00 48.66 343 TRP A C 1
ATOM 2737 O O . TRP A 1 343 ? -0.541 4.766 4.495 1.00 48.66 343 TRP A O 1
ATOM 2747 N N . PHE A 1 344 ? -0.415 4.393 2.294 1.00 50.66 344 PHE A N 1
ATOM 2748 C CA . PHE A 1 344 ? -0.078 5.790 1.961 1.00 50.66 344 PHE A CA 1
ATOM 2749 C C . PHE A 1 344 ? -1.221 6.748 2.301 1.00 50.66 344 PHE A C 1
ATOM 2751 O O . PHE A 1 344 ? -0.993 7.913 2.624 1.00 50.66 344 PHE A O 1
ATOM 2758 N N . PHE A 1 345 ? -2.456 6.256 2.214 1.00 59.28 345 PHE A N 1
ATOM 2759 C CA . PHE A 1 345 ? -3.646 7.027 2.519 1.00 59.28 345 PHE A CA 1
ATOM 2760 C C . PHE A 1 345 ? -4.139 6.822 3.943 1.00 59.28 345 PHE A C 1
ATOM 2762 O O . PHE A 1 345 ? -4.979 7.615 4.339 1.00 59.28 345 PHE A O 1
ATOM 2769 N N . ALA A 1 346 ? -3.624 5.860 4.719 1.00 67.56 346 ALA A N 1
ATOM 2770 C CA . ALA A 1 346 ? -4.120 5.554 6.061 1.00 67.56 346 ALA A CA 1
ATOM 2771 C C . ALA A 1 346 ? -4.205 6.823 6.919 1.00 67.56 346 ALA A C 1
ATOM 2773 O O . ALA A 1 346 ? -5.295 7.210 7.314 1.00 67.56 346 ALA A O 1
ATOM 2774 N N . PHE A 1 347 ? -3.124 7.594 7.063 1.00 71.31 347 PHE A N 1
ATOM 2775 C CA . PHE A 1 347 ? -3.161 8.871 7.793 1.00 71.31 347 PHE A CA 1
ATOM 2776 C C . PHE A 1 347 ? -4.163 9.892 7.251 1.00 71.31 347 PHE A C 1
ATOM 2778 O O . PHE A 1 347 ? -4.869 10.546 8.018 1.00 71.31 347 PHE A O 1
ATOM 2785 N N . SER A 1 348 ? -4.204 10.061 5.928 1.00 72.88 348 SER A N 1
ATOM 2786 C CA . SER A 1 348 ? -5.095 11.032 5.286 1.00 72.88 348 SER A CA 1
ATOM 2787 C C . SER A 1 348 ? -6.555 10.619 5.452 1.00 72.88 348 SER A C 1
ATOM 2789 O O . SER A 1 348 ? -7.414 11.458 5.710 1.00 72.88 348 SER A O 1
ATOM 2791 N N . PHE A 1 349 ? -6.822 9.319 5.358 1.00 77.00 349 PHE A N 1
ATOM 2792 C CA . PHE A 1 349 ? -8.123 8.710 5.547 1.00 77.00 349 PHE A CA 1
ATOM 2793 C C . PHE A 1 349 ? -8.540 8.759 7.013 1.00 77.00 349 PHE A C 1
ATOM 2795 O O . PHE A 1 349 ? -9.663 9.150 7.278 1.00 77.00 349 PHE A O 1
ATOM 2802 N N . ILE A 1 350 ? -7.648 8.490 7.970 1.00 81.12 350 ILE A N 1
ATOM 2803 C CA . ILE A 1 350 ? -7.908 8.640 9.413 1.00 81.12 350 ILE A CA 1
ATOM 2804 C C . ILE A 1 350 ? -8.211 10.098 9.731 1.00 81.12 350 ILE A C 1
ATOM 2806 O O . ILE A 1 350 ? -9.185 10.391 10.415 1.00 81.12 350 ILE A O 1
ATOM 2810 N N . GLY A 1 351 ? -7.418 11.037 9.208 1.00 82.69 351 GLY A N 1
ATOM 2811 C CA . GLY A 1 351 ? -7.670 12.469 9.365 1.00 82.69 351 GLY A CA 1
ATOM 2812 C C . GLY A 1 351 ? -9.028 12.886 8.793 1.00 82.69 351 GLY A C 1
ATOM 2813 O O . GLY A 1 351 ? -9.789 13.597 9.454 1.00 82.69 351 GLY A O 1
ATOM 2814 N N . TYR A 1 352 ? -9.361 12.401 7.595 1.00 83.75 352 TYR A N 1
ATOM 2815 C CA . TYR A 1 352 ? -10.662 12.608 6.965 1.00 83.75 352 TYR A CA 1
ATOM 2816 C C . TYR A 1 352 ? -11.798 11.999 7.793 1.00 83.75 352 TYR A C 1
ATOM 2818 O O . TYR A 1 352 ? -12.754 12.692 8.123 1.00 83.75 352 TYR A O 1
ATOM 2826 N N . LEU A 1 353 ? -11.671 10.738 8.195 1.00 87.00 353 LEU A N 1
ATOM 2827 C CA . LEU A 1 353 ? -12.642 9.985 8.976 1.00 87.00 353 LEU A CA 1
ATOM 2828 C C . LEU A 1 353 ? -12.910 10.662 10.323 1.00 87.00 353 LEU A C 1
ATOM 2830 O O . LEU A 1 353 ? -14.062 10.939 10.649 1.00 87.00 353 LEU A O 1
ATOM 2834 N N . ARG A 1 354 ? -11.856 11.029 11.062 1.00 87.88 354 ARG A N 1
ATOM 2835 C CA . ARG A 1 354 ? -11.950 11.821 12.299 1.00 87.88 354 ARG A CA 1
ATOM 2836 C C . ARG A 1 354 ? -12.699 13.131 12.065 1.00 87.88 354 ARG A C 1
ATOM 2838 O O . ARG A 1 354 ? -13.538 13.517 12.878 1.00 87.88 354 ARG A O 1
ATOM 2845 N N . SER A 1 355 ? -12.417 13.820 10.957 1.00 88.38 355 SER A N 1
ATOM 2846 C CA . SER A 1 355 ? -13.109 15.058 10.592 1.00 88.38 355 SER A CA 1
ATOM 2847 C C . SER A 1 355 ? -14.596 14.817 10.325 1.00 88.38 355 SER A C 1
ATOM 2849 O O . SER A 1 355 ? -15.434 15.498 10.915 1.00 88.38 355 SER A O 1
ATOM 2851 N N . VAL A 1 356 ? -14.932 13.816 9.508 1.00 89.06 356 VAL A N 1
ATOM 2852 C CA . VAL A 1 356 ? -16.316 13.458 9.174 1.00 89.06 356 VAL A CA 1
ATOM 2853 C C . VAL A 1 356 ? -17.094 13.076 10.425 1.00 89.06 356 VAL A C 1
ATOM 2855 O O . VAL A 1 356 ? -18.177 13.617 10.632 1.00 89.06 356 VAL A O 1
ATOM 2858 N N . ILE A 1 357 ? -16.541 12.227 11.297 1.00 90.06 357 ILE A N 1
ATOM 2859 C CA . ILE A 1 357 ? -17.197 11.833 12.550 1.00 90.06 357 ILE A CA 1
ATOM 2860 C C . ILE A 1 357 ? -17.500 13.071 13.404 1.00 90.06 357 ILE A C 1
ATOM 2862 O O . ILE A 1 357 ? -18.648 13.288 13.793 1.00 90.06 357 ILE A O 1
ATOM 2866 N N . ARG A 1 358 ? -16.517 13.957 13.615 1.00 89.06 358 ARG A N 1
ATOM 2867 C CA . ARG A 1 358 ? -16.711 15.200 14.386 1.00 89.06 358 ARG A CA 1
ATOM 2868 C C . ARG A 1 358 ? -17.756 16.125 13.754 1.00 89.06 358 ARG A C 1
ATOM 2870 O O . ARG A 1 358 ? -18.550 16.731 14.472 1.00 89.06 358 ARG A O 1
ATOM 2877 N N . VAL A 1 359 ? -17.780 16.235 12.425 1.00 88.06 359 VAL A N 1
ATOM 2878 C CA . VAL A 1 359 ? -18.766 17.041 11.685 1.00 88.06 359 VAL A CA 1
ATOM 2879 C C . VAL A 1 359 ? -20.171 16.460 11.825 1.00 88.06 359 VAL A C 1
ATOM 2881 O O . VAL A 1 359 ? -21.103 17.210 12.120 1.00 88.06 359 VAL A O 1
ATOM 2884 N N . VAL A 1 360 ? -20.326 15.145 11.645 1.00 87.62 360 VAL A N 1
ATOM 2885 C CA . VAL A 1 360 ? -21.601 14.438 11.810 1.00 87.62 360 VAL A CA 1
ATOM 2886 C C . VAL A 1 360 ? -22.127 14.670 13.218 1.00 87.62 360 VAL A C 1
ATOM 2888 O O . VAL A 1 360 ? -23.240 15.168 13.363 1.00 87.62 360 VAL A O 1
ATOM 2891 N N . MET A 1 361 ? -21.315 14.421 14.244 1.00 84.50 361 MET A N 1
ATOM 2892 C CA . MET A 1 361 ? -21.724 14.578 15.642 1.00 84.50 361 MET A CA 1
ATOM 2893 C C . MET A 1 361 ? -22.111 16.023 15.984 1.00 84.50 361 MET A C 1
ATOM 2895 O O . MET A 1 361 ? -23.110 16.253 16.660 1.00 84.50 361 MET A O 1
ATOM 2899 N N . LYS A 1 362 ? -21.374 17.018 15.474 1.00 82.31 362 LYS A N 1
ATOM 2900 C CA . LYS A 1 362 ? -21.644 18.434 15.767 1.00 82.31 362 LYS A CA 1
ATOM 2901 C C . LYS A 1 362 ? -22.901 18.974 15.077 1.00 82.31 362 LYS A C 1
ATOM 2903 O O . LYS A 1 362 ? -23.614 19.783 15.664 1.00 82.31 362 LYS A O 1
ATOM 2908 N N . ASN A 1 363 ? -23.151 18.586 13.827 1.00 70.50 363 ASN A N 1
ATOM 2909 C CA . ASN A 1 363 ? -24.177 19.230 12.998 1.00 70.50 363 ASN A CA 1
ATOM 2910 C C . ASN A 1 363 ? -25.564 18.595 13.105 1.00 70.50 363 ASN A C 1
ATOM 2912 O O . ASN A 1 363 ? -26.542 19.218 12.701 1.00 70.50 363 ASN A O 1
ATOM 2916 N N . SER A 1 364 ? -25.659 17.355 13.579 1.00 61.59 364 SER A N 1
ATOM 2917 C CA . SER A 1 364 ? -26.881 16.564 13.417 1.00 61.59 364 SER A CA 1
ATOM 2918 C C . SER A 1 364 ? -27.716 16.416 14.691 1.00 61.59 364 SER A C 1
ATOM 2920 O O . SER A 1 364 ? -28.868 16.000 14.602 1.00 61.59 364 SER A O 1
ATOM 2922 N N . GLY A 1 365 ? -27.171 16.755 15.868 1.00 64.69 365 GLY A N 1
ATOM 2923 C CA . GLY A 1 365 ? -27.822 16.468 17.155 1.00 64.69 365 GLY A CA 1
ATOM 2924 C C . GLY A 1 365 ? -28.044 14.967 17.398 1.00 64.69 365 GLY A C 1
ATOM 2925 O O . GLY A 1 365 ? -28.773 14.596 18.316 1.00 64.69 365 GLY A O 1
ATOM 2926 N N . ILE A 1 366 ? -27.446 14.113 16.557 1.00 63.06 366 ILE A N 1
ATOM 2927 C CA . ILE A 1 366 ? -27.537 12.661 16.632 1.00 63.06 366 ILE A CA 1
ATOM 2928 C C . ILE A 1 366 ? -26.685 12.196 17.807 1.00 63.06 366 ILE A C 1
ATOM 2930 O O . ILE A 1 366 ? -25.488 12.470 17.875 1.00 63.06 366 ILE A O 1
ATOM 2934 N N . VAL A 1 367 ? -27.321 11.452 18.705 1.00 73.62 367 VAL A N 1
ATOM 2935 C CA . VAL A 1 367 ? -26.705 10.858 19.899 1.00 73.62 367 VAL A CA 1
ATOM 2936 C C . VAL A 1 367 ? -26.611 9.336 19.820 1.00 73.62 367 VAL A C 1
ATOM 2938 O O . VAL A 1 367 ? -26.082 8.732 20.741 1.00 73.62 367 VAL A O 1
ATOM 2941 N N . LYS A 1 368 ? -27.101 8.705 18.740 1.00 90.56 368 LYS A N 1
ATOM 2942 C CA . LYS A 1 368 ? -27.059 7.245 18.592 1.00 90.56 368 LYS A CA 1
ATOM 2943 C C . LYS A 1 368 ? -25.886 6.759 17.749 1.00 90.56 368 LYS A C 1
ATOM 2945 O O . LYS A 1 368 ? -25.649 7.275 16.659 1.00 90.56 368 LYS A O 1
ATOM 2950 N N . ALA A 1 369 ? -25.206 5.723 18.236 1.00 93.50 369 ALA A N 1
ATOM 2951 C CA . ALA A 1 369 ? -24.006 5.171 17.611 1.00 93.50 369 ALA A CA 1
ATOM 2952 C C . ALA A 1 369 ? -24.227 4.674 16.166 1.00 93.50 369 ALA A C 1
ATOM 2954 O O . ALA A 1 369 ? -23.443 5.004 15.279 1.00 93.50 369 ALA A O 1
ATOM 2955 N N . ASP A 1 370 ? -25.316 3.944 15.914 1.00 94.69 370 ASP A N 1
ATOM 2956 C CA . ASP A 1 370 ? -25.695 3.426 14.589 1.00 94.69 370 ASP A CA 1
ATOM 2957 C C . ASP A 1 370 ? -26.021 4.538 13.586 1.00 94.69 370 ASP A C 1
ATOM 2959 O O . ASP A 1 370 ? -25.570 4.505 12.442 1.00 94.69 370 ASP A O 1
ATOM 2963 N N . GLU A 1 371 ? -26.754 5.565 14.020 1.00 93.81 371 GLU A N 1
ATOM 2964 C CA . GLU A 1 371 ? -27.081 6.723 13.181 1.00 93.81 371 GLU A CA 1
ATOM 2965 C C . GLU A 1 371 ? -25.818 7.530 12.810 1.00 93.81 371 GLU A C 1
ATOM 2967 O O . GLU A 1 371 ? -25.684 7.978 11.666 1.00 93.81 371 GLU A O 1
ATOM 2972 N N . ILE A 1 372 ? -24.863 7.673 13.743 1.00 93.44 372 ILE A N 1
ATOM 2973 C CA . ILE A 1 372 ? -23.558 8.300 13.474 1.00 93.44 372 ILE A CA 1
ATOM 2974 C C . ILE A 1 372 ? -22.792 7.486 12.431 1.00 93.44 372 ILE A C 1
ATOM 2976 O O . ILE A 1 372 ? -22.381 8.051 11.414 1.00 93.44 372 ILE A O 1
ATOM 2980 N N . LEU A 1 373 ? -22.628 6.174 12.644 1.00 94.12 373 LEU A N 1
ATOM 2981 C CA . LEU A 1 373 ? -21.917 5.310 11.699 1.00 94.12 373 LEU A CA 1
ATOM 2982 C C . LEU A 1 373 ? -22.573 5.316 10.317 1.00 94.12 373 LEU A C 1
ATOM 2984 O O . LEU A 1 373 ? -21.865 5.450 9.321 1.00 94.12 373 LEU A O 1
ATOM 2988 N N . GLN A 1 374 ? -23.905 5.279 10.233 1.00 94.31 374 GLN A N 1
ATOM 2989 C CA . GLN A 1 374 ? -24.614 5.334 8.954 1.00 94.31 374 GLN A CA 1
ATOM 2990 C C . GLN A 1 374 ? -24.344 6.644 8.204 1.00 94.31 374 GLN A C 1
ATOM 2992 O O . GLN A 1 374 ? -24.099 6.628 6.997 1.00 94.31 374 GLN A O 1
ATOM 2997 N N . LYS A 1 375 ? -24.314 7.786 8.899 1.00 92.06 375 LYS A N 1
ATOM 2998 C CA . LYS A 1 375 ? -24.031 9.079 8.260 1.00 92.06 375 LYS A CA 1
ATOM 2999 C C . LYS A 1 375 ? -22.571 9.219 7.823 1.00 92.06 375 LYS A C 1
ATOM 3001 O O . LYS A 1 375 ? -22.292 9.783 6.759 1.00 92.06 375 LYS A O 1
ATOM 3006 N N . VAL A 1 376 ? -21.645 8.703 8.629 1.00 91.75 376 VAL A N 1
ATOM 3007 C CA . VAL A 1 376 ? -20.217 8.636 8.288 1.00 91.75 376 VAL A CA 1
ATOM 3008 C C . VAL A 1 376 ? -20.023 7.749 7.056 1.00 91.75 376 VAL A C 1
ATOM 3010 O O . VAL A 1 376 ? -19.386 8.173 6.092 1.00 91.75 376 VAL A O 1
ATOM 3013 N N . ASN A 1 377 ? -20.655 6.574 7.042 1.00 90.31 377 ASN A N 1
ATOM 3014 C CA . ASN A 1 377 ? -20.635 5.632 5.931 1.00 90.31 377 ASN A CA 1
ATOM 3015 C C . ASN A 1 377 ? -21.169 6.246 4.632 1.00 90.31 377 ASN A C 1
ATOM 3017 O O . ASN A 1 377 ? -20.502 6.160 3.608 1.00 90.31 377 ASN A O 1
ATOM 3021 N N . GLU A 1 378 ? -22.321 6.922 4.666 1.00 89.19 378 GLU A N 1
ATOM 3022 C CA . GLU A 1 378 ? -22.862 7.632 3.497 1.00 89.19 378 GLU A CA 1
ATOM 3023 C C . GLU A 1 378 ? -21.870 8.657 2.941 1.00 89.19 378 GLU A C 1
ATOM 3025 O O . GLU A 1 378 ? -21.684 8.750 1.729 1.00 89.19 378 GLU A O 1
ATOM 3030 N N . THR A 1 379 ? -21.217 9.418 3.823 1.00 86.31 379 THR A N 1
ATOM 3031 C CA . THR A 1 379 ? -20.250 10.448 3.420 1.00 86.31 379 THR A CA 1
ATOM 3032 C C . THR A 1 379 ? -19.051 9.828 2.703 1.00 86.31 379 THR A C 1
ATOM 3034 O O . THR A 1 379 ? -18.644 10.327 1.658 1.00 86.31 379 THR A O 1
ATOM 3037 N N . ILE A 1 380 ? -18.530 8.714 3.225 1.00 81.62 380 ILE A N 1
ATOM 3038 C CA . ILE A 1 380 ? -17.391 7.993 2.642 1.00 81.62 380 ILE A CA 1
ATOM 3039 C C . ILE A 1 380 ? -17.782 7.281 1.343 1.00 81.62 380 ILE A C 1
ATOM 3041 O O . ILE A 1 380 ? -17.056 7.367 0.357 1.00 81.62 380 ILE A O 1
ATOM 3045 N N . PHE A 1 381 ? -18.940 6.615 1.311 1.00 80.81 381 PHE A N 1
ATOM 3046 C CA . PHE A 1 381 ? -19.407 5.842 0.158 1.00 80.81 381 PHE A CA 1
ATOM 3047 C C . PHE A 1 381 ? -19.565 6.702 -1.105 1.00 80.81 381 PHE A C 1
ATOM 3049 O O . PHE A 1 381 ? -19.223 6.265 -2.203 1.00 80.81 381 PHE A O 1
ATOM 3056 N N . TYR A 1 382 ? -20.072 7.932 -0.966 1.00 74.88 382 TYR A N 1
ATOM 3057 C CA . TYR A 1 382 ? -20.256 8.843 -2.101 1.00 74.88 382 TYR A CA 1
ATOM 3058 C C . TYR A 1 382 ? -18.997 9.640 -2.475 1.00 74.88 382 TYR A C 1
ATOM 3060 O O . TYR A 1 382 ? -18.993 10.322 -3.505 1.00 74.88 382 TYR A O 1
ATOM 3068 N N . ASP A 1 383 ? -17.923 9.559 -1.688 1.00 71.44 383 ASP A N 1
ATOM 3069 C CA . ASP A 1 383 ? -16.660 10.217 -2.007 1.00 71.44 383 ASP A CA 1
ATOM 3070 C C . ASP A 1 383 ? -15.819 9.342 -2.950 1.00 71.44 383 ASP A C 1
ATOM 3072 O O . ASP A 1 383 ? -15.101 8.422 -2.554 1.00 71.44 383 ASP A O 1
ATOM 3076 N N . ALA A 1 384 ? -15.891 9.669 -4.243 1.00 52.69 384 ALA A N 1
ATOM 3077 C CA . ALA A 1 384 ? -15.224 8.938 -5.319 1.00 52.69 384 ALA A CA 1
ATOM 3078 C C . ALA A 1 384 ? -13.688 8.862 -5.194 1.00 52.69 384 ALA A C 1
ATOM 3080 O O . ALA A 1 384 ? -13.061 8.119 -5.949 1.00 52.69 384 ALA A O 1
ATOM 3081 N N . LYS A 1 385 ? -13.057 9.644 -4.303 1.00 55.25 385 LYS A N 1
ATOM 3082 C CA . LYS A 1 385 ? -11.601 9.596 -4.087 1.00 55.25 385 LYS A CA 1
ATOM 3083 C C . LYS A 1 385 ? -11.179 8.572 -3.035 1.00 55.25 385 LYS A C 1
ATOM 3085 O O . LYS A 1 385 ? -10.012 8.192 -3.031 1.00 55.25 385 LYS A O 1
ATOM 3090 N N . ILE A 1 386 ? -12.091 8.146 -2.162 1.00 62.69 386 ILE A N 1
ATOM 3091 C CA . ILE A 1 386 ? -11.801 7.257 -1.023 1.00 62.69 386 ILE A CA 1
ATOM 3092 C C . ILE A 1 386 ? -12.708 6.023 -0.965 1.00 62.69 386 ILE A C 1
ATOM 3094 O O . ILE A 1 386 ? -12.493 5.167 -0.115 1.00 62.69 386 ILE A O 1
ATOM 3098 N N . SER A 1 387 ? -13.658 5.876 -1.894 1.00 55.88 387 SER A N 1
ATOM 3099 C CA . SER A 1 387 ? -14.591 4.739 -1.974 1.00 55.88 387 SER A CA 1
ATOM 3100 C C . SER A 1 387 ? -13.931 3.362 -2.173 1.00 55.88 387 SER A C 1
ATOM 3102 O O . SER A 1 387 ? -14.619 2.347 -2.176 1.00 55.88 387 SER A O 1
ATOM 3104 N N . GLU A 1 388 ? -12.614 3.306 -2.399 1.00 56.41 388 GLU A N 1
ATOM 3105 C CA . GLU A 1 388 ? -11.840 2.059 -2.513 1.00 56.41 388 GLU A CA 1
ATOM 3106 C C . GLU A 1 388 ? -11.167 1.631 -1.191 1.00 56.41 388 GLU A C 1
ATOM 3108 O O . GLU A 1 388 ? -10.529 0.576 -1.143 1.00 56.41 388 GLU A O 1
ATOM 3113 N N . ILE A 1 389 ? -11.293 2.437 -0.130 1.00 64.31 389 ILE A N 1
ATOM 3114 C CA . ILE A 1 389 ? -10.766 2.151 1.208 1.00 64.31 389 ILE A CA 1
ATOM 3115 C C . ILE A 1 389 ? -11.925 1.688 2.088 1.00 64.31 389 ILE A C 1
ATOM 3117 O O . ILE A 1 389 ? -12.946 2.366 2.185 1.00 64.31 389 ILE A O 1
ATOM 3121 N N . PHE A 1 390 ? -11.748 0.544 2.744 1.00 74.31 390 PHE A N 1
ATOM 3122 C CA . PHE A 1 390 ? -12.686 0.047 3.741 1.00 74.31 390 PHE A CA 1
ATOM 3123 C C . PHE A 1 390 ? -12.067 0.201 5.128 1.00 74.31 390 PHE A C 1
ATOM 3125 O O . PHE A 1 390 ? -10.850 0.285 5.286 1.00 74.31 390 PHE A O 1
ATOM 3132 N N . SER A 1 391 ? -12.898 0.265 6.155 1.00 81.62 391 SER A N 1
ATOM 3133 C CA . SER A 1 391 ? -12.405 0.310 7.528 1.00 81.62 391 SER A CA 1
ATOM 3134 C C . SER A 1 391 ? -13.328 -0.487 8.425 1.00 81.62 391 SER A C 1
ATOM 3136 O O . SER A 1 391 ? -14.552 -0.456 8.244 1.00 81.62 391 SER A O 1
ATOM 3138 N N . SER A 1 392 ? -12.717 -1.215 9.356 1.00 90.31 392 SER A N 1
ATOM 3139 C CA . SER A 1 392 ? -13.416 -1.756 10.504 1.00 90.31 392 SER A CA 1
ATOM 3140 C C . SER A 1 392 ? -13.460 -0.680 11.591 1.00 90.31 392 SER A C 1
ATOM 3142 O O . SER A 1 392 ? -12.460 -0.008 11.843 1.00 90.31 392 SER A O 1
ATOM 3144 N N . ILE A 1 393 ? -14.624 -0.448 12.197 1.00 94.00 393 ILE A N 1
ATOM 3145 C CA . ILE A 1 393 ? -14.773 0.555 13.263 1.00 94.00 393 ILE A CA 1
ATOM 3146 C C . ILE A 1 393 ? -15.714 0.042 14.338 1.00 94.00 393 ILE A C 1
ATOM 3148 O O . ILE A 1 393 ? -16.854 -0.283 14.036 1.00 94.00 393 ILE A O 1
ATOM 3152 N N . SER A 1 394 ? -15.285 0.113 15.591 1.00 96.94 394 SER A N 1
ATOM 3153 C CA . SER A 1 394 ? -16.140 0.132 16.772 1.00 96.94 394 SER A CA 1
ATOM 3154 C C . SER A 1 394 ? -16.331 1.576 17.239 1.00 96.94 394 SER A C 1
ATOM 3156 O O . SER A 1 394 ? -15.360 2.291 17.502 1.00 96.94 394 SER A O 1
ATOM 3158 N N . LEU A 1 395 ? -17.584 2.012 17.372 1.00 96.94 395 LEU A N 1
ATOM 3159 C CA . LEU A 1 395 ? -17.954 3.311 17.934 1.00 96.94 395 LEU A CA 1
ATOM 3160 C C . LEU A 1 395 ? -18.737 3.102 19.229 1.00 96.94 395 LEU A C 1
ATOM 3162 O O . LEU A 1 395 ? -19.801 2.481 19.235 1.00 96.94 395 LEU A O 1
ATOM 3166 N N . LEU A 1 396 ? -18.202 3.630 20.329 1.00 97.38 396 LEU A N 1
ATOM 3167 C CA . LEU A 1 396 ? -18.788 3.524 21.659 1.00 97.38 396 LEU A CA 1
ATOM 3168 C C . LEU A 1 396 ? -19.115 4.913 22.190 1.00 97.38 396 LEU A C 1
ATOM 3170 O O . LEU A 1 396 ? -18.270 5.800 22.158 1.00 97.38 396 LEU A O 1
ATOM 3174 N N . ILE A 1 397 ? -20.315 5.076 22.732 1.00 95.69 397 ILE A N 1
ATOM 3175 C CA . ILE A 1 397 ? -20.749 6.258 23.476 1.00 95.69 397 ILE A CA 1
ATOM 3176 C C . ILE A 1 397 ? -20.943 5.817 24.922 1.00 95.69 397 ILE A C 1
ATOM 3178 O O . ILE A 1 397 ? -21.746 4.922 25.184 1.00 95.69 397 ILE A O 1
ATOM 3182 N N . ILE A 1 398 ? -20.181 6.404 25.844 1.00 95.69 398 ILE A N 1
ATOM 3183 C CA . ILE A 1 398 ? -20.164 6.016 27.256 1.00 95.69 398 ILE A CA 1
ATOM 3184 C C . ILE A 1 398 ? -20.548 7.218 28.109 1.00 95.69 398 ILE A C 1
ATOM 3186 O O . ILE A 1 398 ? -19.906 8.267 28.019 1.00 95.69 398 ILE A O 1
ATOM 3190 N N . ASN A 1 399 ? -21.558 7.046 28.961 1.00 94.44 399 ASN A N 1
ATOM 3191 C CA . ASN A 1 399 ? -21.923 8.025 29.978 1.00 94.44 399 ASN A CA 1
ATOM 3192 C C . ASN A 1 399 ? -21.316 7.631 31.336 1.00 94.44 399 ASN A C 1
ATOM 3194 O O . ASN A 1 399 ? -21.446 6.490 31.760 1.00 94.44 399 ASN A O 1
ATOM 3198 N N . ASN A 1 400 ? -20.641 8.543 32.034 1.00 93.19 400 ASN A N 1
ATOM 3199 C CA . ASN A 1 400 ? -19.963 8.251 33.304 1.00 93.19 400 ASN A CA 1
ATOM 3200 C C . ASN A 1 400 ? -20.855 8.367 34.553 1.00 93.19 400 ASN A C 1
ATOM 3202 O O . ASN A 1 400 ? -20.391 8.041 35.648 1.00 93.19 400 ASN A O 1
ATOM 3206 N N . ILE A 1 401 ? -22.100 8.836 34.423 1.00 91.19 401 ILE A N 1
ATOM 3207 C CA . ILE A 1 401 ? -23.040 8.942 35.545 1.00 91.19 401 ILE A CA 1
ATOM 3208 C C . ILE A 1 401 ? -23.707 7.589 35.771 1.00 91.19 401 ILE A C 1
ATOM 3210 O O . ILE A 1 401 ? -23.686 7.064 36.884 1.00 91.19 401 ILE A O 1
ATOM 3214 N N . ASP A 1 402 ? -24.310 7.031 34.721 1.00 92.56 402 ASP A N 1
ATOM 3215 C CA . ASP A 1 402 ? -25.023 5.751 34.784 1.00 92.56 402 ASP A CA 1
ATOM 3216 C C . ASP A 1 402 ? -24.201 4.568 34.253 1.00 92.56 402 ASP A C 1
ATOM 3218 O O . ASP A 1 402 ? -24.609 3.415 34.409 1.00 92.56 402 ASP A O 1
ATOM 3222 N N . PHE A 1 403 ? -23.023 4.841 33.682 1.00 93.69 403 PHE A N 1
ATOM 3223 C CA . PHE A 1 403 ? -22.147 3.845 33.071 1.00 93.69 403 PHE A CA 1
ATOM 3224 C C . PHE A 1 403 ? -22.824 3.033 31.965 1.00 93.69 403 PHE A C 1
ATOM 3226 O O . PHE A 1 403 ? -22.458 1.876 31.725 1.00 93.69 403 PHE A O 1
ATOM 3233 N N . SER A 1 404 ? -23.806 3.635 31.294 1.00 95.00 404 SER A N 1
ATOM 3234 C CA . SER A 1 404 ? -24.394 3.104 30.075 1.00 95.00 404 SER A CA 1
ATOM 3235 C C . SER A 1 404 ? -23.409 3.215 28.912 1.00 95.00 404 SER A C 1
ATOM 3237 O O . SER A 1 404 ? -22.630 4.165 28.792 1.00 95.00 404 SER A O 1
ATOM 3239 N N . VAL A 1 405 ? -23.437 2.197 28.058 1.00 96.50 405 VAL A N 1
ATOM 3240 C CA . VAL A 1 405 ? -22.647 2.096 26.835 1.00 96.50 405 VAL A CA 1
ATOM 3241 C C . VAL A 1 405 ? -23.597 1.847 25.680 1.00 96.50 405 VAL A C 1
ATOM 3243 O O . VAL A 1 405 ? -24.335 0.859 25.695 1.00 96.50 405 VAL A O 1
ATOM 3246 N N . GLN A 1 406 ? -23.532 2.704 24.666 1.00 96.62 406 GLN A N 1
ATOM 3247 C CA . GLN A 1 406 ? -24.110 2.451 23.354 1.00 96.62 406 GLN A CA 1
ATOM 3248 C C . GLN A 1 406 ? -22.985 2.134 22.373 1.00 96.62 406 GLN A C 1
ATOM 3250 O O . GLN A 1 406 ? -22.090 2.946 22.156 1.00 96.62 406 GLN A O 1
ATOM 3255 N N . TYR A 1 407 ? -23.039 0.950 21.780 1.00 97.62 407 TYR A N 1
ATOM 3256 C CA . TYR A 1 407 ? -22.038 0.436 20.858 1.00 97.62 407 TYR A CA 1
ATOM 3257 C C . TYR A 1 407 ? -22.664 0.190 19.490 1.00 97.62 407 TYR A C 1
ATOM 3259 O O . TYR A 1 407 ? -23.728 -0.421 19.393 1.00 97.62 407 TYR A O 1
ATOM 3267 N N . SER A 1 408 ? -21.988 0.644 18.441 1.00 97.62 408 SER A N 1
ATOM 3268 C CA . SER A 1 408 ? -22.249 0.224 17.071 1.00 97.62 408 SER A CA 1
ATOM 3269 C C . SER A 1 408 ? -20.930 -0.081 16.379 1.00 97.62 408 SER A C 1
ATOM 3271 O O . SER A 1 408 ? -19.913 0.549 16.676 1.00 97.62 408 SER A O 1
ATOM 3273 N N . GLY A 1 409 ? -20.950 -1.052 15.476 1.00 96.50 409 GLY A N 1
ATOM 3274 C CA . GLY A 1 409 ? -19.759 -1.555 14.813 1.00 96.50 409 GLY A CA 1
ATOM 3275 C C . GLY A 1 409 ? -19.944 -1.666 13.305 1.00 96.50 409 GLY A C 1
ATOM 3276 O O . GLY A 1 409 ? -21.048 -1.919 12.825 1.00 96.50 409 GLY A O 1
ATOM 3277 N N . ALA A 1 410 ? -18.866 -1.449 12.560 1.00 93.75 410 ALA A N 1
ATOM 3278 C CA . ALA A 1 410 ? -18.783 -1.555 11.113 1.00 93.75 410 ALA A CA 1
ATOM 3279 C C . ALA A 1 410 ? -17.714 -2.585 10.757 1.00 93.75 410 ALA A C 1
ATOM 3281 O O . ALA A 1 410 ? -16.540 -2.242 10.732 1.00 93.75 410 ALA A O 1
ATOM 3282 N N . GLY A 1 411 ? -18.095 -3.841 10.506 1.00 88.50 411 GLY A N 1
ATOM 3283 C CA . GLY A 1 411 ? -17.157 -4.924 10.188 1.00 88.50 411 GLY A CA 1
ATOM 3284 C C . GLY A 1 411 ? -16.074 -5.157 11.248 1.00 88.50 411 GLY A C 1
ATOM 3285 O O . GLY A 1 411 ? -14.974 -5.580 10.902 1.00 88.50 411 GLY A O 1
ATOM 3286 N N . ASP A 1 412 ? -16.361 -4.831 12.506 1.00 93.19 412 ASP A N 1
ATOM 3287 C CA . ASP A 1 412 ? -15.431 -4.895 13.624 1.00 93.19 412 ASP A CA 1
ATOM 3288 C C . ASP A 1 412 ? -15.436 -6.250 14.344 1.00 93.19 412 ASP A C 1
ATOM 3290 O O . ASP A 1 412 ? -16.266 -7.131 14.098 1.00 93.19 412 ASP A O 1
ATOM 3294 N N . LEU A 1 413 ? -14.459 -6.430 15.233 1.00 93.69 413 LEU A N 1
ATOM 3295 C CA . LEU A 1 413 ? -14.367 -7.616 16.076 1.00 93.69 413 LEU A CA 1
ATOM 3296 C C . LEU A 1 413 ? -15.288 -7.488 17.300 1.00 93.69 413 LEU A C 1
ATOM 3298 O O . LEU A 1 413 ? -15.508 -6.383 17.796 1.00 93.69 413 LEU A O 1
ATOM 3302 N N . PRO A 1 414 ? -15.811 -8.606 17.841 1.00 95.50 414 PRO A N 1
ATOM 3303 C CA . PRO A 1 414 ? -16.670 -8.557 19.018 1.00 95.50 414 PRO A CA 1
ATOM 3304 C C . PRO A 1 414 ? -15.965 -7.943 20.232 1.00 95.50 414 PRO A C 1
ATOM 3306 O O . PRO A 1 414 ? -14.861 -8.361 20.593 1.00 95.50 414 PRO A O 1
ATOM 3309 N N . LEU A 1 415 ? -16.644 -7.023 20.921 1.00 97.69 415 LEU A N 1
ATOM 3310 C CA . LEU A 1 415 ? -16.168 -6.488 22.197 1.00 97.69 415 LEU A CA 1
ATOM 3311 C C . LEU A 1 415 ? -16.286 -7.559 23.282 1.00 97.69 415 LEU A C 1
ATOM 3313 O O . LEU A 1 415 ? -17.270 -8.302 23.313 1.00 97.69 415 LEU A O 1
ATOM 3317 N N . ILE A 1 416 ? -15.340 -7.596 24.219 1.00 97.88 416 ILE A N 1
ATOM 3318 C CA . ILE A 1 416 ? -15.334 -8.567 25.322 1.00 97.88 416 ILE A CA 1
ATOM 3319 C C . ILE A 1 416 ? -15.600 -7.834 26.636 1.00 97.88 416 ILE A C 1
ATOM 3321 O O . ILE A 1 416 ? -14.773 -7.052 27.087 1.00 97.88 416 ILE A O 1
ATOM 3325 N N . LEU A 1 417 ? -16.726 -8.109 27.290 1.00 97.38 417 LEU A N 1
ATOM 3326 C CA . LEU A 1 417 ? -17.009 -7.657 28.652 1.00 97.38 417 LEU A CA 1
ATOM 3327 C C . LEU A 1 417 ? -16.694 -8.791 29.631 1.00 97.38 417 LEU A C 1
ATOM 3329 O O . LEU A 1 417 ? -17.337 -9.843 29.597 1.00 97.38 417 LEU A O 1
ATOM 3333 N N . PHE A 1 418 ? -15.710 -8.578 30.498 1.00 97.19 418 PHE A N 1
ATOM 3334 C CA . PHE A 1 418 ? -15.342 -9.511 31.558 1.00 97.19 418 PHE A CA 1
ATOM 3335 C C . PHE A 1 418 ? -15.779 -8.970 32.914 1.00 97.19 418 PHE A C 1
ATOM 3337 O O . PHE A 1 418 ? -15.473 -7.826 33.239 1.00 97.19 418 PHE A O 1
ATOM 3344 N N . ASP A 1 419 ? -16.450 -9.793 33.715 1.00 95.25 419 ASP A N 1
ATOM 3345 C CA . ASP A 1 419 ? -16.753 -9.476 35.108 1.00 95.25 419 ASP A CA 1
ATOM 3346 C C . ASP A 1 419 ? -15.833 -10.281 36.034 1.00 95.25 419 ASP A C 1
ATOM 3348 O O . ASP A 1 419 ? -15.795 -11.512 36.025 1.00 95.25 419 ASP A O 1
ATOM 3352 N N . SER A 1 420 ? -15.033 -9.564 36.819 1.00 92.56 420 SER A N 1
ATOM 3353 C CA . SER A 1 420 ? -14.018 -10.155 37.691 1.00 92.56 420 SER A CA 1
ATOM 3354 C C . SER A 1 420 ? -14.590 -10.840 38.937 1.00 92.56 420 SER A C 1
ATOM 3356 O O . SER A 1 420 ? -13.913 -11.706 39.497 1.00 92.56 420 SER A O 1
ATOM 3358 N N . ALA A 1 421 ? -15.817 -10.509 39.359 1.00 91.19 421 ALA A N 1
ATOM 3359 C CA . ALA A 1 421 ? -16.433 -11.099 40.547 1.00 91.19 421 ALA A CA 1
ATOM 3360 C C . ALA A 1 421 ? -16.965 -12.510 40.286 1.00 91.19 421 ALA A C 1
ATOM 3362 O O . ALA A 1 421 ? -16.741 -13.412 41.094 1.00 91.19 421 ALA A O 1
ATOM 3363 N N . ASP A 1 422 ? -17.647 -12.712 39.159 1.00 91.50 422 ASP A N 1
ATOM 3364 C CA . ASP A 1 422 ? -18.211 -14.009 38.767 1.00 91.50 422 ASP A CA 1
ATOM 3365 C C . ASP A 1 422 ? -17.360 -14.751 37.716 1.00 91.50 422 ASP A C 1
ATOM 3367 O O . ASP A 1 422 ? -17.617 -15.920 37.412 1.00 91.50 422 ASP A O 1
ATOM 3371 N N . ARG A 1 423 ? -16.305 -14.098 37.207 1.00 92.50 423 ARG A N 1
ATOM 3372 C CA . ARG A 1 423 ? -15.396 -14.588 36.159 1.00 92.50 423 ARG A CA 1
ATOM 3373 C C . ARG A 1 423 ? -16.122 -14.939 34.860 1.00 92.50 423 ARG A C 1
ATOM 3375 O O . ARG A 1 423 ? -15.678 -15.825 34.117 1.00 92.50 423 ARG A O 1
ATOM 3382 N N . THR A 1 424 ? -17.224 -14.253 34.574 1.00 95.00 424 THR A N 1
ATOM 3383 C CA . THR A 1 424 ? -17.985 -14.429 33.339 1.00 95.00 424 THR A CA 1
ATOM 3384 C C . THR A 1 424 ? -17.429 -13.565 32.213 1.00 95.00 424 THR A C 1
ATOM 3386 O O . THR A 1 424 ? -16.829 -12.513 32.423 1.00 95.00 424 THR A O 1
ATOM 3389 N N . VAL A 1 425 ? -17.599 -14.055 30.986 1.00 96.31 425 VAL A N 1
ATOM 3390 C CA . VAL A 1 425 ? -17.245 -13.342 29.758 1.00 96.31 425 VAL A CA 1
ATOM 3391 C C . VAL A 1 425 ? -18.493 -13.239 28.907 1.00 96.31 425 VAL A C 1
ATOM 3393 O O . VAL A 1 425 ? -19.171 -14.244 28.678 1.00 96.31 425 VAL A O 1
ATOM 3396 N N . LYS A 1 426 ? -18.770 -12.035 28.420 1.00 96.75 426 LYS A N 1
ATOM 3397 C CA . LYS A 1 426 ? -19.831 -11.766 27.460 1.00 96.75 426 LYS A CA 1
ATOM 3398 C C . LYS A 1 426 ? -19.254 -11.041 26.254 1.00 96.75 426 LYS A C 1
ATOM 3400 O O . LYS A 1 426 ? -18.547 -10.053 26.411 1.00 96.75 426 LYS A O 1
ATOM 3405 N N . GLU A 1 427 ? -19.587 -11.523 25.065 1.00 96.81 427 GLU A N 1
ATOM 3406 C CA . GLU A 1 427 ? -19.177 -10.905 23.805 1.00 96.81 427 GLU A CA 1
ATOM 3407 C C . GLU A 1 427 ? -20.333 -10.105 23.196 1.00 96.81 427 GLU A C 1
ATOM 3409 O O . GLU A 1 427 ? -21.489 -10.538 23.234 1.00 96.81 427 GLU A O 1
ATOM 3414 N N . TYR A 1 428 ? -20.018 -8.941 22.630 1.00 96.44 428 TYR A N 1
ATOM 3415 C CA . TYR A 1 428 ? -20.958 -8.095 21.899 1.00 96.44 428 TYR A CA 1
ATOM 3416 C C . TYR A 1 428 ? -20.455 -7.903 20.467 1.00 96.44 428 TYR A C 1
ATOM 3418 O O . TYR A 1 428 ? -19.497 -7.172 20.234 1.00 96.44 428 TYR A O 1
ATOM 3426 N N . GLY A 1 429 ? -21.098 -8.569 19.507 1.00 93.88 429 GLY A N 1
ATOM 3427 C CA . GLY A 1 429 ? -20.817 -8.414 18.077 1.00 93.88 429 GLY A CA 1
ATOM 3428 C C . GLY A 1 429 ? -21.869 -7.545 17.394 1.00 93.88 429 GLY A C 1
ATOM 3429 O O . GLY A 1 429 ? -23.058 -7.708 17.673 1.00 93.88 429 GLY A O 1
ATOM 3430 N N . SER A 1 430 ? -21.425 -6.646 16.516 1.00 93.69 430 SER A N 1
ATOM 3431 C CA . SER A 1 430 ? -22.289 -5.832 15.659 1.00 93.69 430 SER A CA 1
ATOM 3432 C C . SER A 1 430 ? -22.693 -6.601 14.392 1.00 93.69 430 SER A C 1
ATOM 3434 O O . SER A 1 430 ? -22.106 -7.637 14.058 1.00 93.69 430 SER A O 1
ATOM 3436 N N . LYS A 1 431 ? -23.715 -6.117 13.679 1.00 89.56 431 LYS A N 1
ATOM 3437 C CA . LYS A 1 431 ? -24.099 -6.646 12.354 1.00 89.56 431 LYS A CA 1
ATOM 3438 C C . LYS A 1 431 ? -23.622 -5.782 11.193 1.00 89.56 431 LYS A C 1
ATOM 3440 O O . LYS A 1 431 ? -23.807 -6.173 10.040 1.00 89.56 431 LYS A O 1
ATOM 3445 N N . GLY A 1 432 ? -23.055 -4.617 11.492 1.00 90.31 432 GLY A N 1
ATOM 3446 C CA . GLY A 1 432 ? -22.732 -3.614 10.495 1.00 90.31 432 GLY A CA 1
ATOM 3447 C C . GLY A 1 432 ? -21.705 -4.100 9.483 1.00 90.31 432 GLY A C 1
ATOM 3448 O O . GLY A 1 432 ? -20.721 -4.764 9.811 1.00 90.31 432 GLY A O 1
ATOM 3449 N N . LEU A 1 433 ? -21.926 -3.731 8.229 1.00 87.19 433 LEU A N 1
ATOM 3450 C CA . LEU A 1 433 ? -20.988 -3.949 7.140 1.00 87.19 433 LEU A CA 1
ATOM 3451 C C . LEU A 1 433 ? -19.749 -3.059 7.299 1.00 87.19 433 LEU A C 1
ATOM 3453 O O . LEU A 1 433 ? -19.801 -2.005 7.935 1.00 87.19 433 LEU A O 1
ATOM 3457 N N . LEU A 1 434 ? -18.645 -3.454 6.659 1.00 87.00 434 LEU A N 1
ATOM 3458 C CA . LEU A 1 434 ? -17.448 -2.615 6.564 1.00 87.00 434 LEU A CA 1
ATOM 3459 C C . LEU A 1 434 ? -17.806 -1.207 6.081 1.00 87.00 434 LEU A C 1
ATOM 3461 O O . LEU A 1 434 ? -18.594 -1.030 5.144 1.00 87.00 434 LEU A O 1
ATOM 3465 N N . LEU A 1 435 ? -17.193 -0.212 6.713 1.00 85.94 435 LEU A N 1
ATOM 3466 C CA . LEU A 1 435 ? -17.421 1.184 6.384 1.00 85.94 435 LEU A CA 1
ATOM 3467 C C . LEU A 1 435 ? -17.029 1.465 4.929 1.00 85.94 435 LEU A C 1
ATOM 3469 O O . LEU A 1 435 ? -15.976 1.030 4.465 1.00 85.94 435 LEU A O 1
ATOM 3473 N N . GLY A 1 436 ? -17.882 2.189 4.208 1.00 79.25 436 GLY A N 1
ATOM 3474 C CA . GLY A 1 436 ? -17.705 2.534 2.798 1.00 79.25 436 GLY A CA 1
ATOM 3475 C C . GLY A 1 436 ? -18.047 1.406 1.820 1.00 79.25 436 GLY A C 1
ATOM 3476 O O . GLY A 1 436 ? -18.026 1.638 0.615 1.00 79.25 436 GLY A O 1
ATOM 3477 N N . MET A 1 437 ? -18.391 0.198 2.291 1.00 77.88 437 MET A N 1
ATOM 3478 C CA . MET A 1 437 ? -18.654 -0.942 1.402 1.00 77.88 437 MET A CA 1
ATOM 3479 C C . MET A 1 437 ? -19.966 -0.802 0.624 1.00 77.88 437 MET A C 1
ATOM 3481 O O . MET A 1 437 ? -20.015 -1.119 -0.561 1.00 77.88 437 MET A O 1
ATOM 3485 N N . ASN A 1 438 ? -21.018 -0.315 1.282 1.00 79.31 438 ASN A N 1
ATOM 3486 C CA . ASN A 1 438 ? -22.346 -0.105 0.709 1.00 79.31 438 ASN A CA 1
ATOM 3487 C C . ASN A 1 438 ? -22.927 1.220 1.211 1.00 79.31 438 ASN A C 1
ATOM 3489 O O . ASN A 1 438 ? -22.627 1.640 2.323 1.00 79.31 438 ASN A O 1
ATOM 3493 N N . ALA A 1 439 ? -23.833 1.838 0.444 1.00 80.44 439 ALA A N 1
ATOM 3494 C CA . ALA A 1 439 ? -24.524 3.063 0.867 1.00 80.44 439 ALA A CA 1
ATOM 3495 C C . ALA A 1 439 ? -25.311 2.883 2.181 1.00 80.44 439 ALA A C 1
ATOM 3497 O O . ALA A 1 439 ? -25.344 3.780 3.021 1.00 80.44 439 ALA A O 1
ATOM 3498 N N . ASN A 1 440 ? -25.935 1.715 2.363 1.00 88.62 440 ASN A N 1
ATOM 3499 C CA . ASN A 1 440 ? -26.541 1.300 3.625 1.00 88.62 440 ASN A CA 1
ATOM 3500 C C . ASN A 1 440 ? -25.625 0.277 4.299 1.00 88.62 440 ASN A C 1
ATOM 3502 O O . ASN A 1 440 ? -25.381 -0.784 3.722 1.00 88.62 440 ASN A O 1
ATOM 3506 N N . GLY A 1 441 ? -25.120 0.609 5.485 1.00 87.12 441 GLY A N 1
ATOM 3507 C CA . GLY A 1 441 ? -24.194 -0.246 6.221 1.00 87.12 441 GLY A CA 1
ATOM 3508 C C . GLY A 1 441 ? -24.869 -1.239 7.167 1.00 87.12 441 GLY A C 1
ATOM 3509 O O . GLY A 1 441 ? -24.179 -2.088 7.714 1.00 87.12 441 GLY A O 1
ATOM 3510 N N . GLU A 1 442 ? -26.194 -1.163 7.343 1.00 92.38 442 GLU A N 1
ATOM 3511 C CA . GLU A 1 442 ? -26.962 -2.053 8.237 1.00 92.38 442 GLU A CA 1
ATOM 3512 C C . GLU A 1 442 ? -26.472 -2.033 9.701 1.00 92.38 442 GLU A C 1
ATOM 3514 O O . GLU A 1 442 ? -26.524 -3.039 10.407 1.00 92.38 442 GLU A O 1
ATOM 3519 N N . TYR A 1 443 ? -26.004 -0.868 10.158 1.00 95.44 443 TYR A N 1
ATOM 3520 C CA . TYR A 1 443 ? -25.508 -0.662 11.518 1.00 95.44 443 TYR A CA 1
ATOM 3521 C C . TYR A 1 443 ? -26.616 -0.803 12.565 1.00 95.44 443 TYR A C 1
ATOM 3523 O O . TYR A 1 443 ? -27.735 -0.322 12.376 1.00 95.44 443 TYR A O 1
ATOM 3531 N N . ASP A 1 444 ? -26.284 -1.435 13.689 1.00 93.94 444 ASP A N 1
ATOM 3532 C CA . ASP A 1 444 ? -27.154 -1.596 14.846 1.00 93.94 444 ASP A CA 1
ATOM 3533 C C . ASP A 1 444 ? -26.544 -0.993 16.115 1.00 93.94 444 ASP A C 1
ATOM 3535 O O . ASP A 1 444 ? -25.327 -0.896 16.261 1.00 93.94 444 ASP A O 1
ATOM 3539 N N . SER A 1 445 ? -27.407 -0.559 17.036 1.00 93.12 445 SER A N 1
ATOM 3540 C CA . SER A 1 445 ? -27.011 -0.044 18.350 1.00 93.12 445 SER A CA 1
ATOM 3541 C C . SER A 1 445 ? -27.262 -1.092 19.431 1.00 93.12 445 SER A C 1
ATOM 3543 O O . SER A 1 445 ? -28.405 -1.471 19.701 1.00 93.12 445 SER A O 1
ATOM 3545 N N . ILE A 1 446 ? -26.197 -1.515 20.101 1.00 96.50 446 ILE A N 1
ATOM 3546 C CA . ILE A 1 446 ? -26.210 -2.454 21.220 1.00 96.50 446 ILE A CA 1
ATOM 3547 C C . ILE A 1 446 ? -25.980 -1.665 22.506 1.00 96.50 446 ILE A C 1
ATOM 3549 O O . ILE A 1 446 ? -25.016 -0.914 22.613 1.00 96.50 446 ILE A O 1
ATOM 3553 N N . ASN A 1 447 ? -26.856 -1.853 23.494 1.00 96.31 447 ASN A N 1
ATOM 3554 C CA . ASN A 1 447 ? -26.784 -1.139 24.768 1.00 96.31 447 ASN A CA 1
ATOM 3555 C C . ASN A 1 447 ? -26.472 -2.096 25.921 1.00 96.31 447 ASN A C 1
ATOM 3557 O O . ASN A 1 447 ? -27.099 -3.152 26.048 1.00 96.31 447 ASN A O 1
ATOM 3561 N N . PHE A 1 448 ? -25.532 -1.716 26.780 1.00 95.81 448 PHE A N 1
ATOM 3562 C CA . PHE A 1 448 ? -25.198 -2.430 28.014 1.00 95.81 448 PHE A CA 1
ATOM 3563 C C . PHE A 1 448 ? -24.642 -1.461 29.068 1.00 95.81 448 PHE A C 1
ATOM 3565 O O . PHE A 1 448 ? -24.531 -0.270 28.807 1.00 95.81 448 PHE A O 1
ATOM 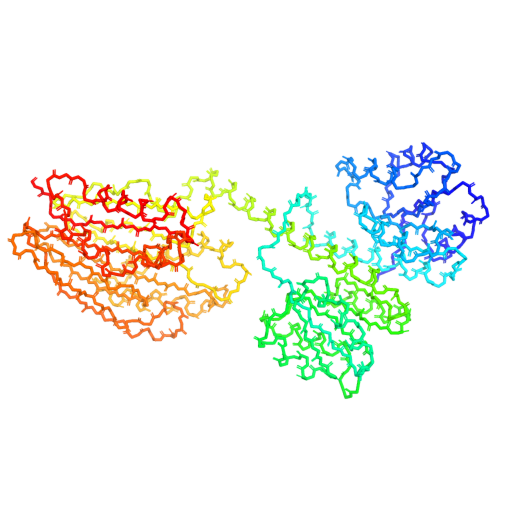3572 N N . HIS A 1 449 ? -24.346 -1.952 30.273 1.00 93.44 449 HIS A N 1
ATOM 3573 C CA . HIS A 1 449 ? -23.832 -1.133 31.376 1.00 93.44 449 HIS A CA 1
ATOM 3574 C C . HIS A 1 449 ? -22.553 -1.740 31.951 1.00 93.44 449 HIS A C 1
ATOM 3576 O O . HIS A 1 449 ? -22.376 -2.962 31.898 1.00 93.44 449 HIS A O 1
ATOM 3582 N N . PHE A 1 450 ? -21.699 -0.901 32.541 1.00 88.31 450 PHE A N 1
ATOM 3583 C CA . PHE A 1 450 ? -20.622 -1.372 33.410 1.00 88.31 450 PHE A CA 1
ATOM 3584 C C . PHE A 1 450 ? -21.116 -1.602 34.837 1.00 88.31 450 PHE A C 1
ATOM 3586 O O . PHE A 1 450 ? -21.738 -0.727 35.448 1.00 88.31 450 PHE A O 1
ATOM 3593 N N . ASN A 1 451 ? -20.705 -2.724 35.420 1.00 89.00 451 ASN A N 1
ATOM 3594 C CA . ASN A 1 451 ? -20.731 -2.904 36.865 1.00 89.00 451 A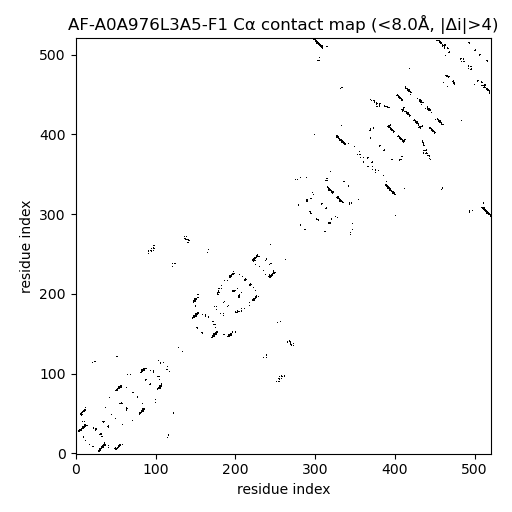SN A CA 1
ATOM 3595 C C . ASN A 1 451 ? -19.352 -2.566 37.449 1.00 89.00 451 ASN A C 1
ATOM 3597 O O . ASN A 1 451 ? -18.381 -2.373 36.718 1.00 89.00 451 ASN A O 1
ATOM 3601 N N . ASP A 1 452 ? -19.253 -2.495 38.773 1.00 90.50 452 ASP A N 1
ATOM 3602 C CA . ASP A 1 452 ? -18.020 -2.079 39.464 1.00 90.50 452 ASP A CA 1
ATOM 3603 C C . ASP A 1 452 ? -16.865 -3.084 39.300 1.00 90.50 452 ASP A C 1
ATOM 3605 O O . ASP A 1 452 ? -15.704 -2.762 39.541 1.00 90.50 452 ASP A O 1
ATOM 3609 N N . THR A 1 453 ? -17.183 -4.303 38.867 1.00 92.56 453 THR A N 1
ATOM 3610 C CA . THR A 1 453 ? -16.248 -5.413 38.653 1.00 92.56 453 THR A CA 1
ATOM 3611 C C . THR A 1 453 ? -16.040 -5.731 37.175 1.00 92.56 453 THR A C 1
ATOM 3613 O O . THR A 1 453 ? -15.300 -6.668 36.862 1.00 92.56 453 THR A O 1
ATOM 3616 N N . SER A 1 454 ? -16.675 -4.969 36.274 1.00 94.50 454 SER A N 1
ATOM 3617 C CA . SER A 1 454 ? -16.627 -5.194 34.831 1.00 94.50 454 SER A CA 1
ATOM 3618 C C . SER A 1 454 ? -15.503 -4.411 34.146 1.00 94.50 454 SER A C 1
ATOM 3620 O O . SER A 1 454 ? -15.324 -3.217 34.392 1.00 94.50 454 SER A O 1
ATOM 3622 N N . THR A 1 455 ? -14.829 -5.065 33.202 1.00 97.00 455 THR A N 1
ATOM 3623 C CA . THR A 1 455 ? -13.866 -4.455 32.277 1.00 97.00 455 THR A CA 1
ATOM 3624 C C . THR A 1 455 ? -14.232 -4.826 30.843 1.00 97.00 455 THR A C 1
ATOM 3626 O O . THR A 1 455 ? -14.415 -6.002 30.526 1.00 97.00 455 THR A O 1
ATOM 3629 N N . LEU A 1 456 ? -14.355 -3.823 29.978 1.00 97.94 456 LEU A N 1
ATOM 3630 C CA . LEU A 1 456 ? -14.616 -3.968 28.548 1.00 97.94 456 LEU A CA 1
ATOM 3631 C C . LEU A 1 456 ? -13.300 -3.932 27.775 1.00 97.94 456 LEU A C 1
ATOM 3633 O O . LEU A 1 456 ? -12.485 -3.043 28.006 1.00 97.94 456 LEU A O 1
ATOM 3637 N N . PHE A 1 457 ? -13.128 -4.857 26.837 1.00 98.19 457 PHE A N 1
ATOM 3638 C CA . PHE A 1 457 ? -11.956 -4.967 25.982 1.00 98.19 457 PHE A CA 1
ATOM 3639 C C . PHE A 1 457 ? -12.321 -4.821 24.508 1.00 98.19 457 PHE A C 1
ATOM 3641 O O . PHE A 1 457 ? -13.292 -5.422 24.037 1.00 98.19 457 PHE A O 1
ATOM 3648 N N . LEU A 1 458 ? -11.500 -4.054 23.793 1.00 98.00 458 LEU A N 1
ATOM 3649 C CA . LEU A 1 458 ? -11.518 -3.903 22.341 1.00 98.00 458 LEU A CA 1
ATOM 3650 C C . LEU A 1 458 ? -10.133 -4.245 21.813 1.00 98.00 458 LEU A C 1
ATOM 3652 O O . LEU A 1 458 ? -9.136 -3.906 22.450 1.00 98.00 458 LEU A O 1
ATOM 3656 N N . TYR A 1 459 ? -10.065 -4.920 20.676 1.00 96.62 459 TYR A N 1
ATOM 3657 C CA . TYR A 1 459 ? -8.810 -5.390 20.109 1.00 96.62 459 TYR A CA 1
ATOM 3658 C C . TYR A 1 459 ? -8.877 -5.426 18.589 1.00 96.62 459 TYR A C 1
ATOM 3660 O O . TYR A 1 459 ? -9.959 -5.583 18.023 1.00 96.62 459 TYR A O 1
ATOM 3668 N N . THR A 1 460 ? -7.719 -5.299 17.948 1.00 93.38 460 THR A N 1
ATOM 3669 C CA . THR A 1 460 ? -7.568 -5.535 16.509 1.00 93.38 460 THR A CA 1
ATOM 3670 C C . THR A 1 460 ? -7.174 -6.978 16.227 1.00 93.38 460 THR A C 1
ATOM 3672 O O . THR A 1 460 ? -6.744 -7.732 17.115 1.00 93.38 460 THR A O 1
ATOM 3675 N N . ASP A 1 461 ? -7.369 -7.397 14.981 1.00 90.12 461 ASP A N 1
ATOM 3676 C CA . ASP A 1 461 ? -7.056 -8.748 14.525 1.00 90.12 461 ASP A CA 1
ATOM 3677 C C . ASP A 1 461 ? -5.561 -9.060 14.637 1.00 90.12 461 ASP A C 1
ATOM 3679 O O . ASP A 1 461 ? -5.216 -10.221 14.858 1.00 90.12 461 ASP A O 1
ATOM 3683 N N . GLY A 1 462 ? -4.691 -8.050 14.666 1.00 89.81 462 GLY A N 1
ATOM 3684 C CA . GLY A 1 462 ? -3.278 -8.196 14.994 1.00 89.81 462 GLY A CA 1
ATOM 3685 C C . GLY A 1 462 ? -2.992 -8.941 16.299 1.00 89.81 462 GLY A C 1
ATOM 3686 O O . GLY A 1 462 ? -1.965 -9.613 16.399 1.00 89.81 462 GLY A O 1
ATOM 3687 N N . ILE A 1 463 ? -3.904 -8.946 17.284 1.00 94.38 463 ILE A N 1
ATOM 3688 C CA . ILE A 1 463 ? -3.787 -9.835 18.454 1.00 94.38 463 ILE A CA 1
ATOM 3689 C C . ILE A 1 463 ? -4.125 -11.277 18.088 1.00 94.38 463 ILE A C 1
ATOM 3691 O O . ILE A 1 463 ? -3.368 -12.197 18.393 1.00 94.38 463 ILE A O 1
ATOM 3695 N N . THR A 1 464 ? -5.286 -11.507 17.480 1.00 93.50 464 THR A N 1
ATOM 3696 C CA . THR A 1 464 ? -5.802 -12.862 17.251 1.00 93.50 464 THR A CA 1
ATOM 3697 C C . THR A 1 464 ? -5.107 -13.589 16.107 1.00 93.50 464 THR A C 1
ATOM 3699 O O . THR A 1 464 ? -5.020 -14.818 16.122 1.00 93.50 464 THR A O 1
ATOM 3702 N N . GLU A 1 465 ? -4.586 -12.857 15.133 1.00 91.81 465 GLU A N 1
ATOM 3703 C CA . GLU A 1 465 ? -3.881 -13.389 13.974 1.00 91.81 465 GLU A CA 1
ATOM 3704 C C . GLU A 1 465 ? -2.369 -13.462 14.174 1.00 91.81 465 GLU A C 1
ATOM 3706 O O . GLU A 1 465 ? -1.709 -14.155 13.397 1.00 91.81 465 GLU A O 1
ATOM 3711 N N . SER A 1 466 ? -1.837 -12.843 15.237 1.00 91.94 466 SER A N 1
ATOM 3712 C CA . SER A 1 466 ? -0.432 -12.959 15.642 1.00 91.94 466 SER A CA 1
ATOM 3713 C C . SER A 1 466 ? 0.012 -14.413 15.738 1.00 91.94 466 SER A C 1
ATOM 3715 O O . SER A 1 466 ? -0.710 -15.267 16.263 1.00 91.94 466 SER A O 1
ATOM 3717 N N . ARG A 1 467 ? 1.229 -14.690 15.260 1.00 91.44 467 ARG A N 1
ATOM 3718 C CA . ARG A 1 467 ? 1.749 -16.053 15.105 1.00 91.44 467 ARG A CA 1
ATOM 3719 C C . ARG A 1 467 ? 3.004 -16.307 15.924 1.00 91.44 467 ARG A C 1
ATOM 3721 O O . ARG A 1 467 ? 3.830 -15.416 16.105 1.00 91.44 467 ARG A O 1
ATOM 3728 N N . ASN A 1 468 ? 3.154 -17.540 16.398 1.00 91.50 468 ASN A N 1
ATOM 3729 C CA . ASN A 1 468 ? 4.403 -18.012 16.992 1.00 91.50 468 ASN A CA 1
ATOM 3730 C C . ASN A 1 468 ? 5.391 -18.503 15.912 1.00 91.50 468 ASN A C 1
ATOM 3732 O O . ASN A 1 468 ? 5.087 -18.538 14.719 1.00 91.50 468 ASN A O 1
ATOM 3736 N N . SER A 1 469 ? 6.589 -18.925 16.330 1.00 89.38 469 SER A N 1
ATOM 3737 C CA . SER A 1 469 ? 7.620 -19.463 15.425 1.00 89.38 469 SER A CA 1
ATOM 3738 C C . SER A 1 469 ? 7.226 -20.770 14.723 1.00 89.38 469 SER A C 1
ATOM 3740 O O . SER A 1 469 ? 7.851 -21.138 13.729 1.00 89.38 469 SER A O 1
ATOM 3742 N N . GLY A 1 470 ? 6.206 -21.466 15.231 1.00 88.50 470 GLY A N 1
ATOM 3743 C CA . GLY A 1 470 ? 5.610 -22.660 14.635 1.00 88.50 470 GLY A CA 1
ATOM 3744 C C . GLY A 1 470 ? 4.463 -22.371 13.663 1.00 88.50 470 GLY A C 1
ATOM 3745 O O . GLY A 1 470 ? 3.820 -23.320 13.227 1.00 88.50 470 GLY A O 1
ATOM 3746 N N . ASP A 1 471 ? 4.208 -21.100 13.324 1.00 87.44 471 ASP A N 1
ATOM 3747 C CA . ASP A 1 471 ? 3.107 -20.649 12.458 1.00 87.44 471 ASP A CA 1
ATOM 3748 C C . ASP A 1 471 ? 1.695 -20.879 13.047 1.00 87.44 471 ASP A C 1
ATOM 3750 O O . ASP A 1 471 ? 0.688 -20.881 12.337 1.00 87.44 471 ASP A O 1
ATOM 3754 N N . GLU A 1 472 ? 1.582 -21.040 14.368 1.00 92.56 472 GLU A N 1
ATOM 3755 C CA . GLU A 1 472 ? 0.291 -21.132 15.054 1.00 92.56 472 GLU A CA 1
ATOM 3756 C C . GLU A 1 472 ? -0.214 -19.740 15.451 1.00 92.56 472 GLU A C 1
ATOM 3758 O O . GLU A 1 472 ? 0.532 -18.936 16.009 1.00 92.56 472 GLU A O 1
ATOM 3763 N N . GLN A 1 473 ? -1.499 -19.468 15.205 1.00 93.62 473 GLN A N 1
ATOM 3764 C CA . GLN A 1 473 ? -2.152 -18.210 15.584 1.00 93.62 473 GLN A CA 1
ATOM 3765 C C . GLN A 1 473 ? -2.533 -18.167 17.068 1.00 93.62 473 GLN A C 1
ATOM 3767 O O . GLN A 1 473 ? -2.972 -19.176 17.626 1.00 93.62 473 GLN A O 1
ATOM 3772 N N . PHE A 1 474 ? -2.472 -16.975 17.669 1.00 94.31 474 PHE A N 1
ATOM 3773 C CA . PHE A 1 474 ? -2.889 -16.740 19.050 1.00 94.31 474 PHE A CA 1
ATOM 3774 C C . PHE A 1 474 ? -4.397 -16.959 19.237 1.00 94.31 474 PHE A C 1
ATOM 3776 O O . PHE A 1 474 ? -4.788 -17.625 20.184 1.00 94.31 474 PHE A O 1
ATOM 3783 N N . ARG A 1 475 ? -5.243 -16.528 18.292 1.00 94.12 475 ARG A N 1
ATOM 3784 C CA . ARG A 1 475 ? -6.714 -16.683 18.290 1.00 94.12 475 ARG A CA 1
ATOM 3785 C C . ARG A 1 475 ? -7.425 -15.983 19.460 1.00 94.12 475 ARG A C 1
ATOM 3787 O O . ARG A 1 475 ? -6.840 -15.642 20.484 1.00 94.12 475 ARG A O 1
ATOM 3794 N N . SER A 1 476 ? -8.739 -15.807 19.322 1.00 92.62 476 SER A N 1
ATOM 3795 C CA . SER A 1 476 ? -9.590 -15.191 20.353 1.00 92.62 476 SER A CA 1
ATOM 3796 C C . SER A 1 476 ? -9.647 -16.002 21.652 1.00 92.62 476 SER A C 1
ATOM 3798 O O . SER A 1 476 ? -9.687 -15.426 22.735 1.00 92.62 476 SER A O 1
ATOM 3800 N N . ILE A 1 477 ? -9.580 -17.337 21.571 1.00 94.31 477 ILE A N 1
ATOM 3801 C CA . ILE A 1 477 ? -9.631 -18.215 22.750 1.00 94.31 477 ILE A CA 1
ATOM 3802 C C . ILE A 1 477 ? -8.495 -17.917 23.741 1.00 94.31 477 ILE A C 1
ATOM 3804 O O . ILE A 1 477 ? -8.753 -17.785 24.936 1.00 94.31 477 ILE A O 1
ATOM 3808 N N . ASN A 1 478 ? -7.265 -17.713 23.255 1.00 95.81 478 ASN A N 1
ATOM 3809 C CA . ASN A 1 478 ? -6.120 -17.425 24.119 1.00 95.81 478 ASN A CA 1
ATOM 3810 C C . ASN A 1 478 ? -6.180 -15.998 24.679 1.00 95.81 478 ASN A C 1
ATOM 3812 O O . ASN A 1 478 ? -5.748 -15.768 25.808 1.00 95.81 478 ASN A O 1
ATOM 3816 N N . LEU A 1 479 ? -6.757 -15.046 23.934 1.00 97.19 479 LEU A N 1
ATOM 3817 C CA . LEU A 1 479 ? -7.030 -13.703 24.449 1.00 97.19 479 LEU A CA 1
ATOM 3818 C C . LEU A 1 479 ? -8.026 -13.759 25.614 1.00 97.19 479 LEU A C 1
ATOM 3820 O O . LEU A 1 479 ? -7.757 -13.207 26.679 1.00 97.19 479 LEU A O 1
ATOM 3824 N N . VAL A 1 480 ? -9.133 -14.486 25.456 1.00 96.94 480 VAL A N 1
ATOM 3825 C CA . VAL A 1 480 ? -10.131 -14.675 26.518 1.00 96.94 480 VAL A CA 1
ATOM 3826 C C . VAL A 1 480 ? -9.524 -15.380 27.738 1.00 96.94 480 VAL A C 1
ATOM 3828 O O . VAL A 1 480 ? -9.808 -15.004 28.877 1.00 96.94 480 VAL A O 1
ATOM 3831 N N . GLU A 1 481 ? -8.665 -16.380 27.540 1.00 96.69 481 GLU A N 1
ATOM 3832 C CA . GLU A 1 481 ? -7.939 -17.027 28.639 1.00 96.69 481 GLU A CA 1
ATOM 3833 C C . GLU A 1 481 ? -6.973 -16.075 29.354 1.00 96.69 481 GLU A C 1
ATOM 3835 O O . GLU A 1 481 ? -6.903 -16.090 30.588 1.00 96.69 481 GLU A O 1
ATOM 3840 N N . ALA A 1 482 ? -6.265 -15.216 28.614 1.00 96.75 482 ALA A N 1
ATOM 3841 C CA . ALA A 1 482 ? -5.402 -14.189 29.191 1.00 96.75 482 ALA A CA 1
ATOM 3842 C C . ALA A 1 482 ? -6.214 -13.177 30.017 1.00 96.75 482 ALA A C 1
ATOM 3844 O O . ALA A 1 482 ? -5.854 -12.914 31.164 1.00 96.75 482 ALA A O 1
ATOM 3845 N N . ILE A 1 483 ? -7.349 -12.703 29.491 1.00 97.06 483 ILE A N 1
ATOM 3846 C CA . ILE A 1 483 ? -8.292 -11.806 30.183 1.00 97.06 483 ILE A CA 1
ATOM 3847 C C . ILE A 1 483 ? -8.782 -12.431 31.493 1.00 97.06 483 ILE A C 1
ATOM 3849 O O . ILE A 1 483 ? -8.767 -11.779 32.536 1.00 97.06 483 ILE A O 1
ATOM 3853 N N . LYS A 1 484 ? -9.170 -13.712 31.477 1.00 96.00 484 LYS A N 1
ATOM 3854 C CA . LYS A 1 484 ? -9.603 -14.431 32.687 1.00 96.00 484 LYS A CA 1
ATOM 3855 C C . LYS A 1 484 ? -8.473 -14.588 33.706 1.00 96.00 484 LYS A C 1
ATOM 3857 O O . LYS A 1 484 ? -8.731 -14.630 34.909 1.00 96.00 484 LYS A O 1
ATOM 3862 N N . SER A 1 485 ? -7.240 -14.759 33.244 1.00 94.88 485 SER A N 1
ATOM 3863 C CA . SER A 1 485 ? -6.089 -15.084 34.096 1.00 94.88 485 SER A CA 1
ATOM 3864 C C . SER A 1 485 ? -5.390 -13.859 34.686 1.00 94.88 485 SER A C 1
ATOM 3866 O O . SER A 1 485 ? -4.556 -14.018 35.576 1.00 94.88 485 SER A O 1
ATOM 3868 N N . ALA A 1 486 ? -5.703 -12.661 34.193 1.00 94.25 486 ALA A N 1
ATOM 3869 C CA . ALA A 1 486 ? -5.099 -11.421 34.652 1.00 94.25 486 ALA A CA 1
ATOM 3870 C C . ALA A 1 486 ? -5.512 -11.052 36.089 1.00 94.25 486 ALA A C 1
ATOM 3872 O O . ALA A 1 486 ? -6.622 -11.353 36.537 1.00 94.25 486 ALA A O 1
ATOM 3873 N N . ASP A 1 487 ? -4.617 -10.359 36.797 1.00 90.94 487 ASP A N 1
ATOM 3874 C CA . ASP A 1 487 ? -4.918 -9.708 38.075 1.00 90.94 487 ASP A CA 1
ATOM 3875 C C . ASP A 1 487 ? -5.383 -8.268 37.826 1.00 90.94 487 ASP A C 1
ATOM 3877 O O . ASP A 1 487 ? -4.603 -7.414 37.412 1.00 90.94 487 ASP A O 1
ATOM 3881 N N . TYR A 1 488 ? -6.653 -7.994 38.121 1.00 90.12 488 TYR A N 1
ATOM 3882 C CA . TYR A 1 488 ? -7.302 -6.690 37.923 1.00 90.12 488 TYR A CA 1
ATOM 3883 C C . TYR A 1 488 ? -6.983 -5.670 39.032 1.00 90.12 488 TYR A C 1
ATOM 3885 O O . TYR A 1 488 ? -7.570 -4.586 39.091 1.00 90.12 488 TYR A O 1
ATOM 3893 N N . ASN A 1 489 ? -6.072 -6.009 39.947 1.00 85.81 489 ASN A N 1
ATOM 3894 C CA . ASN A 1 489 ? -5.426 -5.040 40.833 1.00 85.81 489 ASN A CA 1
ATOM 3895 C C . ASN A 1 489 ? -4.098 -4.518 40.268 1.00 85.81 489 ASN A C 1
ATOM 3897 O O . ASN A 1 489 ? -3.557 -3.554 40.806 1.00 85.81 489 ASN A O 1
ATOM 3901 N N . ALA A 1 490 ? -3.593 -5.136 39.199 1.00 87.19 490 ALA A N 1
ATOM 3902 C CA . ALA A 1 490 ? -2.435 -4.695 38.436 1.00 87.19 490 ALA A CA 1
ATOM 3903 C C . ALA A 1 490 ? -2.868 -4.157 37.058 1.00 87.19 490 ALA A C 1
ATOM 3905 O O . ALA A 1 490 ? -4.057 -4.054 36.750 1.00 87.19 490 ALA A O 1
ATOM 3906 N N . ASP A 1 491 ? -1.894 -3.795 36.226 1.00 89.44 491 ASP A N 1
ATOM 3907 C CA . ASP A 1 491 ? -2.142 -3.392 34.844 1.00 89.44 491 ASP A CA 1
ATOM 3908 C C . ASP A 1 491 ? -2.484 -4.625 33.983 1.00 89.44 491 ASP A C 1
ATOM 3910 O O . ASP A 1 491 ? -1.641 -5.494 33.723 1.00 89.44 491 ASP A O 1
ATOM 3914 N N . VAL A 1 492 ? -3.755 -4.726 33.577 1.00 93.94 492 VAL A N 1
ATOM 3915 C CA . VAL A 1 492 ? -4.263 -5.864 32.799 1.00 93.94 492 VAL A CA 1
ATOM 3916 C C . VAL A 1 492 ? -3.752 -5.846 31.359 1.00 93.94 492 VAL A C 1
ATOM 3918 O O . VAL A 1 492 ? -3.472 -6.909 30.798 1.00 93.94 492 VAL A O 1
ATOM 3921 N N . ILE A 1 493 ? -3.571 -4.659 30.775 1.00 95.12 493 ILE A N 1
ATOM 3922 C CA . ILE A 1 493 ? -3.020 -4.500 29.429 1.00 95.12 493 ILE A CA 1
ATOM 3923 C C . ILE A 1 493 ? -1.580 -5.007 29.399 1.00 95.12 493 ILE A C 1
ATOM 3925 O O . ILE A 1 493 ? -1.226 -5.787 28.516 1.00 95.12 493 ILE A O 1
ATOM 3929 N N . ASP A 1 494 ? -0.771 -4.648 30.394 1.00 95.19 494 ASP A N 1
ATOM 3930 C CA . ASP A 1 494 ? 0.611 -5.111 30.509 1.00 95.19 494 ASP A CA 1
ATOM 3931 C C . ASP A 1 494 ? 0.704 -6.637 30.639 1.00 95.19 494 ASP A C 1
ATOM 3933 O O . ASP A 1 494 ? 1.572 -7.266 30.022 1.00 95.19 494 ASP A O 1
ATOM 3937 N N . TYR A 1 495 ? -0.202 -7.260 31.399 1.00 96.31 495 TYR A N 1
ATOM 3938 C CA . TYR A 1 495 ? -0.268 -8.719 31.503 1.00 96.31 495 TYR A CA 1
ATOM 3939 C C . TYR A 1 495 ? -0.555 -9.376 30.144 1.00 96.31 495 TYR A C 1
ATOM 3941 O O . TYR A 1 495 ? 0.161 -10.299 29.737 1.00 96.31 495 TYR A O 1
ATOM 3949 N N . ILE A 1 496 ? -1.574 -8.891 29.428 1.00 97.12 496 ILE A N 1
ATOM 3950 C CA . ILE A 1 496 ? -1.968 -9.424 28.116 1.00 97.12 496 ILE A CA 1
ATOM 3951 C C . ILE A 1 496 ? -0.856 -9.184 27.085 1.00 97.12 496 ILE A C 1
ATOM 3953 O O . ILE A 1 496 ? -0.483 -10.109 26.360 1.00 97.12 496 ILE A O 1
ATOM 3957 N N . ARG A 1 497 ? -0.248 -7.991 27.079 1.00 96.38 497 ARG A N 1
ATOM 3958 C CA . ARG A 1 497 ? 0.907 -7.650 26.238 1.00 96.38 497 ARG A CA 1
ATOM 3959 C C . ARG A 1 497 ? 2.052 -8.635 26.434 1.00 96.38 497 ARG A C 1
ATOM 3961 O O . ARG A 1 497 ? 2.561 -9.195 25.466 1.00 96.38 497 ARG A O 1
ATOM 3968 N N . ASN A 1 498 ? 2.442 -8.890 27.681 1.00 96.31 498 ASN A N 1
ATOM 3969 C CA . ASN A 1 498 ? 3.543 -9.803 27.987 1.00 96.31 498 ASN A CA 1
ATOM 3970 C C . ASN A 1 498 ? 3.236 -11.245 27.557 1.00 96.31 498 ASN A C 1
ATOM 3972 O O . ASN A 1 498 ? 4.130 -11.945 27.081 1.00 96.31 498 ASN A O 1
ATOM 3976 N N . LYS A 1 499 ? 1.976 -11.688 27.671 1.00 96.31 499 LYS A N 1
ATOM 3977 C CA . LYS A 1 499 ? 1.534 -12.991 27.153 1.00 96.31 499 LYS A CA 1
ATOM 3978 C C . LYS A 1 499 ? 1.660 -13.076 25.634 1.00 96.31 499 LYS A C 1
ATOM 3980 O O . LYS A 1 499 ? 2.189 -14.072 25.140 1.00 96.31 499 LYS A O 1
ATOM 3985 N N . LEU A 1 500 ? 1.230 -12.043 24.909 1.00 96.12 500 LEU A N 1
ATOM 3986 C CA . LEU A 1 500 ? 1.315 -12.019 23.449 1.00 96.12 500 LEU A CA 1
ATOM 3987 C C . LEU A 1 500 ? 2.772 -11.955 22.964 1.00 96.12 500 LEU A C 1
ATOM 3989 O O . LEU A 1 500 ? 3.151 -12.698 22.061 1.00 96.12 500 LEU A O 1
ATOM 3993 N N . ILE A 1 501 ? 3.621 -11.142 23.602 1.00 95.25 501 ILE A N 1
ATOM 3994 C CA . ILE A 1 501 ? 5.062 -11.077 23.299 1.00 95.25 501 ILE A CA 1
ATOM 3995 C C . ILE A 1 501 ? 5.733 -12.430 23.555 1.00 95.25 501 ILE A C 1
ATOM 3997 O O . ILE A 1 501 ? 6.511 -12.894 22.724 1.00 95.25 501 ILE A O 1
ATOM 4001 N N . ALA A 1 502 ? 5.423 -13.092 24.672 1.00 95.94 502 ALA A N 1
ATOM 4002 C CA . ALA A 1 502 ? 5.978 -14.408 24.978 1.00 95.94 502 ALA A CA 1
ATOM 4003 C C . ALA A 1 502 ? 5.558 -15.475 23.953 1.00 95.94 502 ALA A C 1
ATOM 4005 O O . ALA A 1 502 ? 6.358 -16.347 23.622 1.00 95.94 502 ALA A O 1
ATOM 4006 N N . PHE A 1 503 ? 4.329 -15.398 23.434 1.00 95.62 503 PHE A N 1
ATOM 4007 C CA . PHE A 1 503 ? 3.830 -16.309 22.403 1.00 95.62 503 PHE A CA 1
ATOM 4008 C C . PHE A 1 503 ? 4.493 -16.074 21.036 1.00 95.62 503 PHE A C 1
ATOM 4010 O O . PHE A 1 503 ? 4.901 -17.023 20.371 1.00 95.62 503 PHE A O 1
ATOM 4017 N N . THR A 1 504 ? 4.622 -14.812 20.626 1.00 93.19 504 THR A N 1
ATOM 4018 C CA . THR A 1 504 ? 5.145 -14.413 19.304 1.00 93.19 504 THR A CA 1
ATOM 4019 C C . THR A 1 504 ? 6.673 -14.328 19.243 1.00 93.19 504 THR A C 1
ATOM 4021 O O . THR A 1 504 ? 7.260 -14.246 18.164 1.00 93.19 504 THR A O 1
ATOM 4024 N N . GLY A 1 505 ? 7.346 -14.296 20.396 1.00 91.25 505 GLY A N 1
ATOM 4025 C CA . GLY A 1 505 ? 8.760 -13.925 20.486 1.00 91.25 505 GLY A CA 1
ATOM 4026 C C . GLY A 1 505 ? 9.015 -12.441 20.188 1.00 91.25 505 GLY A C 1
ATOM 4027 O O . GLY A 1 505 ? 10.139 -12.082 19.848 1.00 91.25 505 GLY A O 1
ATOM 4028 N N . GLY A 1 506 ? 7.982 -11.593 20.280 1.00 87.50 506 GLY A N 1
ATOM 4029 C CA . GLY A 1 506 ? 8.050 -10.158 19.983 1.00 87.50 506 GLY A CA 1
ATOM 4030 C C . GLY A 1 506 ? 7.968 -9.798 18.496 1.00 87.50 506 GLY A C 1
ATOM 4031 O O . GLY A 1 506 ? 8.208 -8.645 18.147 1.00 87.50 506 GLY A O 1
ATOM 4032 N N . ASN A 1 507 ? 7.640 -10.757 17.622 1.00 84.38 507 ASN A N 1
ATOM 4033 C CA . ASN A 1 507 ? 7.471 -10.523 16.188 1.00 84.38 507 ASN A CA 1
ATOM 4034 C C . ASN A 1 507 ? 5.984 -10.503 15.819 1.00 84.38 507 ASN A C 1
ATOM 4036 O O . ASN A 1 507 ? 5.332 -11.543 15.813 1.00 84.38 507 ASN A O 1
ATOM 4040 N N . PHE A 1 508 ? 5.470 -9.326 15.471 1.00 84.69 508 PHE A N 1
ATOM 4041 C CA . PHE A 1 508 ? 4.087 -9.143 15.031 1.00 84.69 508 PHE A CA 1
ATOM 4042 C C . PHE A 1 508 ? 3.995 -9.153 13.503 1.00 84.69 508 PHE A C 1
ATOM 4044 O O . PHE A 1 508 ? 4.904 -8.676 12.819 1.00 84.69 508 PHE A O 1
ATOM 4051 N N . SER A 1 509 ? 2.915 -9.728 12.972 1.00 78.06 509 SER A N 1
ATOM 4052 C CA . SER A 1 509 ? 2.622 -9.774 11.532 1.00 78.06 509 SER A CA 1
ATOM 4053 C C . SER A 1 509 ? 1.807 -8.580 11.037 1.00 78.06 509 SER A C 1
ATOM 4055 O O . SER A 1 509 ? 1.755 -8.373 9.829 1.00 78.06 509 SER A O 1
ATOM 4057 N N . ASP A 1 510 ? 1.205 -7.833 11.962 1.00 82.62 510 ASP A N 1
ATOM 4058 C CA . ASP A 1 510 ? 0.386 -6.648 11.716 1.00 82.62 510 ASP A CA 1
ATOM 4059 C C . ASP A 1 510 ? 0.499 -5.670 12.899 1.00 82.62 510 ASP A C 1
ATOM 4061 O O . ASP A 1 510 ? 1.230 -5.948 13.862 1.00 82.62 510 ASP A O 1
ATOM 4065 N N . ASP A 1 511 ? -0.194 -4.536 12.825 1.00 86.06 511 ASP A N 1
ATOM 4066 C CA . ASP A 1 511 ? -0.378 -3.633 13.959 1.00 86.06 511 ASP A CA 1
ATOM 4067 C C . ASP A 1 511 ? -1.163 -4.311 15.078 1.00 86.06 511 ASP A C 1
ATOM 4069 O O . ASP A 1 511 ? -2.002 -5.172 14.847 1.00 86.06 511 ASP A O 1
ATOM 4073 N N . VAL A 1 512 ? -0.869 -3.949 16.322 1.00 91.62 512 VAL A N 1
ATOM 4074 C CA . VAL A 1 512 ? -1.524 -4.534 17.489 1.00 91.62 512 VAL A CA 1
ATOM 4075 C C . VAL A 1 512 ? -2.075 -3.428 18.357 1.00 91.62 512 VAL A C 1
ATOM 4077 O O . VAL A 1 512 ? -1.303 -2.656 18.926 1.00 91.62 512 VAL A O 1
ATOM 4080 N N . SER A 1 513 ? -3.394 -3.409 18.530 1.00 94.31 513 SER A N 1
ATOM 4081 C CA . SER A 1 513 ? -4.074 -2.482 19.430 1.00 94.31 513 SER A CA 1
ATOM 4082 C C . SER A 1 513 ? -4.978 -3.218 20.409 1.00 94.31 513 SER A C 1
ATOM 4084 O O . SER A 1 513 ? -5.715 -4.134 20.045 1.00 94.31 513 SER A O 1
ATOM 4086 N N . LEU A 1 514 ? -4.932 -2.796 21.671 1.00 96.88 514 LEU A N 1
ATOM 4087 C CA . LEU A 1 514 ? -5.761 -3.297 22.760 1.00 96.88 514 LEU A CA 1
ATOM 4088 C C . LEU A 1 514 ? -6.220 -2.126 23.627 1.00 96.88 514 LEU A C 1
ATOM 4090 O O . LEU A 1 514 ? -5.403 -1.321 24.078 1.00 96.88 514 LEU A O 1
ATOM 4094 N N . LEU A 1 515 ? -7.517 -2.065 23.906 1.00 97.56 515 LEU A N 1
ATOM 4095 C CA . LEU A 1 515 ? -8.123 -1.095 24.810 1.00 97.56 515 LEU A CA 1
ATOM 4096 C C . LEU A 1 515 ? -8.844 -1.833 25.938 1.00 97.56 515 LEU A C 1
ATOM 4098 O O . LEU A 1 515 ? -9.562 -2.795 25.674 1.00 97.56 515 LEU A O 1
ATOM 4102 N N . ALA A 1 516 ? -8.674 -1.376 27.177 1.00 97.31 516 ALA A N 1
ATOM 4103 C CA . ALA A 1 516 ? -9.409 -1.846 28.345 1.00 97.31 516 ALA A CA 1
ATOM 4104 C C . ALA A 1 516 ? -10.080 -0.662 29.049 1.00 97.31 516 ALA A C 1
ATOM 4106 O O . ALA A 1 516 ? -9.430 0.337 29.357 1.00 97.31 516 ALA A O 1
ATOM 4107 N N . ILE A 1 517 ? -11.383 -0.773 29.305 1.00 97.00 517 ILE A N 1
ATOM 4108 C CA . ILE A 1 517 ? -12.201 0.278 29.917 1.00 97.00 517 ILE A CA 1
ATOM 4109 C C . ILE A 1 517 ? -12.920 -0.308 31.129 1.00 97.00 517 ILE A C 1
ATOM 4111 O O . ILE A 1 517 ? -13.630 -1.306 31.013 1.00 97.00 517 ILE A O 1
ATOM 4115 N N . SER A 1 518 ? -12.766 0.317 32.290 1.00 95.19 518 SER A N 1
ATOM 4116 C CA . SER A 1 518 ? -13.473 -0.047 33.522 1.00 95.19 518 SER A CA 1
ATOM 4117 C C . SER A 1 518 ? -13.915 1.205 34.274 1.00 95.19 518 SER A C 1
ATOM 4119 O O . SER A 1 518 ? -13.506 2.320 33.944 1.00 95.19 518 SER A O 1
ATOM 4121 N N . LYS A 1 519 ? -14.708 1.044 35.335 1.00 93.50 519 LYS A N 1
ATOM 4122 C CA . LYS A 1 519 ? -14.926 2.146 36.279 1.00 93.50 519 LYS A CA 1
ATOM 4123 C C . LYS A 1 519 ? -13.630 2.470 37.028 1.00 93.50 519 LYS A C 1
ATOM 4125 O O . LYS A 1 519 ? -12.830 1.571 37.308 1.00 93.50 519 LYS A O 1
ATOM 4130 N N . SER A 1 520 ? -13.414 3.744 37.345 1.00 87.06 520 SER A N 1
ATOM 4131 C CA . SER A 1 520 ? -12.373 4.153 38.294 1.00 87.06 520 SER A CA 1
ATOM 4132 C C . SER A 1 520 ? -12.744 3.663 39.697 1.00 87.06 520 SER A C 1
ATOM 4134 O O . SER A 1 520 ? -13.902 3.789 40.096 1.00 87.06 520 SER A O 1
ATOM 4136 N N . LYS A 1 521 ? -11.772 3.098 40.422 1.00 68.75 521 LYS A N 1
ATOM 4137 C CA . LYS A 1 521 ? -11.932 2.683 41.825 1.00 68.75 521 LYS A CA 1
ATOM 4138 C C . LYS A 1 521 ? -11.917 3.870 42.782 1.00 68.75 521 LYS A C 1
ATOM 4140 O O . LYS A 1 521 ? -11.192 4.848 42.487 1.00 68.75 521 LYS A O 1
#

pLDDT: mean 82.74, std 14.77, range [26.12, 98.19]

Sequence (521 aa):
MRITNSKILIVDDDEVTRKIINFALTREGYQVYEADSPGTASRMLSTEDICLVFCDVVMGDASGFDFCAEVRSQDVFRALPFIFVTGKSSGEDKALALKIGADDFITKPFKVEDLILKTKSILRRVEIYKVYGLKEKFRQTHPDAPVKILLVDDDIIITRLFGKYFMNNGYKYFSAVNAYKGLNIARKEMPDIILSDFMMPDVDGFEFRRMLLQDPALRNIPFIFFTSNDSENTILQGFDMDIKDYILKSSPPKVVHAKINNIIKNLTAERNQALNELQEAANSISMEVVPQSPPVFKGLNIQQWHQTYKGIPGGDFIDYIQIDDDTIVIIFGDIMGKKWGAWFFAFSFIGYLRSVIRVVMKNSGIVKADEILQKVNETIFYDAKISEIFSSISLLIINNIDFSVQYSGAGDLPLILFDSADRTVKEYGSKGLLLGMNANGEYDSINFHFNDTSTLFLYTDGITESRNSGDEQFRSINLVEAIKSADYNADVIDYIRNKLIAFTGGNFSDDVSLLAISKSK

Foldseek 3Di:
DQPQEAEEEEEALDPVVLVVLCVLVVVSRYHYHYHNHLVRVVVCVVVDPHQEYEYEQDRPVDGSLVSVLVQCVDLVCVVRAYEYEYCPPDLVVQLVSLVSPHPYYHHPPGDSLVSVLVVVLSVLVVVVCVVVDDDADDDFDDDPAAAEEEEEALDPVLLVVLQVVSVVVRHHYHYHNHLVRSVVCCVPVVGQAYEYEQDHPPAGPVNSLVVQCVDPSRVPRAYEYAYQDSDNVVSSVVVVSVHPYYHYSPRDSSNVVSVVVVVSRVVVRVLVVLQVVLVVVCVVVVPDQEDPADDDAAFKDKDKDWDFAVPRDFQWGWDWDDPDNFKIKIKTKGKDADDDCSSSCSSVVSVVLVVLLVCLVVPPVDPAPQVSLLSSLLVQLPPPVRLRIWMWMWMWMATNPQQKIKIKIAPFDWKWKAFLVVRDIDTHDWPFHIRSPDNGRNIDIDMDGADQRIKIKGWDCQQQQQAAPVRDGCHPVVLSVLQSPDDPVDPSVVSSVVVSCVRHVNRTPGMIMMMMMHTDD

Mean predicted aligned error: 14.97 Å

Nearest PDB structures (foldseek):
  6rh1-assembly1_C  TM=9.572E-01  e=6.334E-09  Thermotoga maritima
  4jav-assembly1_D  TM=9.500E-01  e=3.033E-08  Thermotoga maritima MSB8
  4hnr-assembly1_A  TM=9.259E-01  e=3.673E-07  Vibrio cholerae
  8wiw-assembly1_h  TM=9.220E-01  e=1.043E-06  Salmonella enterica subsp. enterica serovar Typhimurium str. LT2
  4h60-assembly1_A  TM=8.923E-01  e=9.290E-07  Vibrio cholerae O395

Solvent-accessible surface area (backbone atoms only — not comparable to full-atom values): 28387 Å² total; per-residue (Å²): 133,83,78,67,68,53,29,34,37,37,35,36,55,51,67,68,60,49,50,54,53,44,55,58,44,44,74,72,44,35,43,74,45,82,20,62,39,68,73,53,37,56,55,47,60,74,76,41,83,59,64,35,35,38,30,24,45,74,36,90,96,46,47,33,63,58,48,51,51,56,47,41,70,37,82,91,39,50,82,55,45,35,34,36,44,27,71,68,75,52,57,63,59,52,26,47,46,42,72,74,64,37,74,45,73,46,46,55,89,68,58,69,65,60,53,53,46,53,51,53,53,52,53,51,52,52,51,55,44,63,76,70,64,75,88,86,80,92,59,91,74,82,77,100,64,66,56,31,40,33,40,28,39,60,50,67,65,60,51,52,56,52,41,53,53,41,44,76,70,58,31,43,71,46,78,19,62,31,41,72,55,33,51,54,47,42,72,73,69,59,43,66,31,37,36,27,26,50,85,38,72,101,42,32,33,63,58,38,50,51,58,33,55,74,33,86,92,44,44,82,45,47,33,28,42,41,21,88,76,81,56,59,68,61,56,55,56,41,52,77,68,70,40,76,48,76,42,56,66,87,51,51,70,59,38,55,50,37,53,52,49,51,53,52,48,49,55,47,26,55,50,50,46,55,50,50,53,50,48,52,51,36,61,75,66,67,63,63,56,48,62,97,61,72,80,93,46,76,59,48,37,67,50,76,49,76,44,53,34,93,80,42,83,46,46,56,34,44,49,79,45,74,78,55,95,48,34,40,34,44,39,42,34,34,56,47,54,95,53,96,58,46,70,80,40,32,66,59,47,49,55,47,48,56,48,46,49,54,48,51,50,71,74,63,78,59,85,49,43,21,63,52,50,44,53,43,21,38,57,39,35,72,33,87,90,51,42,77,46,33,28,28,31,39,35,36,41,37,34,50,84,78,32,41,34,38,34,16,22,18,52,47,71,59,32,40,39,36,32,70,82,82,68,47,77,47,75,52,70,62,73,11,39,40,33,24,73,40,69,73,34,66,50,41,69,49,77,52,70,61,50,95,51,29,37,39,36,44,63,42,62,33,56,31,64,22,33,27,94,84,72,47,59,48,34,64,68,52,51,54,50,42,64,70,69,48,56,84,91,54,66,49,66,60,52,46,50,52,53,52,34,67,55,27,73,70,50,64,85,40,35,32,42,40,38,39,41,30,57,52,132

Radius of gyration: 29.85 Å; Cα contacts (8 Å, |Δi|>4): 939; chains: 1; bounding box: 70×46×81 Å